Protein AF-0000000067179606 (afdb_homodimer)

Solvent-accessible surface area (backbone atoms only — not comparable to full-atom values): 32755 Å² total; per-residue (Å²): 139,86,84,80,77,81,77,80,79,78,77,76,75,74,77,73,72,79,64,72,60,66,64,56,66,78,42,46,73,32,57,71,61,41,49,46,28,40,50,52,77,86,42,89,60,68,36,50,51,92,77,55,73,82,54,88,84,60,62,78,84,37,42,36,37,36,40,30,47,33,68,66,36,36,70,74,30,78,64,49,39,23,38,52,50,39,46,47,52,67,60,70,55,42,39,33,36,30,27,50,32,65,40,22,62,43,59,63,73,57,31,60,68,38,32,50,60,50,8,44,52,53,23,53,54,49,50,52,47,25,63,75,69,70,49,57,48,72,41,28,35,30,32,10,29,25,52,12,10,22,20,31,20,31,24,20,42,62,58,70,17,46,24,35,29,32,38,27,26,15,34,44,18,78,98,56,56,96,80,41,83,63,48,42,35,51,70,17,14,71,29,18,36,29,34,24,18,12,23,80,55,66,5,32,77,68,90,37,34,42,24,28,33,24,48,67,63,9,28,61,62,30,65,68,22,65,92,44,57,72,69,55,15,50,53,44,9,42,37,43,27,36,40,53,35,18,49,10,57,87,33,43,61,29,35,46,22,14,51,33,52,72,67,45,44,74,73,46,47,74,79,26,45,62,48,77,81,52,80,60,90,54,60,65,46,32,49,48,66,57,40,61,81,80,56,69,46,39,25,24,32,57,61,42,51,49,62,64,33,51,25,26,71,60,52,65,57,60,92,74,100,136,84,78,78,78,78,78,78,77,77,76,76,75,73,76,72,72,79,64,71,60,68,64,55,66,76,43,44,71,31,57,71,60,41,48,47,28,39,50,53,80,87,44,89,60,70,34,49,51,93,76,54,73,80,54,88,83,59,63,77,86,36,43,38,38,36,39,29,46,32,67,68,36,36,71,74,28,78,64,50,39,24,39,54,49,40,46,48,54,65,60,71,54,40,38,36,38,30,29,51,30,64,40,21,63,43,59,64,72,58,31,60,70,37,32,51,61,50,8,44,51,52,23,51,54,50,49,52,48,26,64,75,69,70,50,56,48,71,40,28,35,33,33,9,29,25,52,10,9,22,21,32,19,32,24,20,42,62,59,69,17,47,23,37,30,32,39,25,25,14,33,42,19,78,96,58,55,95,81,41,83,62,49,42,36,51,69,16,12,71,30,18,37,30,33,24,18,12,24,80,55,65,6,33,76,68,89,40,36,42,24,28,35,24,48,66,64,9,29,62,65,30,65,70,23,66,92,44,58,72,69,55,15,50,54,45,10,43,37,41,27,35,40,51,35,18,50,10,57,86,33,44,61,29,34,46,24,14,51,34,52,70,68,45,43,74,74,46,48,77,78,26,45,61,50,74,85,53,79,62,90,55,60,65,46,31,48,48,66,57,40,61,83,79,56,71,48,38,25,23,31,56,60,43,53,51,62,64,33,51,25,25,69,60,52,63,59,62,92,75,101

Sequence (642 aa):
MASLRIVGCVVVLLFALAIDTSAVSSFTKELNEVKLYFFSPTLKQEMDVESFVPPPQLDLRRQLKVLIHGWNADRHHVSILPIRTAYLVQDAHNLLVADWSPAAVLHYPTARDLVLPVGNHLGSILARFMKRLGIEPSQVHVIGHSLGAHIAGNVGRYLGGKVRRVTALDPAGPLFALDSKDAVGPDTAQFVDVIHTDGMTLGENIVRGHADFFPNGGTPPQPGCETLDVFTLHSCSHARSTGFFAESIPLPNSFVACACSRDEISRQADICLPDVRDTSSRECVAMGEALELSARGTFFTRTSRVPPFGLGNHTMSASSIMASLRIVGCVVVLLFALAIDTSAVSSFTKELNEVKLYFFSPTLKQEMDVESFVPPPQLDLRRQLKVLIHGWNADRHHVSILPIRTAYLVQDAHNLLVADWSPAAVLHYPTARDLVLPVGNHLGSILARFMKRLGIEPSQVHVIGHSLGAHIAGNVGRYLGGKVRRVTALDPAGPLFALDSKDAVGPDTAQFVDVIHTDGMTLGENIVRGHADFFPNGGTPPQPGCETLDVFTLHSCSHARSTGFFAESIPLPNSFVACACSRDEISRQADICLPDVRDTSSRECVAMGEALELSARGTFFTRTSRVPPFGLGNHTMSASSI

Radius of gyration: 28.29 Å; Cα contacts (8 Å, |Δi|>4): 1470; chains: 2; bounding box: 54×133×85 Å

Structure (mmCIF, N/CA/C/O backbone):
data_AF-0000000067179606-model_v1
#
loop_
_entity.id
_entity.type
_entity.pdbx_description
1 polymer 'Lipase domain-containing protein'
#
loop_
_atom_site.group_PDB
_atom_site.id
_atom_site.type_symbol
_atom_site.label_atom_id
_atom_site.label_alt_id
_atom_site.label_comp_id
_atom_site.label_asym_id
_atom_site.label_entity_id
_atom_site.label_seq_id
_atom_site.pdbx_PDB_ins_code
_atom_site.Cartn_x
_atom_site.Cartn_y
_atom_site.Cartn_z
_atom_site.occupancy
_atom_site.B_iso_or_equiv
_atom_site.auth_seq_id
_atom_site.auth_comp_id
_atom_site.auth_asym_id
_atom_site.auth_atom_id
_atom_site.pdbx_PDB_model_num
ATOM 1 N N . MET A 1 1 ? 13.906 55.656 54.625 1 29.16 1 MET A N 1
ATOM 2 C CA . MET A 1 1 ? 13.547 56.031 53.25 1 29.16 1 MET A CA 1
ATOM 3 C C . MET A 1 1 ? 13.492 54.781 52.344 1 29.16 1 MET A C 1
ATOM 5 O O . MET A 1 1 ? 14.414 53.969 52.375 1 29.16 1 MET A O 1
ATOM 9 N N . ALA A 1 2 ? 12.211 54.406 51.906 1 33.69 2 ALA A N 1
ATOM 10 C CA . ALA A 1 2 ? 11.5 53.375 51.156 1 33.69 2 ALA A CA 1
ATOM 11 C C . ALA A 1 2 ? 12.102 53.188 49.75 1 33.69 2 ALA A C 1
ATOM 13 O O . ALA A 1 2 ? 12.445 54.188 49.094 1 33.69 2 ALA A O 1
ATOM 14 N N . SER A 1 3 ? 12.539 51.969 49.375 1 30.14 3 SER A N 1
ATOM 15 C CA . SER A 1 3 ? 13.195 51.25 48.281 1 30.14 3 SER A CA 1
ATOM 16 C C . SER A 1 3 ? 12.305 51.188 47.031 1 30.14 3 SER A C 1
ATOM 18 O O . SER A 1 3 ? 11.344 50.438 47 1 30.14 3 SER A O 1
ATOM 20 N N . LEU A 1 4 ? 11.93 52.312 46.375 1 30.36 4 LEU A N 1
ATOM 21 C CA . LEU A 1 4 ? 11.008 52.375 45.25 1 30.36 4 LEU A CA 1
ATOM 22 C C . LEU A 1 4 ? 11.547 51.531 44.094 1 30.36 4 LEU A C 1
ATOM 24 O O . LEU A 1 4 ? 12.578 51.875 43.5 1 30.36 4 LEU A O 1
ATOM 28 N N . ARG A 1 5 ? 11.469 50.188 44.156 1 29.98 5 ARG A N 1
ATOM 29 C CA . ARG A 1 5 ? 11.812 49.281 43.062 1 29.98 5 ARG A CA 1
ATOM 30 C C . ARG A 1 5 ? 10.984 49.594 41.812 1 29.98 5 ARG A C 1
ATOM 32 O O . ARG A 1 5 ? 9.758 49.562 41.875 1 29.98 5 ARG A O 1
ATOM 39 N N . ILE A 1 6 ? 11.445 50.375 40.812 1 28.69 6 ILE A N 1
ATOM 40 C CA . ILE A 1 6 ? 10.906 50.688 39.5 1 28.69 6 ILE A CA 1
ATOM 41 C C . ILE A 1 6 ? 10.719 49.406 38.688 1 28.69 6 ILE A C 1
ATOM 43 O O . ILE A 1 6 ? 11.68 48.719 38.406 1 28.69 6 ILE A O 1
ATOM 47 N N . VAL A 1 7 ? 9.633 48.688 38.812 1 29.59 7 VAL A N 1
ATOM 48 C CA . VAL A 1 7 ? 9.188 47.562 38 1 29.59 7 VAL A CA 1
ATOM 49 C C . VAL A 1 7 ? 9.055 48 36.531 1 29.59 7 VAL A C 1
ATOM 51 O O . VAL A 1 7 ? 8.289 48.906 36.25 1 29.59 7 VAL A O 1
ATOM 54 N N . GLY A 1 8 ? 10.117 47.969 35.719 1 25.7 8 GLY A N 1
ATOM 55 C CA . GLY A 1 8 ? 10.086 48.25 34.281 1 25.7 8 GLY A CA 1
ATOM 56 C C . GLY A 1 8 ? 9.031 47.438 33.562 1 25.7 8 GLY A C 1
ATOM 57 O O . GLY A 1 8 ? 9.023 46.188 33.625 1 25.7 8 GLY A O 1
ATOM 58 N N . CYS A 1 9 ? 7.766 47.906 33.312 1 24.8 9 CYS A N 1
ATOM 59 C CA . CYS A 1 9 ? 6.672 47.375 32.5 1 24.8 9 CYS A CA 1
ATOM 60 C C . CYS A 1 9 ? 7.125 47.188 31.047 1 24.8 9 CYS A C 1
ATOM 62 O O . CYS A 1 9 ? 7.449 48.125 30.344 1 24.8 9 CYS A O 1
ATOM 64 N N . VAL A 1 10 ? 7.867 46.125 30.703 1 26.44 10 VAL A N 1
ATOM 65 C CA . VAL A 1 10 ? 8.133 45.781 29.297 1 26.44 10 VAL A CA 1
ATOM 66 C C . VAL A 1 10 ? 6.812 45.688 28.531 1 26.44 10 VAL A C 1
ATOM 68 O O . VAL A 1 10 ? 5.965 44.844 28.844 1 26.44 10 VAL A O 1
ATOM 71 N N . VAL A 1 11 ? 6.27 46.75 27.938 1 26.88 11 VAL A N 1
ATOM 72 C CA . VAL A 1 11 ? 5.184 46.812 26.953 1 26.88 11 VAL A CA 1
ATOM 73 C C . VAL A 1 11 ? 5.465 45.812 25.812 1 26.88 11 VAL A C 1
ATOM 75 O O . VAL A 1 11 ? 6.453 45.969 25.094 1 26.88 11 VAL A O 1
ATOM 78 N N . VAL A 1 12 ? 5.172 44.594 25.984 1 26.34 12 VAL A N 1
ATOM 79 C CA . VAL A 1 12 ? 5.094 43.656 24.844 1 26.34 12 VAL A CA 1
ATOM 80 C C . VAL A 1 12 ? 4.207 44.25 23.766 1 26.34 12 VAL A C 1
ATOM 82 O O . VAL A 1 12 ? 3.006 44.469 23.969 1 26.34 12 VAL A O 1
ATOM 85 N N . LEU A 1 13 ? 4.715 45.094 22.938 1 25.12 13 LEU A N 1
ATOM 86 C CA . LEU A 1 13 ? 4.055 45.5 21.703 1 25.12 13 LEU A CA 1
ATOM 87 C C . LEU A 1 13 ? 3.566 44.281 20.922 1 25.12 13 LEU A C 1
ATOM 89 O O . LEU A 1 13 ? 4.375 43.469 20.453 1 25.12 13 LEU A O 1
ATOM 93 N N . LEU A 1 14 ? 2.461 43.781 21.234 1 26.5 14 LEU A N 1
ATOM 94 C CA . LEU A 1 14 ? 1.712 42.875 20.391 1 26.5 14 LEU A CA 1
ATOM 95 C C . LEU A 1 14 ? 1.657 43.375 18.953 1 26.5 14 LEU A C 1
ATOM 97 O O . LEU A 1 14 ? 1.08 44.438 18.688 1 26.5 14 LEU A O 1
ATOM 101 N N . PHE A 1 15 ? 2.668 43.219 18.234 1 27.39 15 PHE A N 1
ATOM 102 C CA . PHE A 1 15 ? 2.543 43.438 16.797 1 27.39 15 PHE A CA 1
ATOM 103 C C . PHE A 1 15 ? 1.321 42.719 16.234 1 27.39 15 PHE A C 1
ATOM 105 O O . PHE A 1 15 ? 1.316 41.469 16.125 1 27.39 15 PHE A O 1
ATOM 112 N N . ALA A 1 16 ? 0.117 43.219 16.422 1 29.73 16 ALA A N 1
ATOM 113 C CA . ALA A 1 16 ? -1.023 42.844 15.586 1 29.73 16 ALA A CA 1
ATOM 114 C C . ALA A 1 16 ? -0.652 42.906 14.109 1 29.73 16 ALA A C 1
ATOM 116 O O . ALA A 1 16 ? -0.493 43.969 13.531 1 29.73 16 ALA A O 1
ATOM 117 N N . LEU A 1 17 ? 0.128 42 13.594 1 33.25 17 LEU A N 1
ATOM 118 C CA . LEU A 1 17 ? 0.203 41.906 12.141 1 33.25 17 LEU A CA 1
ATOM 119 C C . LEU A 1 17 ? -1.167 42.125 11.508 1 33.25 17 LEU A C 1
ATOM 121 O O . LEU A 1 17 ? -2.156 41.531 11.945 1 33.25 17 LEU A O 1
ATOM 125 N N . ALA A 1 18 ? -1.38 43.188 10.836 1 33.31 18 ALA A N 1
ATOM 126 C CA . ALA A 1 18 ? -2.463 43.562 9.93 1 33.31 18 ALA A CA 1
ATOM 127 C C . ALA A 1 18 ? -2.867 42.406 9.047 1 33.31 18 ALA A C 1
ATOM 129 O O . ALA A 1 18 ? -2.186 42.094 8.062 1 33.31 18 ALA A O 1
ATOM 130 N N . ILE A 1 19 ? -3.365 41.312 9.609 1 38.31 19 ILE A N 1
ATOM 131 C CA . ILE A 1 19 ? -4.098 40.375 8.773 1 38.31 19 ILE A CA 1
ATOM 132 C C . ILE A 1 19 ? -5.004 41.125 7.809 1 38.31 19 ILE A C 1
ATOM 134 O O . ILE A 1 19 ? -5.762 42 8.219 1 38.31 19 ILE A O 1
ATOM 138 N N . ASP A 1 20 ? -4.625 41.375 6.656 1 36.31 20 ASP A N 1
ATOM 139 C CA . ASP A 1 20 ? -5.527 41.969 5.676 1 36.31 20 ASP A CA 1
ATOM 140 C C . ASP A 1 20 ? -6.969 41.531 5.914 1 36.31 20 ASP A C 1
ATOM 142 O O . ASP A 1 20 ? -7.324 40.375 5.602 1 36.31 20 ASP A O 1
ATOM 146 N N . THR A 1 21 ? -7.68 41.938 6.879 1 44.41 21 THR A N 1
ATOM 147 C CA . THR A 1 21 ? -9.07 41.812 7.297 1 44.41 21 THR A CA 1
ATOM 148 C C . THR A 1 21 ? -10.008 41.875 6.09 1 44.41 21 THR A C 1
ATOM 150 O O . THR A 1 21 ? -11.195 41.594 6.203 1 44.41 21 THR A O 1
ATOM 153 N N . SER A 1 22 ? -9.531 42.562 5.137 1 45.5 22 SER A N 1
ATOM 154 C CA . SER A 1 22 ? -10.453 42.719 4.016 1 45.5 22 SER A CA 1
ATOM 155 C C . SER A 1 22 ? -10.797 41.406 3.377 1 45.5 22 SER A C 1
ATOM 157 O O . SER A 1 22 ? -11.875 41.219 2.807 1 45.5 22 SER A O 1
ATOM 159 N N . ALA A 1 23 ? -9.859 40.5 3.178 1 50.78 23 ALA A N 1
ATOM 160 C CA . ALA A 1 23 ? -10.141 39.219 2.564 1 50.78 23 ALA A CA 1
ATOM 161 C C . ALA A 1 23 ? -11.117 38.406 3.414 1 50.78 23 ALA A C 1
ATOM 163 O O . ALA A 1 23 ? -11.961 37.656 2.881 1 50.78 23 ALA A O 1
ATOM 164 N N . VAL A 1 24 ? -11.047 38.5 4.797 1 55.75 24 VAL A N 1
ATOM 165 C CA . VAL A 1 24 ? -11.93 37.75 5.684 1 55.75 24 VAL A CA 1
ATOM 166 C C . VAL A 1 24 ? -13.383 38.125 5.402 1 55.75 24 VAL A C 1
ATOM 168 O O . VAL A 1 24 ? -14.266 37.25 5.387 1 55.75 24 VAL A O 1
ATOM 171 N N . SER A 1 25 ? -13.586 39.344 5.086 1 62.91 25 SER A N 1
ATOM 172 C CA . SER A 1 25 ? -14.977 39.781 4.965 1 62.91 25 SER A CA 1
ATOM 173 C C . SER A 1 25 ? -15.633 39.156 3.725 1 62.91 25 SER A C 1
ATOM 175 O O . SER A 1 25 ? -16.781 38.719 3.779 1 62.91 25 SER A O 1
ATOM 177 N N . SER A 1 26 ? -14.836 38.844 2.697 1 79.62 26 SER A N 1
ATOM 178 C CA . SER A 1 26 ? -15.43 38.469 1.418 1 79.62 26 SER A CA 1
ATOM 179 C C . SER A 1 26 ? -15.688 36.969 1.348 1 79.62 26 SER A C 1
ATOM 181 O O . SER A 1 26 ? -16.531 36.531 0.574 1 79.62 26 SER A O 1
ATOM 183 N N . PHE A 1 27 ? -15.117 36.188 2.357 1 91.19 27 PHE A N 1
ATOM 184 C CA . PHE A 1 27 ? -15.297 34.75 2.211 1 91.19 27 PHE A CA 1
ATOM 185 C C . PHE A 1 27 ? -15.867 34.125 3.486 1 91.19 27 PHE A C 1
ATOM 187 O O . PHE A 1 27 ? -15.539 33 3.848 1 91.19 27 PHE A O 1
ATOM 194 N N . THR A 1 28 ? -16.672 34.906 4.125 1 91.38 28 THR A N 1
ATOM 195 C CA . THR A 1 28 ? -17.281 34.5 5.387 1 91.38 28 THR A CA 1
ATOM 196 C C . THR A 1 28 ? -18.203 33.312 5.18 1 91.38 28 THR A C 1
ATOM 198 O O . THR A 1 28 ? -18.25 32.406 6.027 1 91.38 28 THR A O 1
ATOM 201 N N . LYS A 1 29 ? -18.906 33.344 4.086 1 93.25 29 LYS A N 1
ATOM 202 C CA . LYS A 1 29 ? -19.797 32.219 3.795 1 93.25 29 LYS A CA 1
ATOM 203 C C . LYS A 1 29 ? -19.031 30.922 3.66 1 93.25 29 LYS A C 1
ATOM 205 O O . LYS A 1 29 ? -19.422 29.906 4.238 1 93.25 29 LYS A O 1
ATOM 210 N N . GLU A 1 30 ? -17.953 30.953 2.867 1 95.19 30 GLU A N 1
ATOM 211 C CA . GLU A 1 30 ? -17.125 29.766 2.678 1 95.19 30 GLU A CA 1
ATOM 212 C C . GLU A 1 30 ? -16.516 29.297 4 1 95.19 30 GLU A C 1
ATOM 214 O O . GLU A 1 30 ? -16.516 28.094 4.293 1 95.19 30 GLU A O 1
ATOM 219 N N . LEU A 1 31 ? -16.062 30.188 4.828 1 96.25 31 LEU A N 1
ATOM 220 C CA . LEU A 1 31 ? -15.406 29.859 6.09 1 96.25 31 LEU A CA 1
ATOM 221 C C . LEU A 1 31 ? -16.406 29.25 7.074 1 96.25 31 LEU A C 1
ATOM 223 O O . LEU A 1 31 ? -16.062 28.312 7.812 1 96.25 31 LEU A O 1
ATOM 227 N N . ASN A 1 32 ? -17.609 29.734 7.082 1 94.94 32 ASN A N 1
ATOM 228 C CA . ASN A 1 32 ? -18.641 29.234 7.996 1 94.94 32 ASN A CA 1
ATOM 229 C C . ASN A 1 32 ? -19.031 27.797 7.668 1 94.94 32 ASN A C 1
ATOM 231 O O . ASN A 1 32 ? -19.578 27.094 8.516 1 94.94 32 ASN A O 1
ATOM 235 N N . GLU A 1 33 ? -18.719 27.359 6.457 1 97.25 33 GLU A N 1
ATOM 236 C CA . GLU A 1 33 ? -19.109 26.016 6.023 1 97.25 33 GLU A CA 1
ATOM 237 C C . GLU A 1 33 ? -17.984 25.016 6.207 1 97.25 33 GLU A C 1
ATOM 239 O O . GLU A 1 33 ? -18.141 23.828 5.934 1 97.25 33 GLU A O 1
ATOM 244 N N . VAL A 1 34 ? -16.859 25.531 6.66 1 98.19 34 VAL A N 1
ATOM 245 C CA . VAL A 1 34 ? -15.742 24.641 7.016 1 98.19 34 VAL A CA 1
ATOM 246 C C . VAL A 1 34 ? -16.062 23.891 8.305 1 98.19 34 VAL A C 1
ATOM 248 O O . VAL A 1 34 ? -16.484 24.5 9.297 1 98.19 34 VAL A O 1
ATOM 251 N N . LYS A 1 35 ? -15.859 22.531 8.305 1 98.31 35 LYS A N 1
ATOM 252 C CA . LYS A 1 35 ? -16.281 21.719 9.438 1 98.31 35 LYS A CA 1
ATOM 253 C C . LYS A 1 35 ? -15.227 20.656 9.758 1 98.31 35 LYS A C 1
ATOM 255 O O . LYS A 1 35 ? -14.312 20.422 8.961 1 98.31 35 LYS A O 1
ATOM 260 N N . LEU A 1 36 ? -15.328 20.141 10.945 1 98.25 36 LEU A N 1
ATOM 261 C CA . LEU A 1 36 ? -14.586 18.969 11.406 1 98.25 36 LEU A CA 1
ATOM 262 C C . LEU A 1 36 ? -15.523 17.797 11.664 1 98.25 36 LEU A C 1
ATOM 264 O O . LEU A 1 36 ? -16.562 17.953 12.297 1 98.25 36 LEU A O 1
ATOM 268 N N . TYR A 1 37 ? -15.109 16.594 11.102 1 97.56 37 TYR A N 1
ATOM 269 C CA . TYR A 1 37 ? -15.953 15.414 11.219 1 97.56 37 TYR A CA 1
ATOM 270 C C . TYR A 1 37 ? -15.258 14.32 12.016 1 97.56 37 TYR A C 1
ATOM 272 O O . TYR A 1 37 ? -14.07 14.062 11.828 1 97.56 37 TYR A O 1
ATOM 280 N N . PHE A 1 38 ? -16.031 13.68 12.922 1 96.06 38 PHE A N 1
ATOM 281 C CA . PHE A 1 38 ? -15.562 12.523 13.68 1 96.06 38 PHE A CA 1
ATOM 282 C C . PHE A 1 38 ? -15.812 11.234 12.898 1 96.06 38 PHE A C 1
ATOM 284 O O . PHE A 1 38 ? -16.938 10.961 12.492 1 96.06 38 PHE A O 1
ATOM 291 N N . PHE A 1 39 ? -14.742 10.516 12.633 1 93.12 39 PHE A N 1
ATOM 292 C CA . PHE A 1 39 ? -14.805 9.227 11.961 1 93.12 39 PHE A CA 1
ATOM 293 C C . PHE A 1 39 ? -14.539 8.086 12.938 1 93.12 39 PHE A C 1
ATOM 295 O O . PHE A 1 39 ? -13.672 8.203 13.805 1 93.12 39 PHE A O 1
ATOM 302 N N . SER A 1 40 ? -15.266 7.043 12.828 1 89.5 40 SER A N 1
ATOM 303 C CA . SER A 1 40 ? -15.086 5.836 13.633 1 89.5 40 SER A CA 1
ATOM 304 C C . SER A 1 40 ? -15.617 4.605 12.906 1 89.5 40 SER A C 1
ATOM 306 O O . SER A 1 40 ? -16.609 4.688 12.18 1 89.5 40 SER A O 1
ATOM 308 N N . PRO A 1 41 ? -14.898 3.482 13.195 1 83 41 PRO A N 1
ATOM 309 C CA . PRO A 1 41 ? -15.422 2.254 12.586 1 83 41 PRO A CA 1
ATOM 310 C C . PRO A 1 41 ? -16.781 1.858 13.141 1 83 41 PRO A C 1
ATOM 312 O O . PRO A 1 41 ? -17.516 1.089 12.5 1 83 41 PRO A O 1
ATOM 315 N N . THR A 1 42 ? -17.172 2.377 14.227 1 80.5 42 THR A N 1
ATOM 316 C CA . THR A 1 42 ? -18.422 1.966 14.875 1 80.5 42 THR A CA 1
ATOM 317 C C . THR A 1 42 ? -19.562 2.887 14.484 1 80.5 42 THR A C 1
ATOM 319 O O . THR A 1 42 ? -20.719 2.613 14.805 1 80.5 42 THR A O 1
ATOM 322 N N . LEU A 1 43 ? -19.234 3.939 13.805 1 81.94 43 LEU A N 1
ATOM 323 C CA . LEU A 1 43 ? -20.266 4.871 13.359 1 81.94 43 LEU A CA 1
ATOM 324 C C . LEU A 1 43 ? -20.688 4.57 11.922 1 81.94 43 LEU A C 1
ATOM 326 O O . LEU A 1 43 ? -19.844 4.277 11.07 1 81.94 43 LEU A O 1
ATOM 330 N N . LYS A 1 44 ? -21.891 4.555 11.664 1 76.06 44 LYS A N 1
ATOM 331 C CA . LYS A 1 44 ? -22.391 4.348 10.312 1 76.06 44 LYS A CA 1
ATOM 332 C C . LYS A 1 44 ? -21.938 5.461 9.375 1 76.06 44 LYS A C 1
ATOM 334 O O . LYS A 1 44 ? -21.641 5.215 8.203 1 76.06 44 LYS A O 1
ATOM 339 N N . GLN A 1 45 ? -21.938 6.66 9.969 1 85.69 45 GLN A N 1
ATOM 340 C CA . GLN A 1 45 ? -21.5 7.832 9.211 1 85.69 45 GLN A CA 1
ATOM 341 C C . GLN A 1 45 ? -20.688 8.773 10.086 1 85.69 45 GLN A C 1
ATOM 343 O O . GLN A 1 45 ? -20.859 8.812 11.305 1 85.69 45 GLN A O 1
ATOM 348 N N . GLU A 1 46 ? -19.891 9.516 9.398 1 90.75 46 GLU A N 1
ATOM 349 C CA . GLU A 1 46 ? -19.141 10.523 10.141 1 90.75 46 GLU A CA 1
ATOM 350 C C . GLU A 1 46 ? -20.062 11.586 10.719 1 90.75 46 GLU A C 1
ATOM 352 O O . GLU A 1 46 ? -21.156 11.812 10.203 1 90.75 46 GLU A O 1
ATOM 357 N N . MET A 1 47 ? -19.609 12.18 11.781 1 93.38 47 MET A N 1
ATOM 358 C CA . MET A 1 47 ? -20.438 13.141 12.484 1 93.38 47 MET A CA 1
ATOM 359 C C . MET A 1 47 ? -19.719 14.477 12.648 1 93.38 47 MET A C 1
ATOM 361 O O . MET A 1 47 ? -18.531 14.508 12.969 1 93.38 47 MET A O 1
ATOM 365 N N . ASP A 1 48 ? -20.453 15.539 12.422 1 96.31 48 ASP A N 1
ATOM 366 C CA . ASP A 1 48 ? -19.953 16.875 12.711 1 96.31 48 ASP A CA 1
ATOM 367 C C . ASP A 1 48 ? -19.625 17.031 14.195 1 96.31 48 ASP A C 1
ATOM 369 O O . ASP A 1 48 ? -20.469 16.781 15.055 1 96.31 48 ASP A O 1
ATOM 373 N N . VAL A 1 49 ? -18.391 17.531 14.477 1 95.69 49 VAL A N 1
ATOM 374 C CA . VAL A 1 49 ? -17.953 17.547 15.867 1 95.69 49 VAL A CA 1
ATOM 375 C C . VAL A 1 49 ? -18.734 18.578 16.656 1 95.69 49 VAL A C 1
ATOM 377 O O . VAL A 1 49 ? -18.844 18.484 17.891 1 95.69 49 VAL A O 1
ATOM 380 N N . GLU A 1 50 ? -19.266 19.594 16 1 94.25 50 GLU A N 1
ATOM 381 C CA . GLU A 1 50 ? -20.016 20.625 16.703 1 94.25 50 GLU A CA 1
ATOM 382 C C . GLU A 1 50 ? -21.375 20.109 17.188 1 94.25 50 GLU A C 1
ATOM 384 O O . GLU A 1 50 ? -21.953 20.672 18.109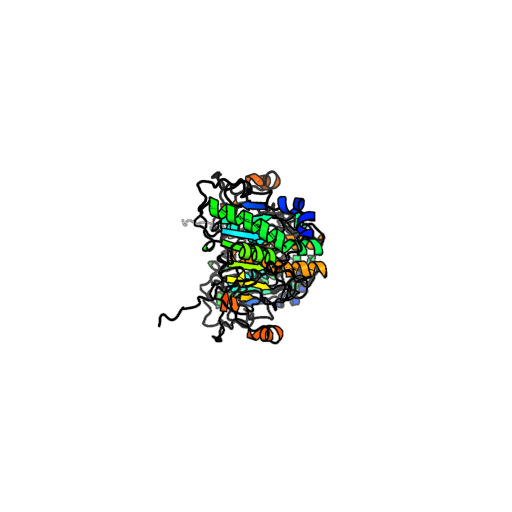 1 94.25 50 GLU A O 1
ATOM 389 N N . SER A 1 51 ? -21.812 19.031 16.609 1 90.25 51 SER A N 1
ATOM 390 C CA . SER A 1 51 ? -23.062 18.406 17.047 1 90.25 51 SER A CA 1
ATOM 391 C C . SER A 1 51 ? -22.812 16.984 17.547 1 90.25 51 SER A C 1
ATOM 393 O O . SER A 1 51 ? -23.75 16.203 17.719 1 90.25 51 SER A O 1
ATOM 395 N N . PHE A 1 52 ? -21.641 16.703 17.781 1 87.81 52 PHE A N 1
ATOM 396 C CA . PHE A 1 52 ? -21.203 15.344 18.078 1 87.81 52 PHE A CA 1
ATOM 397 C C . PHE A 1 52 ? -21.484 15.008 19.547 1 87.81 52 PHE A C 1
ATOM 399 O O . PHE A 1 52 ? -21.094 15.758 20.438 1 87.81 52 PHE A O 1
ATOM 406 N N . VAL A 1 53 ? -22.172 13.961 19.797 1 85.38 53 VAL A N 1
ATOM 407 C CA . VAL A 1 53 ? -22.312 13.352 21.109 1 85.38 53 VAL A CA 1
ATOM 408 C C . VAL A 1 53 ? -21.547 12.031 21.141 1 85.38 53 VAL A C 1
ATOM 410 O O . VAL A 1 53 ? -21.891 11.086 20.438 1 85.38 53 VAL A O 1
ATOM 413 N N . PRO A 1 54 ? -20.531 11.992 21.953 1 85.81 54 PRO A N 1
ATOM 414 C CA . PRO A 1 54 ? -19.703 10.781 21.969 1 85.81 54 PRO A CA 1
ATOM 415 C C . PRO A 1 54 ? -20.484 9.547 22.422 1 85.81 54 PRO A C 1
ATOM 417 O O . PRO A 1 54 ? -21.172 9.586 23.453 1 85.81 54 PRO A O 1
ATOM 420 N N . PRO A 1 55 ? -20.297 8.633 21.609 1 83.31 55 PRO A N 1
ATOM 421 C CA . PRO A 1 55 ? -20.891 7.387 22.109 1 83.31 55 PRO A CA 1
ATOM 422 C C . PRO A 1 55 ? -20.141 6.828 23.312 1 83.31 55 PRO A C 1
ATOM 424 O O . PRO A 1 55 ? -18.953 7.113 23.5 1 83.31 55 PRO A O 1
ATOM 427 N N . PRO A 1 56 ? -20.859 6.059 24.047 1 80.62 56 PRO A N 1
ATOM 428 C CA . PRO A 1 56 ? -20.25 5.543 25.281 1 80.62 56 PRO A CA 1
ATOM 429 C C . PRO A 1 56 ? -19.016 4.703 25.016 1 80.62 56 PRO A C 1
ATOM 431 O O . PRO A 1 56 ? -18.125 4.633 25.875 1 80.62 56 PRO A O 1
ATOM 434 N N . GLN A 1 57 ? -18.922 4.121 23.891 1 82.75 57 GLN A N 1
ATOM 435 C CA . GLN A 1 57 ? -17.812 3.211 23.609 1 82.75 57 GLN A CA 1
ATOM 436 C C . GLN A 1 57 ? -16.578 3.977 23.172 1 82.75 57 GLN A C 1
ATOM 438 O O . GLN A 1 57 ? -15.492 3.395 23.031 1 82.75 57 GLN A O 1
ATOM 443 N N . LEU A 1 58 ? -16.75 5.211 23.031 1 85.06 58 LEU A N 1
ATOM 444 C CA . LEU A 1 58 ? -15.625 6.02 22.578 1 85.06 58 LEU A CA 1
ATOM 445 C C . LEU A 1 58 ? -14.617 6.23 23.703 1 85.06 58 LEU A C 1
ATOM 447 O O . LEU A 1 58 ? -14.992 6.656 24.797 1 85.06 58 LEU A O 1
ATOM 451 N N . ASP A 1 59 ? -13.391 5.879 23.469 1 91.5 59 ASP A N 1
ATOM 452 C CA . ASP A 1 59 ? -12.312 6.07 24.438 1 91.5 59 ASP A CA 1
ATOM 453 C C . ASP A 1 59 ? -11.57 7.383 24.172 1 91.5 59 ASP A C 1
ATOM 455 O O . ASP A 1 59 ? -10.68 7.441 23.328 1 91.5 59 ASP A O 1
ATOM 459 N N . LEU A 1 60 ? -11.836 8.344 24.969 1 89.88 60 LEU A N 1
ATOM 460 C CA . LEU A 1 60 ? -11.305 9.688 24.781 1 89.88 60 LEU A CA 1
ATOM 461 C C . LEU A 1 60 ? -9.852 9.766 25.25 1 89.88 60 LEU A C 1
ATOM 463 O O . LEU A 1 60 ? -9.188 10.781 25.016 1 89.88 60 LEU A O 1
ATOM 467 N N . ARG A 1 61 ? -9.383 8.727 25.844 1 92.81 61 ARG A N 1
ATOM 468 C CA . ARG A 1 61 ? -7.988 8.695 26.266 1 92.81 61 ARG A CA 1
ATOM 469 C C . ARG A 1 61 ? -7.066 8.398 25.094 1 92.81 61 ARG A C 1
ATOM 471 O O . ARG A 1 61 ? -5.859 8.641 25.156 1 92.81 61 ARG A O 1
ATOM 478 N N . ARG A 1 62 ? -7.621 7.887 23.953 1 95.75 62 ARG A N 1
ATOM 479 C CA . ARG A 1 62 ? -6.844 7.625 22.75 1 95.75 62 ARG A CA 1
ATOM 480 C C . ARG A 1 62 ? -6.348 8.922 22.125 1 95.75 62 ARG A C 1
ATOM 482 O O . ARG A 1 62 ? -6.984 9.969 22.266 1 95.75 62 ARG A O 1
ATOM 489 N N . GLN A 1 63 ? -5.191 8.789 21.516 1 97.62 63 GLN A N 1
ATOM 490 C CA . GLN A 1 63 ? -4.703 9.961 20.797 1 97.62 63 GLN A CA 1
ATOM 491 C C . GLN A 1 63 ? -5.734 10.461 19.797 1 97.62 63 GLN A C 1
ATOM 493 O O . GLN A 1 63 ? -6.457 9.656 19.188 1 97.62 63 GLN A O 1
ATOM 498 N N . LEU A 1 64 ? -5.801 11.742 19.656 1 98.31 64 LEU A N 1
ATOM 499 C CA . LEU A 1 64 ? -6.695 12.383 18.703 1 98.31 64 LEU A CA 1
ATOM 500 C C . LEU A 1 64 ? -5.93 12.805 17.453 1 98.31 64 LEU A C 1
ATOM 502 O O . LEU A 1 64 ? -5.043 13.656 17.516 1 98.31 64 LEU A O 1
ATOM 506 N N . LYS A 1 65 ? -6.262 12.141 16.344 1 98.81 65 LYS A N 1
ATOM 507 C CA . LYS A 1 65 ? -5.699 12.492 15.047 1 98.81 65 LYS A CA 1
ATOM 508 C C . LYS A 1 65 ? -6.613 13.445 14.297 1 98.81 65 LYS A C 1
ATOM 510 O O . LYS A 1 65 ? -7.828 13.234 14.234 1 98.81 65 LYS A O 1
ATOM 515 N N . VAL A 1 66 ? -6.066 14.531 13.781 1 98.94 66 VAL A N 1
ATOM 516 C CA . VAL A 1 66 ? -6.809 15.492 12.977 1 98.94 66 VAL A CA 1
ATOM 517 C C . VAL A 1 66 ? -6.211 15.562 11.57 1 98.94 66 VAL A C 1
ATOM 519 O O . VAL A 1 66 ? -5.062 15.984 11.398 1 98.94 66 VAL A O 1
ATOM 522 N N . LEU A 1 67 ? -6.984 15.18 10.609 1 98.94 67 LEU A N 1
ATOM 523 C CA . LEU A 1 67 ? -6.52 15.078 9.227 1 98.94 67 LEU A CA 1
ATOM 524 C C . LEU A 1 67 ? -7.094 16.203 8.375 1 98.94 67 LEU A C 1
ATOM 526 O O . LEU A 1 67 ? -8.297 16.453 8.398 1 98.94 67 LEU A O 1
ATOM 530 N N . ILE A 1 68 ? -6.223 16.891 7.645 1 98.94 68 ILE A N 1
ATOM 531 C CA . ILE A 1 68 ? -6.629 18.062 6.875 1 98.94 68 ILE A CA 1
ATOM 532 C C . ILE A 1 68 ? -6.176 17.906 5.426 1 98.94 68 ILE A C 1
ATOM 534 O O . ILE A 1 68 ? -4.977 17.812 5.152 1 98.94 68 ILE A O 1
ATOM 538 N N . HIS A 1 69 ? -7.141 17.984 4.477 1 98.75 69 HIS A N 1
ATOM 539 C CA . HIS A 1 69 ? -6.859 17.797 3.059 1 98.75 69 HIS A CA 1
ATOM 540 C C . HIS A 1 69 ? -6.305 19.078 2.438 1 98.75 69 HIS A C 1
ATOM 542 O O . HIS A 1 69 ? -6.289 20.125 3.08 1 98.75 69 HIS A O 1
ATOM 548 N N . GLY A 1 70 ? -5.836 19 1.151 1 98.69 70 GLY A N 1
ATOM 549 C CA . GLY A 1 70 ? -5.246 20.125 0.438 1 98.69 70 GLY A CA 1
ATOM 550 C C . GLY A 1 70 ? -6.227 20.844 -0.474 1 98.69 70 GLY A C 1
ATOM 551 O O . GLY A 1 70 ? -7.438 20.812 -0.236 1 98.69 70 GLY A O 1
ATOM 552 N N . TRP A 1 71 ? -5.719 21.469 -1.455 1 98.25 71 TRP A N 1
ATOM 553 C CA . TRP A 1 71 ? -6.477 22.281 -2.406 1 98.25 71 TRP A CA 1
ATOM 554 C C . TRP A 1 71 ? -7.359 21.391 -3.283 1 98.25 71 TRP A C 1
ATOM 556 O O . TRP A 1 71 ? -6.934 20.328 -3.721 1 98.25 71 TRP A O 1
ATOM 566 N N . ASN A 1 72 ? -8.539 21.953 -3.604 1 97.56 72 ASN A N 1
ATOM 567 C CA . ASN A 1 72 ? -9.469 21.312 -4.516 1 97.56 72 ASN A CA 1
ATOM 568 C C . ASN A 1 72 ? -9.742 19.859 -4.105 1 97.56 72 ASN A C 1
ATOM 570 O O . ASN A 1 72 ? -9.625 18.953 -4.922 1 97.56 72 ASN A O 1
ATOM 574 N N . ALA A 1 73 ? -9.984 19.672 -2.826 1 97.5 73 ALA A N 1
ATOM 575 C CA . ALA A 1 73 ? -10.258 18.375 -2.217 1 97.5 73 ALA A CA 1
ATOM 576 C C . ALA A 1 73 ? -11.352 18.484 -1.158 1 97.5 73 ALA A C 1
ATOM 578 O O . ALA A 1 73 ? -12.047 19.5 -1.076 1 97.5 73 ALA A O 1
ATOM 579 N N . ASP A 1 74 ? -11.641 17.406 -0.516 1 97.56 74 ASP A N 1
ATOM 580 C CA . ASP A 1 74 ? -12.602 17.328 0.577 1 97.56 74 ASP A CA 1
ATOM 581 C C . ASP A 1 74 ? -12.266 16.188 1.527 1 97.56 74 ASP A C 1
ATOM 583 O O . ASP A 1 74 ? -11.164 15.633 1.469 1 97.56 74 ASP A O 1
ATOM 587 N N . ARG A 1 75 ? -13.125 15.938 2.453 1 96.5 75 ARG A N 1
ATOM 588 C CA . ARG A 1 75 ? -12.836 14.969 3.502 1 96.5 75 ARG A CA 1
ATOM 589 C C . ARG A 1 75 ? -12.805 13.547 2.941 1 96.5 75 ARG A C 1
ATOM 591 O O . ARG A 1 75 ? -12.359 12.617 3.615 1 96.5 75 ARG A O 1
ATOM 598 N N . HIS A 1 76 ? -13.195 13.391 1.669 1 93.69 76 HIS A N 1
ATOM 599 C CA . HIS A 1 76 ? -13.219 12.07 1.049 1 93.69 76 HIS A CA 1
ATOM 600 C C . HIS A 1 76 ? -12.242 11.984 -0.116 1 93.69 76 HIS A C 1
ATOM 602 O O . HIS A 1 76 ? -12.25 11.008 -0.872 1 93.69 76 HIS A O 1
ATOM 608 N N . HIS A 1 77 ? -11.477 12.953 -0.284 1 94.38 77 HIS A N 1
ATOM 609 C CA . HIS A 1 77 ? -10.594 13.023 -1.439 1 94.38 77 HIS A CA 1
ATOM 610 C C . HIS A 1 77 ? -9.547 11.906 -1.4 1 94.38 77 HIS A C 1
ATOM 612 O O . HIS A 1 77 ? -9.055 11.555 -0.327 1 94.38 77 HIS A O 1
ATOM 618 N N . VAL A 1 78 ? -9.086 11.469 -2.555 1 92.31 78 VAL A N 1
ATOM 619 C CA . VAL A 1 78 ? -8.195 10.328 -2.73 1 92.31 78 VAL A CA 1
ATOM 620 C C . VAL A 1 78 ? -6.828 10.641 -2.123 1 92.31 78 VAL A C 1
ATOM 622 O O . VAL A 1 78 ? -6.098 9.727 -1.727 1 92.31 78 VAL A O 1
ATOM 625 N N . SER A 1 79 ? -6.477 11.875 -1.969 1 94.12 79 SER A N 1
ATOM 626 C CA . SER A 1 79 ? -5.164 12.242 -1.444 1 94.12 79 SER A CA 1
ATOM 627 C C . SER A 1 79 ? -5.07 11.953 0.052 1 94.12 79 SER A C 1
ATOM 629 O O . SER A 1 79 ? -3.979 11.719 0.576 1 94.12 79 SER A O 1
ATOM 631 N N . ILE A 1 80 ? -6.152 11.922 0.789 1 96.88 80 ILE A N 1
ATOM 632 C CA . ILE A 1 80 ? -6.07 11.703 2.229 1 96.88 80 ILE A CA 1
ATOM 633 C C . ILE A 1 80 ? -6.758 10.391 2.594 1 96.88 80 ILE A C 1
ATOM 635 O O . ILE A 1 80 ? -6.637 9.906 3.723 1 96.88 80 ILE A O 1
ATOM 639 N N . LEU A 1 81 ? -7.383 9.789 1.641 1 95.19 81 LEU A N 1
ATOM 640 C CA . LEU A 1 81 ? -8.109 8.539 1.847 1 95.19 81 LEU A CA 1
ATOM 641 C C . LEU A 1 81 ? -7.195 7.465 2.416 1 95.19 81 LEU A C 1
ATOM 643 O O . LEU A 1 81 ? -7.594 6.711 3.307 1 95.19 81 LEU A O 1
ATOM 647 N N . PRO A 1 82 ? -5.945 7.324 1.92 1 96.19 82 PRO A N 1
ATOM 648 C CA . PRO A 1 82 ? -5.062 6.297 2.479 1 96.19 82 PRO A CA 1
ATOM 649 C C . PRO A 1 82 ? -4.883 6.43 3.988 1 96.19 82 PRO A C 1
ATOM 651 O O . PRO A 1 82 ? -4.914 5.43 4.707 1 96.19 82 PRO A O 1
ATOM 654 N N . ILE A 1 83 ? -4.738 7.613 4.457 1 98.12 83 ILE A N 1
ATOM 655 C CA . ILE A 1 83 ? -4.492 7.859 5.875 1 98.12 83 ILE A CA 1
ATOM 656 C C . ILE A 1 83 ? -5.762 7.574 6.676 1 98.12 83 ILE A C 1
ATOM 658 O O . ILE A 1 83 ? -5.711 6.906 7.711 1 98.12 83 ILE A O 1
ATOM 662 N N . ARG A 1 84 ? -6.875 8.062 6.172 1 96.12 84 ARG A N 1
ATOM 663 C CA . ARG A 1 84 ? -8.148 7.809 6.844 1 96.12 84 ARG A CA 1
ATOM 664 C C . ARG A 1 84 ? -8.406 6.309 6.965 1 96.12 84 ARG A C 1
ATOM 666 O O . ARG A 1 84 ? -8.734 5.82 8.047 1 96.12 84 ARG A O 1
ATOM 673 N N . THR A 1 85 ? -8.188 5.621 5.871 1 92.75 85 THR A N 1
ATOM 674 C CA . THR A 1 85 ? -8.422 4.18 5.844 1 92.75 85 THR A CA 1
ATOM 675 C C . THR A 1 85 ? -7.504 3.465 6.828 1 92.75 85 THR A C 1
ATOM 677 O O . THR A 1 85 ? -7.953 2.615 7.602 1 92.75 85 THR A O 1
ATOM 680 N N . ALA A 1 86 ? -6.293 3.83 6.781 1 95.81 86 ALA A N 1
ATOM 681 C CA . ALA A 1 86 ? -5.316 3.18 7.648 1 95.81 86 ALA A CA 1
ATOM 682 C C . ALA A 1 86 ? -5.691 3.35 9.117 1 95.81 86 ALA A C 1
ATOM 684 O O . ALA A 1 86 ? -5.648 2.389 9.891 1 95.81 86 ALA A O 1
ATOM 685 N N . TYR A 1 87 ? -6.078 4.527 9.547 1 96.19 87 TYR A N 1
ATOM 686 C CA . TYR A 1 87 ? -6.445 4.773 10.938 1 96.19 87 TYR A CA 1
ATOM 687 C C . TYR A 1 87 ? -7.715 4.016 11.305 1 96.19 87 TYR A C 1
ATOM 689 O O . TYR A 1 87 ? -7.824 3.469 12.406 1 96.19 87 TYR A O 1
ATOM 697 N N . LEU A 1 88 ? -8.688 4.035 10.414 1 92.38 88 LEU A N 1
ATOM 698 C CA . LEU A 1 88 ? -9.953 3.373 10.719 1 92.38 88 LEU A CA 1
ATOM 699 C C . LEU A 1 88 ? -9.758 1.866 10.844 1 92.38 88 LEU A C 1
ATOM 701 O O . LEU A 1 88 ? -10.352 1.235 11.727 1 92.38 88 LEU A O 1
ATOM 705 N N . VAL A 1 89 ? -8.93 1.34 9.984 1 90.69 89 VAL A N 1
ATOM 706 C CA . VAL A 1 89 ? -8.68 -0.097 10.016 1 90.69 89 VAL A CA 1
ATOM 707 C C . VAL A 1 89 ? -7.898 -0.456 11.281 1 90.69 89 VAL A C 1
ATOM 709 O O . VAL A 1 89 ? -8.195 -1.455 11.938 1 90.69 89 VAL A O 1
ATOM 712 N N . GLN A 1 90 ? -6.895 0.327 11.562 1 92.12 90 GLN A N 1
ATOM 713 C CA . GLN A 1 90 ? -6.109 0.084 12.766 1 92.12 90 GLN A CA 1
ATOM 714 C C . GLN A 1 90 ? -6.965 0.233 14.023 1 92.12 90 GLN A C 1
ATOM 716 O O . GLN A 1 90 ? -6.77 -0.488 15 1 92.12 90 GLN A O 1
ATOM 721 N N . ASP A 1 91 ? -7.836 1.223 14.047 1 90.88 91 ASP A N 1
ATOM 722 C CA . ASP A 1 91 ? -8.805 1.487 15.102 1 90.88 91 ASP A CA 1
ATOM 723 C C . ASP A 1 91 ? -8.125 1.641 16.453 1 90.88 91 ASP A C 1
ATOM 725 O O . ASP A 1 91 ? -8.531 1.023 17.438 1 90.88 91 ASP A O 1
ATOM 729 N N . ALA A 1 92 ? -7.059 2.432 16.484 1 94.38 92 ALA A N 1
ATOM 730 C CA . ALA A 1 92 ? -6.305 2.613 17.719 1 94.38 92 ALA A CA 1
ATOM 731 C C . ALA A 1 92 ? -6.363 4.062 18.188 1 94.38 92 ALA A C 1
ATOM 733 O O . ALA A 1 92 ? -5.93 4.383 19.297 1 94.38 92 ALA A O 1
ATOM 734 N N . HIS A 1 93 ? -6.957 4.949 17.375 1 96.5 93 HIS A N 1
ATOM 735 C CA . HIS A 1 93 ? -6.992 6.383 17.656 1 96.5 93 HIS A CA 1
ATOM 736 C C . HIS A 1 93 ? -8.383 6.957 17.375 1 96.5 93 HIS A C 1
ATOM 738 O O . HIS A 1 93 ? -9.211 6.312 16.734 1 96.5 93 HIS A O 1
ATOM 744 N N . ASN A 1 94 ? -8.641 8.078 18.016 1 96.44 94 ASN A N 1
ATOM 745 C CA . ASN A 1 94 ? -9.766 8.898 17.578 1 96.44 94 ASN A CA 1
ATOM 746 C C . ASN A 1 94 ? -9.398 9.742 16.344 1 96.44 94 ASN A C 1
ATOM 748 O O . ASN A 1 94 ? -8.281 10.258 16.266 1 96.44 94 ASN A O 1
ATOM 752 N N . LEU A 1 95 ? -10.344 9.844 15.422 1 96.94 95 LEU A N 1
ATOM 753 C CA . LEU A 1 95 ? -9.984 10.461 14.148 1 96.94 95 LEU A CA 1
ATOM 754 C C . LEU A 1 95 ? -10.984 11.555 13.773 1 96.94 95 LEU A C 1
ATOM 756 O O . LEU A 1 95 ? -12.188 11.297 13.703 1 96.94 95 LEU A O 1
ATOM 760 N N . LEU A 1 96 ? -10.438 12.734 13.594 1 98.19 96 LEU A N 1
ATOM 761 C CA . LEU A 1 96 ? -11.172 13.836 12.992 1 98.19 96 LEU A CA 1
ATOM 762 C C . LEU A 1 96 ? -10.648 14.148 11.594 1 98.19 96 LEU A C 1
ATOM 764 O O . LEU A 1 96 ? -9.438 14.109 11.359 1 98.19 96 LEU A O 1
ATOM 768 N N . VAL A 1 97 ? -11.578 14.414 10.703 1 98.56 97 VAL A N 1
ATOM 769 C CA . VAL A 1 97 ? -11.203 14.828 9.352 1 98.56 97 VAL A CA 1
ATOM 770 C C . VAL A 1 97 ? -11.852 16.172 9.023 1 98.56 97 VAL A C 1
ATOM 772 O O . VAL A 1 97 ? -13.07 16.312 9.141 1 98.56 97 VAL A O 1
ATOM 775 N N . ALA A 1 98 ? -11.016 17.125 8.656 1 98.88 98 ALA A N 1
ATOM 776 C CA . ALA A 1 98 ? -11.516 18.453 8.289 1 98.88 98 ALA A CA 1
ATOM 777 C C . ALA A 1 98 ? -12.094 18.438 6.875 1 98.88 98 ALA A C 1
ATOM 779 O O . ALA A 1 98 ? -11.617 17.719 6.004 1 98.88 98 ALA A O 1
ATOM 780 N N . ASP A 1 99 ? -13.141 19.188 6.711 1 98.75 99 ASP A N 1
ATOM 781 C CA . ASP A 1 99 ? -13.641 19.516 5.379 1 98.75 99 ASP A CA 1
ATOM 782 C C . ASP A 1 99 ? -13.664 21.016 5.152 1 98.75 99 ASP A C 1
ATOM 784 O O . ASP A 1 99 ? -14.609 21.703 5.559 1 98.75 99 ASP A O 1
ATOM 788 N N . TRP A 1 100 ? -12.656 21.484 4.469 1 98.81 100 TRP A N 1
ATOM 789 C CA . TRP A 1 100 ? -12.641 22.906 4.148 1 98.81 100 TRP A CA 1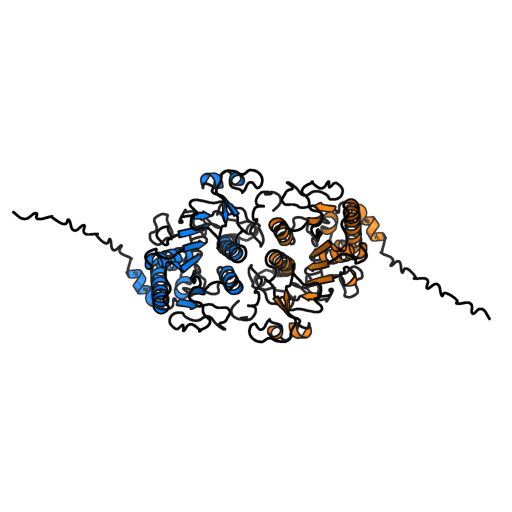
ATOM 790 C C . TRP A 1 100 ? -12.867 23.141 2.656 1 98.81 100 TRP A C 1
ATOM 792 O O . TRP A 1 100 ? -12.461 24.172 2.111 1 98.81 100 TRP A O 1
ATOM 802 N N . SER A 1 101 ? -13.555 22.234 1.986 1 98.56 101 SER A N 1
ATOM 803 C CA . SER A 1 101 ? -13.82 22.234 0.551 1 98.56 101 SER A CA 1
ATOM 804 C C . SER A 1 101 ? -14.562 23.5 0.125 1 98.56 101 SER A C 1
ATOM 806 O O . SER A 1 101 ? -14.383 23.984 -0.996 1 98.56 101 SER A O 1
ATOM 808 N N . PRO A 1 102 ? -15.445 24.109 0.984 1 98 102 PRO A N 1
ATOM 809 C CA . PRO A 1 102 ? -16.094 25.344 0.549 1 98 102 PRO A CA 1
ATOM 810 C C . PRO A 1 102 ? -15.094 26.438 0.201 1 98 102 PRO A C 1
ATOM 812 O O . PRO A 1 102 ? -15.375 27.297 -0.647 1 98 102 PRO A O 1
ATOM 815 N N . ALA A 1 103 ? -13.953 26.438 0.808 1 98.12 103 ALA A N 1
ATOM 816 C CA . ALA A 1 103 ? -12.898 27.391 0.498 1 98.12 103 ALA A CA 1
ATOM 817 C C . ALA A 1 103 ? -11.867 26.781 -0.448 1 98.12 103 ALA A C 1
ATOM 819 O O . ALA A 1 103 ? -11.32 27.469 -1.311 1 98.12 103 ALA A O 1
ATOM 820 N N . ALA A 1 104 ? -11.656 25.469 -0.345 1 98.44 104 ALA A N 1
ATOM 821 C CA . ALA A 1 104 ? -10.609 24.781 -1.089 1 98.44 104 ALA A CA 1
ATOM 822 C C . ALA A 1 104 ? -10.93 24.734 -2.58 1 98.44 104 ALA A C 1
ATOM 824 O O . ALA A 1 104 ? -10.031 24.562 -3.41 1 98.44 104 ALA A O 1
ATOM 825 N N . VAL A 1 105 ? -12.172 24.891 -2.932 1 97.06 105 VAL A N 1
ATOM 826 C CA . VAL A 1 105 ? -12.609 24.781 -4.32 1 97.06 105 VAL A CA 1
ATOM 827 C C . VAL A 1 105 ? -12.289 26.062 -5.074 1 97.06 105 VAL A C 1
ATOM 829 O O . VAL A 1 105 ? -12.258 26.078 -6.309 1 97.06 105 VAL A O 1
ATOM 832 N N . LEU A 1 106 ? -12.016 27.141 -4.363 1 95.75 106 LEU A N 1
ATOM 833 C CA . LEU A 1 106 ? -11.703 28.422 -4.988 1 95.75 106 LEU A CA 1
ATOM 834 C C . LEU A 1 106 ? -10.383 28.359 -5.746 1 95.75 106 LEU A C 1
ATOM 836 O O . LEU A 1 106 ? -9.625 27.406 -5.59 1 95.75 106 LEU A O 1
ATOM 840 N N . HIS A 1 107 ? -10.164 29.375 -6.59 1 95.06 107 HIS A N 1
ATOM 841 C CA . HIS A 1 107 ? -8.898 29.453 -7.305 1 95.06 107 HIS A CA 1
ATOM 842 C C . HIS A 1 107 ? -7.719 29.406 -6.336 1 95.06 107 HIS A C 1
ATOM 844 O O . HIS A 1 107 ? -7.77 30.016 -5.266 1 95.06 107 HIS A O 1
ATOM 850 N N . TYR A 1 108 ? -6.699 28.812 -6.77 1 96.25 108 TYR A N 1
ATOM 851 C CA . TYR A 1 108 ? -5.578 28.484 -5.895 1 96.25 108 TYR A CA 1
ATOM 852 C C . TYR A 1 108 ? -5.09 29.719 -5.145 1 96.25 108 TYR A C 1
ATOM 854 O O . TYR A 1 108 ? -4.922 29.688 -3.922 1 96.25 108 TYR A O 1
ATOM 862 N N . PRO A 1 109 ? -4.863 30.891 -5.789 1 96.81 109 PRO A N 1
ATOM 863 C CA . PRO A 1 109 ? -4.367 32.031 -5.016 1 96.81 109 PRO A CA 1
ATOM 864 C C . PRO A 1 109 ? -5.32 32.438 -3.9 1 96.81 109 PRO A C 1
ATOM 866 O O . PRO A 1 109 ? -4.879 32.844 -2.824 1 96.81 109 PRO A O 1
ATOM 869 N N . THR A 1 110 ? -6.566 32.312 -4.191 1 96.75 110 THR A N 1
ATOM 870 C CA . THR A 1 110 ? -7.551 32.656 -3.174 1 96.75 110 THR A CA 1
ATOM 871 C C . THR A 1 110 ? -7.535 31.656 -2.035 1 96.75 110 THR A C 1
ATOM 873 O O . THR A 1 110 ? -7.516 32.031 -0.861 1 96.75 110 THR A O 1
ATOM 876 N N . ALA A 1 111 ? -7.578 30.375 -2.41 1 98 111 ALA A N 1
ATOM 877 C CA . ALA A 1 111 ? -7.492 29.328 -1.399 1 98 111 ALA A CA 1
ATOM 878 C C . ALA A 1 111 ? -6.23 29.469 -0.554 1 98 111 ALA A C 1
ATOM 880 O O . ALA A 1 111 ? -6.273 29.312 0.668 1 98 111 ALA A O 1
ATOM 881 N N . ARG A 1 112 ? -5.156 29.766 -1.174 1 98.25 112 ARG A N 1
ATOM 882 C CA . ARG A 1 112 ? -3.887 30 -0.496 1 98.25 112 ARG A CA 1
ATOM 883 C C . ARG A 1 112 ? -4.004 31.141 0.502 1 98.25 112 ARG A C 1
ATOM 885 O O . ARG A 1 112 ? -3.523 31.047 1.633 1 98.25 112 ARG A O 1
ATOM 892 N N . ASP A 1 113 ? -4.66 32.188 0.129 1 97.38 113 ASP A N 1
ATOM 893 C CA . ASP A 1 113 ? -4.812 33.344 0.996 1 97.38 113 ASP A CA 1
ATOM 894 C C . ASP A 1 113 ? -5.691 33.031 2.203 1 97.38 113 ASP A C 1
ATOM 896 O O . ASP A 1 113 ? -5.617 33.719 3.23 1 97.38 113 ASP A O 1
ATOM 900 N N . LEU A 1 114 ? -6.449 32 2.061 1 98.12 114 LEU A N 1
ATOM 901 C CA . LEU A 1 114 ? -7.398 31.672 3.115 1 98.12 114 LEU A CA 1
ATOM 902 C C . LEU A 1 114 ? -6.805 30.641 4.066 1 98.12 114 LEU A C 1
ATOM 904 O O . LEU A 1 114 ? -7.48 30.172 4.988 1 98.12 114 LEU A O 1
ATOM 908 N N . VAL A 1 115 ? -5.566 30.281 3.928 1 98.62 115 VAL A N 1
ATOM 909 C CA . VAL A 1 115 ? -4.906 29.266 4.754 1 98.62 115 VAL A CA 1
ATOM 910 C C . VAL A 1 115 ? -4.973 29.688 6.223 1 98.62 115 VAL A C 1
ATOM 912 O O . VAL A 1 115 ? -5.375 28.891 7.078 1 98.62 115 VAL A O 1
ATOM 915 N N . LEU A 1 116 ? -4.625 30.938 6.547 1 98.44 116 LEU A N 1
ATOM 916 C CA . LEU A 1 116 ? -4.633 31.391 7.934 1 98.44 116 LEU A CA 1
ATOM 917 C C . LEU A 1 116 ? -6.055 31.469 8.469 1 98.44 116 LEU A C 1
ATOM 919 O O . LEU A 1 116 ? -6.352 30.922 9.539 1 98.44 116 LEU A O 1
ATOM 923 N N . PRO A 1 117 ? -7.043 32.094 7.711 1 98.44 117 PRO A N 1
ATOM 924 C CA . PRO A 1 117 ? -8.422 32.125 8.195 1 98.44 117 PRO A CA 1
ATOM 925 C C . PRO A 1 117 ? -9 30.719 8.422 1 98.44 117 PRO A C 1
ATOM 927 O O . PRO A 1 117 ? -9.68 30.469 9.422 1 98.44 117 PRO A O 1
ATOM 930 N N . VAL A 1 118 ? -8.742 29.797 7.523 1 98.81 118 VAL A N 1
ATOM 931 C CA . VAL A 1 118 ? -9.242 28.438 7.652 1 98.81 118 VAL A CA 1
ATOM 932 C C . VAL A 1 118 ? -8.594 27.766 8.859 1 98.81 118 VAL A C 1
ATOM 934 O O . VAL A 1 118 ? -9.273 27.094 9.641 1 98.81 118 VAL A O 1
ATOM 937 N N . GLY A 1 119 ? -7.262 27.938 9.008 1 98.81 119 GLY A N 1
ATOM 938 C CA . GLY A 1 119 ? -6.562 27.406 10.164 1 98.81 119 GLY A CA 1
ATOM 939 C C . GLY A 1 119 ? -7.129 27.891 11.484 1 98.81 119 GLY A C 1
ATOM 940 O O . GLY A 1 119 ? -7.336 27.094 12.406 1 98.81 119 GLY A O 1
ATOM 941 N N . ASN A 1 120 ? -7.395 29.156 11.555 1 98.44 120 ASN A N 1
ATOM 942 C CA . ASN A 1 120 ? -7.977 29.734 12.766 1 98.44 120 ASN A CA 1
ATOM 943 C C . ASN A 1 120 ? -9.375 29.188 13.031 1 98.44 120 ASN A C 1
ATOM 945 O O . ASN A 1 120 ? -9.727 28.891 14.172 1 98.44 120 ASN A O 1
ATOM 949 N N . HIS A 1 121 ? -10.141 29.078 11.969 1 98.44 121 HIS A N 1
ATOM 950 C CA . HIS A 1 121 ? -11.5 28.562 12.109 1 98.44 121 HIS A CA 1
ATOM 951 C C . HIS A 1 121 ? -11.492 27.125 12.586 1 98.44 121 HIS A C 1
ATOM 953 O O . HIS A 1 121 ? -12.195 26.781 13.539 1 98.44 121 HIS A O 1
ATOM 959 N N . LEU A 1 122 ? -10.711 26.297 11.977 1 98.81 122 LEU A N 1
ATOM 960 C CA . LEU A 1 122 ? -10.586 24.906 12.391 1 98.81 122 LEU A CA 1
ATOM 961 C C . LEU A 1 122 ? -10.023 24.797 13.805 1 98.81 122 LEU A C 1
ATOM 963 O O . LEU A 1 122 ? -10.461 23.953 14.594 1 98.81 122 LEU A O 1
ATOM 967 N N . GLY A 1 123 ? -8.992 25.641 14.102 1 98.81 123 GLY A N 1
ATOM 968 C CA . GLY A 1 123 ? -8.453 25.688 15.453 1 98.81 123 GLY A CA 1
ATOM 969 C C . GLY A 1 123 ? -9.508 25.984 16.5 1 98.81 123 GLY A C 1
ATOM 970 O O . GLY A 1 123 ? -9.531 25.359 17.562 1 98.81 123 GLY A O 1
ATOM 971 N N . SER A 1 124 ? -10.383 26.891 16.172 1 98.56 124 SER A N 1
ATOM 972 C CA . SER A 1 124 ? -11.445 27.266 17.109 1 98.56 124 SER A CA 1
ATOM 973 C C . SER A 1 124 ? -12.422 26.125 17.312 1 98.56 124 SER A C 1
ATOM 975 O O . SER A 1 124 ? -12.852 25.875 18.453 1 98.56 124 SER A O 1
ATOM 977 N N . ILE A 1 125 ? -12.812 25.438 16.25 1 98.5 125 ILE A N 1
ATOM 978 C CA . ILE A 1 125 ? -13.695 24.281 16.359 1 98.5 125 ILE A CA 1
ATOM 979 C C . ILE A 1 125 ? -13.039 23.188 17.203 1 98.5 125 ILE A C 1
ATOM 981 O O . ILE A 1 125 ? -13.664 22.641 18.109 1 98.5 125 ILE A O 1
ATOM 985 N N . LEU A 1 126 ? -11.781 22.938 16.922 1 98.62 126 LEU A N 1
ATOM 986 C CA . LEU A 1 126 ? -11.055 21.891 17.641 1 98.62 126 LEU A CA 1
ATOM 987 C C . LEU A 1 126 ? -10.914 22.234 19.125 1 98.62 126 LEU A C 1
ATOM 989 O O . LEU A 1 126 ? -11.094 21.375 19.984 1 98.62 126 LEU A O 1
ATOM 993 N N . ALA A 1 127 ? -10.648 23.516 19.391 1 98.5 127 ALA A N 1
ATOM 994 C CA . ALA A 1 127 ? -10.508 23.984 20.766 1 98.5 127 ALA A CA 1
ATOM 995 C C . ALA A 1 127 ? -11.797 23.766 21.547 1 98.5 127 ALA A C 1
ATOM 997 O O . ALA A 1 127 ? -11.766 23.281 22.688 1 98.5 127 ALA A O 1
ATOM 998 N N . ARG A 1 128 ? -12.906 24.109 20.969 1 97.69 128 ARG A N 1
ATOM 999 C CA . ARG A 1 128 ? -14.195 23.906 21.625 1 97.69 128 ARG A CA 1
ATOM 1000 C C . ARG A 1 128 ? -14.477 22.438 21.844 1 97.69 128 ARG A C 1
ATOM 1002 O O . ARG A 1 128 ? -14.977 22.031 22.906 1 97.69 128 ARG A O 1
ATOM 1009 N N . PHE A 1 129 ? -14.188 21.641 20.922 1 97.25 129 PHE A N 1
ATOM 1010 C CA . PHE A 1 129 ? -14.375 20.188 21 1 97.25 129 PHE A CA 1
ATOM 1011 C C . PHE A 1 129 ? -13.547 19.609 22.141 1 97.25 129 PHE A C 1
ATOM 1013 O O . PHE A 1 129 ? -14.062 18.844 22.969 1 97.25 129 PHE A O 1
ATOM 1020 N N . MET A 1 130 ? -12.266 19.969 22.141 1 97.12 130 MET A N 1
ATOM 1021 C CA . MET A 1 130 ? -11.344 19.5 23.172 1 97.12 130 MET A CA 1
ATOM 1022 C C . MET A 1 130 ? -11.812 19.922 24.562 1 97.12 130 MET A C 1
ATOM 1024 O O . MET A 1 130 ? -11.805 19.109 25.5 1 97.12 130 MET A O 1
ATOM 1028 N N . LYS A 1 131 ? -12.227 21.156 24.672 1 96.69 131 LYS A N 1
ATOM 1029 C CA . LYS A 1 131 ? -12.719 21.656 25.953 1 96.69 131 LYS A CA 1
ATOM 1030 C C . LYS A 1 131 ? -13.953 20.891 26.406 1 96.69 131 LYS A C 1
ATOM 1032 O O . LYS A 1 131 ? -14.047 20.5 27.562 1 96.69 131 LYS A O 1
ATOM 1037 N N . ARG A 1 132 ? -14.828 20.656 25.516 1 95.31 132 ARG A N 1
ATOM 1038 C CA . ARG A 1 132 ? -16.078 19.953 25.828 1 95.31 132 ARG A CA 1
ATOM 1039 C C . ARG A 1 132 ? -15.805 18.531 26.297 1 95.31 132 ARG A C 1
ATOM 1041 O O . ARG A 1 132 ? -16.516 18.016 27.172 1 95.31 132 ARG A O 1
ATOM 1048 N N . LEU A 1 133 ? -14.805 17.906 25.781 1 94.25 133 LEU A N 1
ATOM 1049 C CA . LEU A 1 133 ? -14.617 16.484 26.031 1 94.25 133 LEU A CA 1
ATOM 1050 C C . LEU A 1 133 ? -13.438 16.25 26.969 1 94.25 133 LEU A C 1
ATOM 1052 O O . LEU A 1 133 ? -13.117 15.109 27.297 1 94.25 133 LEU A O 1
ATOM 1056 N N . GLY A 1 134 ? -12.766 17.297 27.344 1 94.81 134 GLY A N 1
ATOM 1057 C CA . GLY A 1 134 ? -11.641 17.188 28.266 1 94.81 134 GLY A CA 1
ATOM 1058 C C . GLY A 1 134 ? -10.398 16.609 27.625 1 94.81 134 GLY A C 1
ATOM 1059 O O . GLY A 1 134 ? -9.68 15.828 28.266 1 94.81 134 GLY A O 1
ATOM 1060 N N . ILE A 1 135 ? -10.219 16.859 26.375 1 96.5 135 ILE A N 1
ATOM 1061 C CA . ILE A 1 135 ? -9.039 16.375 25.656 1 96.5 135 ILE A CA 1
ATOM 1062 C C . ILE A 1 135 ? -7.906 17.391 25.797 1 96.5 135 ILE A C 1
ATOM 1064 O O . ILE A 1 135 ? -8.109 18.594 25.562 1 96.5 135 ILE A O 1
ATOM 1068 N N . GLU A 1 136 ? -6.699 16.953 26.141 1 97.56 136 GLU A N 1
ATOM 1069 C CA . GLU A 1 136 ? -5.543 17.828 26.297 1 97.56 136 GLU A CA 1
ATOM 1070 C C . GLU A 1 136 ? -4.777 17.984 24.984 1 97.56 136 GLU A C 1
ATOM 1072 O O . GLU A 1 136 ? -4.719 17.047 24.188 1 97.56 136 GLU A O 1
ATOM 1077 N N . PRO A 1 137 ? -4.184 19.141 24.781 1 97.88 137 PRO A N 1
ATOM 1078 C CA . PRO A 1 137 ? -3.402 19.359 23.562 1 97.88 137 PRO A CA 1
ATOM 1079 C C . PRO A 1 137 ? -2.311 18.312 23.359 1 97.88 137 PRO A C 1
ATOM 1081 O O . PRO A 1 137 ? -1.993 17.953 22.234 1 97.88 137 PRO A O 1
ATOM 1084 N N . SER A 1 138 ? -1.756 17.781 24.469 1 97.44 138 SER A N 1
ATOM 1085 C CA . SER A 1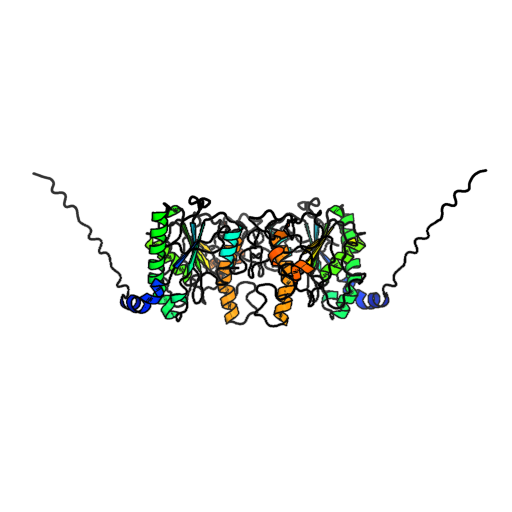 138 ? -0.679 16.797 24.391 1 97.44 138 SER A CA 1
ATOM 1086 C C . SER A 1 138 ? -1.174 15.477 23.812 1 97.44 138 SER A C 1
ATOM 1088 O O . SER A 1 138 ? -0.373 14.609 23.453 1 97.44 138 SER A O 1
ATOM 1090 N N . GLN A 1 139 ? -2.463 15.344 23.547 1 97.94 139 GLN A N 1
ATOM 1091 C CA . GLN A 1 139 ? -3.066 14.148 22.969 1 97.94 139 GLN A CA 1
ATOM 1092 C C . GLN A 1 139 ? -3.318 14.328 21.484 1 97.94 139 GLN A C 1
ATOM 1094 O O . GLN A 1 139 ? -3.742 13.391 20.797 1 97.94 139 GLN A O 1
ATOM 1099 N N . VAL A 1 140 ? -3 15.461 20.984 1 98.81 140 VAL A N 1
ATOM 1100 C CA . VAL A 1 140 ? -3.506 15.82 19.656 1 98.81 140 VAL A CA 1
ATOM 1101 C C . VAL A 1 140 ? -2.369 15.773 18.641 1 98.81 140 VAL A C 1
ATOM 1103 O O . VAL A 1 140 ? -1.285 16.312 18.891 1 98.81 140 VAL A O 1
ATOM 1106 N N . HIS A 1 141 ? -2.543 15.102 17.562 1 98.94 141 HIS A N 1
ATOM 1107 C CA . HIS A 1 141 ? -1.683 15.031 16.391 1 98.94 141 HIS A CA 1
ATOM 1108 C C . HIS A 1 141 ? -2.408 15.539 15.141 1 98.94 141 HIS A C 1
ATOM 1110 O O . HIS A 1 141 ? -3.381 14.93 14.695 1 98.94 141 HIS A O 1
ATOM 1116 N N . VAL A 1 142 ? -1.975 16.672 14.625 1 98.94 142 VAL A N 1
ATOM 1117 C CA . VAL A 1 142 ? -2.586 17.281 13.438 1 98.94 142 VAL A CA 1
ATOM 1118 C C . VAL A 1 142 ? -1.764 16.938 12.203 1 98.94 142 VAL A C 1
ATOM 1120 O O . VAL A 1 142 ? -0.543 17.109 12.188 1 98.94 142 VAL A O 1
ATOM 1123 N N . ILE A 1 143 ? -2.41 16.406 11.203 1 98.94 143 ILE A N 1
ATOM 1124 C CA . ILE A 1 143 ? -1.773 15.945 9.977 1 98.94 143 ILE A CA 1
ATOM 1125 C C . ILE A 1 143 ? -2.377 16.672 8.781 1 98.94 143 ILE A C 1
ATOM 1127 O O . ILE A 1 143 ? -3.598 16.688 8.609 1 98.94 143 ILE A O 1
ATOM 1131 N N . GLY A 1 144 ? -1.548 17.281 7.965 1 98.94 144 GLY A N 1
ATOM 1132 C CA . GLY A 1 144 ? -2.055 18.016 6.816 1 98.94 144 GLY A CA 1
ATOM 1133 C C . GLY A 1 144 ? -1.271 17.75 5.547 1 98.94 144 GLY A C 1
ATOM 1134 O O . GLY A 1 144 ? -0.056 17.547 5.59 1 98.94 144 GLY A O 1
ATOM 1135 N N . HIS A 1 145 ? -1.961 17.828 4.391 1 98.88 145 HIS A N 1
ATOM 1136 C CA . HIS A 1 145 ? -1.355 17.641 3.08 1 98.88 145 HIS A CA 1
ATOM 1137 C C . HIS A 1 145 ? -1.448 18.906 2.238 1 98.88 145 HIS A C 1
ATOM 1139 O O . HIS A 1 145 ? -2.51 19.531 2.16 1 98.88 145 HIS A O 1
ATOM 1145 N N . SER A 1 146 ? -0.398 19.234 1.504 1 98.62 146 SER A N 1
ATOM 1146 C CA . SER A 1 146 ? -0.417 20.344 0.562 1 98.62 146 SER A CA 1
ATOM 1147 C C . SER A 1 146 ? -0.792 21.656 1.259 1 98.62 146 SER A C 1
ATOM 1149 O O . SER A 1 146 ? -0.179 22.031 2.262 1 98.62 146 SER A O 1
ATOM 1151 N N . LEU A 1 147 ? -1.815 22.359 0.86 1 98.94 147 LEU A N 1
ATOM 1152 C CA . LEU A 1 147 ? -2.275 23.531 1.607 1 98.94 147 LEU A CA 1
ATOM 1153 C C . LEU A 1 147 ? -2.727 23.125 3.01 1 98.94 147 LEU A C 1
ATOM 1155 O O . LEU A 1 147 ? -2.572 23.906 3.957 1 98.94 147 LEU A O 1
ATOM 1159 N N . GLY A 1 148 ? -3.197 21.906 3.127 1 98.94 148 GLY A N 1
ATOM 1160 C CA . GLY A 1 148 ? -3.615 21.406 4.422 1 98.94 148 GLY A CA 1
ATOM 1161 C C . GLY A 1 148 ? -2.475 21.297 5.418 1 98.94 148 GLY A C 1
ATOM 1162 O O . GLY A 1 148 ? -2.689 21.391 6.629 1 98.94 148 GLY A O 1
ATOM 1163 N N . ALA A 1 149 ? -1.303 21.109 4.918 1 98.94 149 ALA A N 1
ATOM 1164 C CA . ALA A 1 149 ? -0.134 21.062 5.793 1 98.94 149 ALA A CA 1
ATOM 1165 C C . ALA A 1 149 ? 0.079 22.406 6.492 1 98.94 149 ALA A C 1
ATOM 1167 O O . ALA A 1 149 ? 0.362 22.453 7.691 1 98.94 149 ALA A O 1
ATOM 1168 N N . HIS A 1 150 ? -0.05 23.453 5.715 1 98.94 150 HIS A N 1
ATOM 1169 C CA . HIS A 1 150 ? 0.07 24.781 6.301 1 98.94 150 HIS A CA 1
ATOM 1170 C C . HIS A 1 150 ? -1.118 25.094 7.203 1 98.94 150 HIS A C 1
ATOM 1172 O O . HIS A 1 150 ? -0.959 25.734 8.242 1 98.94 150 HIS A O 1
ATOM 1178 N N . ILE A 1 151 ? -2.275 24.641 6.828 1 98.94 151 ILE A N 1
ATOM 1179 C CA . ILE A 1 151 ? -3.447 24.812 7.68 1 98.94 151 ILE A CA 1
ATOM 1180 C C . ILE A 1 151 ? -3.24 24.078 9 1 98.94 151 ILE A C 1
ATOM 1182 O O . ILE A 1 151 ? -3.561 24.594 10.07 1 98.94 151 ILE A O 1
ATOM 1186 N N . ALA A 1 152 ? -2.688 22.875 8.922 1 98.94 152 ALA A N 1
ATOM 1187 C CA . ALA A 1 152 ? -2.371 22.125 10.133 1 98.94 152 ALA A CA 1
ATOM 1188 C C . ALA A 1 152 ? -1.461 22.938 11.055 1 98.94 152 ALA A C 1
ATOM 1190 O O . ALA A 1 152 ? -1.662 22.953 12.273 1 98.94 152 ALA A O 1
ATOM 1191 N N . GLY A 1 153 ? -0.48 23.562 10.477 1 98.94 153 GLY A N 1
ATOM 1192 C CA . GLY A 1 153 ? 0.376 24.438 11.258 1 98.94 153 GLY A CA 1
ATOM 1193 C C . GLY A 1 153 ? -0.383 25.562 11.953 1 98.94 153 GLY A C 1
ATOM 1194 O O . GLY A 1 153 ? -0.156 25.828 13.133 1 98.94 153 GLY A O 1
ATOM 1195 N N . ASN A 1 154 ? -1.269 26.156 11.25 1 98.94 154 ASN A N 1
ATOM 1196 C CA . ASN A 1 154 ? -2.012 27.281 11.812 1 98.94 154 ASN A CA 1
ATOM 1197 C C . ASN A 1 154 ? -3.021 26.828 12.859 1 98.94 154 ASN A C 1
ATOM 1199 O O . ASN A 1 154 ? -3.291 27.547 13.82 1 98.94 154 ASN A O 1
ATOM 1203 N N . VAL A 1 155 ? -3.566 25.609 12.664 1 98.94 155 VAL A N 1
ATOM 1204 C CA . VAL A 1 155 ? -4.359 25.016 13.727 1 98.94 155 VAL A CA 1
ATOM 1205 C C . VAL A 1 155 ? -3.51 24.859 14.984 1 98.94 155 VAL A C 1
ATOM 1207 O O . VAL A 1 155 ? -3.947 25.219 16.078 1 98.94 155 VAL A O 1
ATOM 1210 N N . GLY A 1 156 ? -2.324 24.344 14.852 1 98.88 156 GLY A N 1
ATOM 1211 C CA . GLY A 1 156 ? -1.401 24.219 15.969 1 98.88 156 GLY A CA 1
ATOM 1212 C C . GLY A 1 156 ? -1.094 25.547 16.641 1 98.88 156 GLY A C 1
ATOM 1213 O O . GLY A 1 156 ? -1.097 25.656 17.859 1 98.88 156 GLY A O 1
ATOM 1214 N N . ARG A 1 157 ? -0.856 26.609 15.836 1 98.69 157 ARG A N 1
ATOM 1215 C CA . ARG A 1 157 ? -0.572 27.938 16.359 1 98.69 157 ARG A CA 1
ATOM 1216 C C . ARG A 1 157 ? -1.767 28.484 17.141 1 98.69 157 ARG A C 1
ATOM 1218 O O . ARG A 1 157 ? -1.599 29.125 18.172 1 98.69 157 ARG A O 1
ATOM 1225 N N . TYR A 1 158 ? -2.924 28.266 16.578 1 98.69 158 TYR A N 1
ATOM 1226 C CA . TYR A 1 158 ? -4.137 28.703 17.25 1 98.69 158 TYR A CA 1
ATOM 1227 C C . TYR A 1 158 ? -4.223 28.109 18.656 1 98.69 158 TYR A C 1
ATOM 1229 O O . TYR A 1 158 ? -4.703 28.75 19.594 1 98.69 158 TYR A O 1
ATOM 1237 N N . LEU A 1 159 ? -3.756 26.891 18.797 1 98.69 159 LEU A N 1
ATOM 1238 C CA . LEU A 1 159 ? -3.795 26.203 20.078 1 98.69 159 LEU A CA 1
ATOM 1239 C C . LEU A 1 159 ? -2.521 26.453 20.875 1 98.69 159 LEU A C 1
ATOM 1241 O O . LEU A 1 159 ? -2.162 25.656 21.75 1 98.69 159 LEU A O 1
ATOM 1245 N N . GLY A 1 160 ? -1.755 27.5 20.469 1 98.31 160 GLY A N 1
ATOM 1246 C CA . GLY A 1 160 ? -0.614 27.984 21.219 1 98.31 160 GLY A CA 1
ATOM 1247 C C . GLY A 1 160 ? 0.652 27.188 20.969 1 98.31 160 GLY A C 1
ATOM 1248 O O . GLY A 1 160 ? 1.605 27.266 21.75 1 98.31 160 GLY A O 1
ATOM 1249 N N . GLY A 1 161 ? 0.645 26.359 19.969 1 98.56 161 GLY A N 1
ATOM 1250 C CA . GLY A 1 161 ? 1.796 25.5 19.703 1 98.56 161 GLY A CA 1
ATOM 1251 C C . GLY A 1 161 ? 1.941 24.375 20.719 1 98.56 161 GLY A C 1
ATOM 1252 O O . GLY A 1 161 ? 3.035 23.844 20.906 1 98.56 161 GLY A O 1
ATOM 1253 N N . LYS A 1 162 ? 0.86 24.031 21.297 1 98.5 162 LYS A N 1
ATOM 1254 C CA . LYS A 1 162 ? 0.934 23.109 22.422 1 98.5 162 LYS A CA 1
ATOM 1255 C C . LYS A 1 162 ? 0.482 21.703 22.016 1 98.5 162 LYS A C 1
ATOM 1257 O O . LYS A 1 162 ? 0.596 20.766 22.812 1 98.5 162 LYS A O 1
ATOM 1262 N N . VAL A 1 163 ? -0.066 21.516 20.812 1 98.81 163 VAL A N 1
ATOM 1263 C CA . VAL A 1 163 ? -0.435 20.172 20.406 1 98.81 163 VAL A CA 1
ATOM 1264 C C . VAL A 1 163 ? 0.808 19.281 20.359 1 98.81 163 VAL A C 1
ATOM 1266 O O . VAL A 1 163 ? 1.927 19.781 20.203 1 98.81 163 VAL A O 1
ATOM 1269 N N . ARG A 1 164 ? 0.597 18.047 20.516 1 98.75 164 ARG A N 1
ATOM 1270 C CA . ARG A 1 164 ? 1.689 17.078 20.625 1 98.75 164 ARG A CA 1
ATOM 1271 C C . ARG A 1 164 ? 2.537 17.078 19.359 1 98.75 164 ARG A C 1
ATOM 1273 O O . ARG A 1 164 ? 3.768 17.047 19.422 1 98.75 164 ARG A O 1
ATOM 1280 N N . ARG A 1 165 ? 1.887 17.062 18.203 1 98.94 165 ARG A N 1
ATOM 1281 C CA . ARG A 1 165 ? 2.594 16.828 16.938 1 98.94 165 ARG A CA 1
ATOM 1282 C C . ARG A 1 165 ? 1.831 17.422 15.766 1 98.94 165 ARG A C 1
ATOM 1284 O O . ARG A 1 165 ? 0.6 17.375 15.727 1 98.94 165 ARG A O 1
ATOM 1291 N N . VAL A 1 166 ? 2.52 18.078 14.898 1 98.94 166 VAL A N 1
ATOM 1292 C CA . VAL A 1 166 ? 2.025 18.422 13.57 1 98.94 166 VAL A CA 1
ATOM 1293 C C . VAL A 1 166 ? 2.854 17.719 12.5 1 98.94 166 VAL A C 1
ATOM 1295 O O . VAL A 1 166 ? 4.086 17.75 12.539 1 98.94 166 VAL A O 1
ATOM 1298 N N . THR A 1 167 ? 2.229 16.984 11.633 1 98.94 167 THR A N 1
ATOM 1299 C CA . THR A 1 167 ? 2.869 16.359 10.477 1 98.94 167 THR A CA 1
ATOM 1300 C C . THR A 1 167 ? 2.436 17.047 9.188 1 98.94 167 THR A C 1
ATOM 1302 O O . THR A 1 167 ? 1.247 17.078 8.859 1 98.94 167 THR A O 1
ATOM 1305 N N . ALA A 1 168 ? 3.373 17.609 8.539 1 98.94 168 ALA A N 1
ATOM 1306 C CA . ALA A 1 168 ? 3.139 18.266 7.258 1 98.94 168 ALA A CA 1
ATOM 1307 C C . ALA A 1 168 ? 3.541 17.359 6.098 1 98.94 168 ALA A C 1
ATOM 1309 O O . ALA A 1 168 ? 4.719 17.031 5.938 1 98.94 168 ALA A O 1
ATOM 1310 N N . LEU A 1 169 ? 2.578 17.016 5.293 1 98.94 169 LEU A N 1
ATOM 1311 C CA . LEU A 1 169 ? 2.818 16.125 4.164 1 98.94 169 LEU A CA 1
ATOM 1312 C C . LEU A 1 169 ? 2.908 16.906 2.859 1 98.94 169 LEU A C 1
ATOM 1314 O O . LEU A 1 169 ? 1.896 17.391 2.35 1 98.94 169 LEU A O 1
ATOM 1318 N N . ASP A 1 170 ? 4.055 17.031 2.379 1 98.81 170 ASP A N 1
ATOM 1319 C CA . ASP A 1 170 ? 4.422 17.766 1.176 1 98.81 170 ASP A CA 1
ATOM 1320 C C . ASP A 1 170 ? 3.748 19.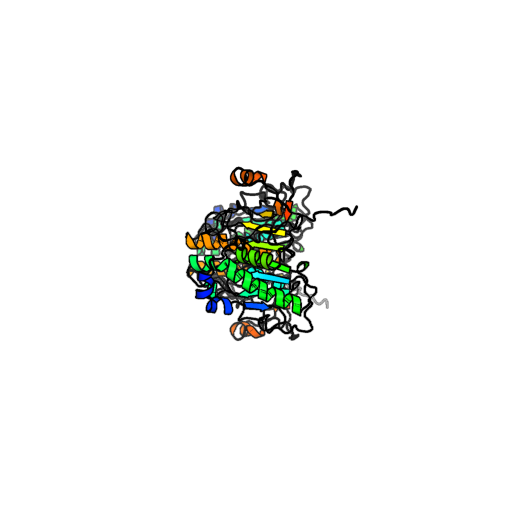141 1.152 1 98.81 170 ASP A C 1
ATOM 1322 O O . ASP A 1 170 ? 2.988 19.453 0.232 1 98.81 170 ASP A O 1
ATOM 1326 N N . PRO A 1 171 ? 4.109 19.953 2.127 1 98.94 171 PRO A N 1
ATOM 1327 C CA . PRO A 1 171 ? 3.486 21.281 2.189 1 98.94 171 PRO A CA 1
ATOM 1328 C C . PRO A 1 171 ? 3.545 22.016 0.856 1 98.94 171 PRO A C 1
ATOM 1330 O O . PRO A 1 171 ? 4.562 21.969 0.163 1 98.94 171 PRO A O 1
ATOM 1333 N N . ALA A 1 172 ? 2.441 22.719 0.548 1 98.81 172 ALA A N 1
ATOM 1334 C CA . ALA A 1 172 ? 2.334 23.406 -0.737 1 98.81 172 ALA A CA 1
ATOM 1335 C C . ALA A 1 172 ? 3.471 24.406 -0.921 1 98.81 172 ALA A C 1
ATOM 1337 O O . ALA A 1 172 ? 3.824 25.141 0.01 1 98.81 172 ALA A O 1
ATOM 1338 N N . GLY A 1 173 ? 4.031 24.469 -2.154 1 98.5 173 GLY A N 1
ATOM 1339 C CA . GLY A 1 173 ? 5.129 25.375 -2.461 1 98.5 173 GLY A CA 1
ATOM 1340 C C . GLY A 1 173 ? 4.668 26.672 -3.102 1 98.5 173 GLY A C 1
ATOM 1341 O O . GLY A 1 173 ? 5.113 27.75 -2.709 1 98.5 173 GLY A O 1
ATOM 1342 N N . PRO A 1 174 ? 3.811 26.609 -4.078 1 97.31 174 PRO A N 1
ATOM 1343 C CA . PRO A 1 174 ? 3.396 27.812 -4.812 1 97.31 174 PRO A CA 1
ATOM 1344 C C . PRO A 1 174 ? 2.838 28.891 -3.898 1 97.31 174 PRO A C 1
ATOM 1346 O O . PRO A 1 174 ? 1.896 28.656 -3.143 1 97.31 174 PRO A O 1
ATOM 1349 N N . LEU A 1 175 ? 3.436 30.031 -3.98 1 97.38 175 LEU A N 1
ATOM 1350 C CA . LEU A 1 175 ? 3.025 31.25 -3.307 1 97.38 175 LEU A CA 1
ATOM 1351 C C . LEU A 1 175 ? 3.387 31.203 -1.826 1 97.38 175 LEU A C 1
ATOM 1353 O O . LEU A 1 175 ? 2.836 31.969 -1.024 1 97.38 175 LEU A O 1
ATOM 1357 N N . PHE A 1 176 ? 4.23 30.25 -1.438 1 98 176 PHE A N 1
ATOM 1358 C CA . PHE A 1 176 ? 4.82 30.25 -0.105 1 98 176 PHE A CA 1
ATOM 1359 C C . PHE A 1 176 ? 6.309 30.562 -0.174 1 98 176 PHE A C 1
ATOM 1361 O O . PHE A 1 176 ? 6.988 30.188 -1.132 1 98 176 PHE A O 1
ATOM 1368 N N . ALA A 1 177 ? 6.738 31.25 0.812 1 96.69 177 ALA A N 1
ATOM 1369 C CA . ALA A 1 177 ? 8.148 31.609 0.965 1 96.69 177 ALA A CA 1
ATOM 1370 C C . ALA A 1 177 ? 8.68 31.156 2.324 1 96.69 177 ALA A C 1
ATOM 1372 O O . ALA A 1 177 ? 7.91 30.734 3.191 1 96.69 177 ALA A O 1
ATOM 1373 N N . LEU A 1 178 ? 9.945 31.156 2.455 1 95.69 178 LEU A N 1
ATOM 1374 C CA . LEU A 1 178 ? 10.594 30.734 3.691 1 95.69 178 LEU A CA 1
ATOM 1375 C C . LEU A 1 178 ? 10.031 31.484 4.887 1 95.69 178 LEU A C 1
ATOM 1377 O O . LEU A 1 178 ? 9.805 30.906 5.949 1 95.69 178 LEU A O 1
ATOM 1381 N N . ASP A 1 179 ? 9.68 32.75 4.707 1 96.44 179 ASP A N 1
ATOM 1382 C CA . ASP A 1 179 ? 9.281 33.594 5.836 1 96.44 179 ASP A CA 1
ATOM 1383 C C . ASP A 1 179 ? 7.77 33.812 5.859 1 96.44 179 ASP A C 1
ATOM 1385 O O . ASP A 1 179 ? 7.273 34.719 6.535 1 96.44 179 ASP A O 1
ATOM 1389 N N . SER A 1 180 ? 7.094 33 5.016 1 97.81 180 SER A N 1
ATOM 1390 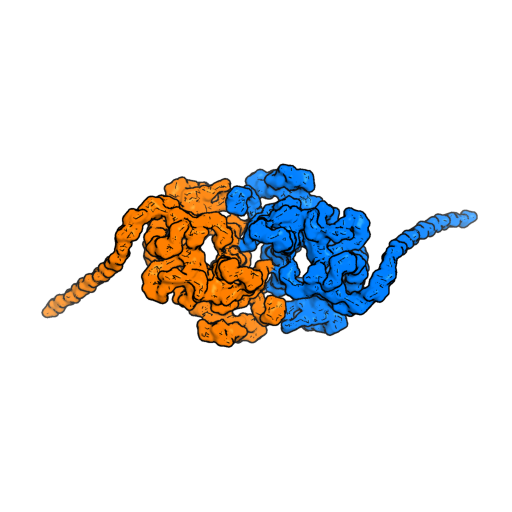C CA . SER A 1 180 ? 5.641 33.094 5.094 1 97.81 180 SER A CA 1
ATOM 1391 C C . SER A 1 180 ? 5.145 32.812 6.504 1 97.81 180 SER A C 1
ATOM 1393 O O . SER A 1 180 ? 5.363 31.703 7.031 1 97.81 180 SER A O 1
ATOM 1395 N N . LYS A 1 181 ? 4.441 33.75 7.113 1 97 181 LYS A N 1
ATOM 1396 C CA . LYS A 1 181 ? 4.031 33.656 8.516 1 97 181 LYS A CA 1
ATOM 1397 C C . LYS A 1 181 ? 2.971 32.562 8.695 1 97 181 LYS A C 1
ATOM 1399 O O . LYS A 1 181 ? 2.844 31.984 9.773 1 97 181 LYS A O 1
ATOM 1404 N N . ASP A 1 182 ? 2.238 32.312 7.621 1 98.5 182 ASP A N 1
ATOM 1405 C CA . ASP A 1 182 ? 1.158 31.344 7.711 1 98.5 182 ASP A CA 1
ATOM 1406 C C . ASP A 1 182 ? 1.628 29.969 7.254 1 98.5 182 ASP A C 1
ATOM 1408 O O . ASP A 1 182 ? 0.818 29.047 7.086 1 98.5 182 ASP A O 1
ATOM 1412 N N . ALA A 1 183 ? 2.92 29.812 7.031 1 98.88 183 ALA A N 1
ATOM 1413 C CA . ALA A 1 183 ? 3.475 28.5 6.715 1 98.88 183 ALA A CA 1
ATOM 1414 C C . ALA A 1 183 ? 3.697 27.688 7.98 1 98.88 183 ALA A C 1
ATOM 1416 O O . ALA A 1 183 ? 3.926 28.234 9.055 1 98.88 183 ALA A O 1
ATOM 1417 N N . VAL A 1 184 ? 3.607 26.375 7.844 1 98.88 184 VAL A N 1
ATOM 1418 C CA . VAL A 1 184 ? 3.91 25.484 8.961 1 98.88 184 VAL A CA 1
ATOM 1419 C C . VAL A 1 184 ? 5.367 25.656 9.383 1 98.88 184 VAL A C 1
ATOM 1421 O O . VAL A 1 184 ? 6.219 26.016 8.562 1 98.88 184 VAL A O 1
ATOM 1424 N N . GLY A 1 185 ? 5.57 25.516 10.664 1 98.62 185 GLY A N 1
ATOM 1425 C CA . GLY A 1 185 ? 6.898 25.656 11.242 1 98.62 185 GLY A CA 1
ATOM 1426 C C . GLY A 1 185 ? 7.035 25.016 12.602 1 98.62 185 GLY A C 1
ATOM 1427 O O . GLY A 1 185 ? 6.059 24.484 13.148 1 98.62 185 GLY A O 1
ATOM 1428 N N . PRO A 1 186 ? 8.25 25.062 13.133 1 98.44 186 PRO A N 1
ATOM 1429 C CA . PRO A 1 186 ? 8.508 24.375 14.391 1 98.44 186 PRO A CA 1
ATOM 1430 C C . PRO A 1 186 ? 7.723 24.953 15.562 1 98.44 186 PRO A C 1
ATOM 1432 O O . PRO A 1 186 ? 7.594 24.312 16.609 1 98.44 186 PRO A O 1
ATOM 1435 N N . ASP A 1 187 ? 7.188 26.125 15.422 1 98.38 187 ASP A N 1
ATOM 1436 C CA . ASP A 1 187 ? 6.469 26.797 16.5 1 98.38 187 ASP A CA 1
ATOM 1437 C C . ASP A 1 187 ? 5.02 26.312 16.578 1 98.38 187 ASP A C 1
ATOM 1439 O O . ASP A 1 187 ? 4.277 26.703 17.484 1 98.38 187 ASP A O 1
ATOM 1443 N N . THR A 1 188 ? 4.633 25.438 15.688 1 98.75 188 THR A N 1
ATOM 1444 C CA . THR A 1 188 ? 3.217 25.125 15.531 1 98.75 188 THR A CA 1
ATOM 1445 C C . THR A 1 188 ? 2.814 23.969 16.438 1 98.75 188 THR A C 1
ATOM 1447 O O . THR A 1 188 ? 1.625 23.719 16.641 1 98.75 188 THR A O 1
ATOM 1450 N N . ALA A 1 189 ? 3.779 23.188 17.016 1 98.88 189 ALA A N 1
ATOM 1451 C CA . ALA A 1 189 ? 3.529 22.062 17.906 1 98.88 189 ALA A CA 1
ATOM 1452 C C . ALA A 1 189 ? 4.754 21.75 18.766 1 98.88 189 ALA A C 1
ATOM 1454 O O . ALA A 1 189 ? 5.812 22.359 18.578 1 98.88 189 ALA A O 1
ATOM 1455 N N . GLN A 1 190 ? 4.562 20.828 19.703 1 98.81 190 GLN A N 1
ATOM 1456 C CA . GLN A 1 190 ? 5.711 20.344 20.469 1 98.81 190 GLN A CA 1
ATOM 1457 C C . GLN A 1 190 ? 6.723 19.656 19.562 1 98.81 190 GLN A C 1
ATOM 1459 O O . GLN A 1 190 ? 7.93 19.703 19.812 1 98.81 190 GLN A O 1
ATOM 1464 N N . PHE A 1 191 ? 6.234 19.062 18.578 1 98.88 191 PHE A N 1
ATOM 1465 C CA . PHE A 1 191 ? 7.062 18.391 17.562 1 98.88 191 PHE A CA 1
ATOM 1466 C C . PHE A 1 191 ? 6.434 18.516 16.188 1 98.88 191 PHE A C 1
ATOM 1468 O O . PHE A 1 191 ? 5.246 18.234 16.016 1 98.88 191 PHE A O 1
ATOM 1475 N N . VAL A 1 192 ? 7.219 18.938 15.18 1 98.94 192 VAL A N 1
ATOM 1476 C CA . VAL A 1 192 ? 6.758 19.078 13.805 1 98.94 192 VAL A CA 1
ATOM 1477 C C . VAL A 1 192 ? 7.645 18.25 12.875 1 98.94 192 VAL A C 1
ATOM 1479 O O . VAL A 1 192 ? 8.867 18.391 12.891 1 98.94 192 VAL A O 1
ATOM 1482 N N . ASP A 1 193 ? 7.062 17.344 12.148 1 98.94 193 ASP A N 1
ATOM 1483 C CA . ASP A 1 193 ? 7.785 16.625 11.102 1 98.94 193 ASP A CA 1
ATOM 1484 C C . ASP A 1 193 ? 7.172 16.875 9.727 1 98.94 193 ASP A C 1
ATOM 1486 O O . ASP A 1 193 ? 5.98 17.172 9.625 1 98.94 193 ASP A O 1
ATOM 1490 N N . VAL A 1 194 ? 8 16.797 8.727 1 98.94 194 VAL A N 1
ATOM 1491 C CA . VAL A 1 194 ? 7.602 17.094 7.352 1 98.94 194 VAL A CA 1
ATOM 1492 C C . VAL A 1 194 ? 8.117 16 6.414 1 98.94 194 VAL A C 1
ATOM 1494 O O . VAL A 1 194 ? 9.25 15.539 6.551 1 98.94 194 VAL A O 1
ATOM 1497 N N . ILE A 1 195 ? 7.312 15.57 5.5 1 98.94 195 ILE A N 1
ATOM 1498 C CA . ILE A 1 195 ? 7.715 14.672 4.422 1 98.94 195 ILE A CA 1
ATOM 1499 C C . ILE A 1 195 ? 7.605 15.391 3.08 1 98.94 195 ILE A C 1
ATOM 1501 O O . ILE A 1 195 ? 6.516 15.805 2.678 1 98.94 195 ILE A O 1
ATOM 1505 N N . HIS A 1 196 ? 8.695 15.508 2.387 1 98.75 196 HIS A N 1
ATOM 1506 C CA . HIS A 1 196 ? 8.766 16.172 1.091 1 98.75 196 HIS A CA 1
ATOM 1507 C C . HIS A 1 196 ? 8.828 15.164 -0.047 1 98.75 196 HIS A C 1
ATOM 1509 O O . HIS A 1 196 ? 9.742 14.336 -0.1 1 98.75 196 HIS A O 1
ATOM 1515 N N . THR A 1 197 ? 7.855 15.297 -1.019 1 98.44 197 THR A N 1
ATOM 1516 C CA . THR A 1 197 ? 7.859 14.305 -2.09 1 98.44 197 THR A CA 1
ATOM 1517 C C . THR A 1 197 ? 7.777 14.984 -3.455 1 98.44 197 THR A C 1
ATOM 1519 O O . THR A 1 197 ? 8.055 14.359 -4.48 1 98.44 197 THR A O 1
ATOM 1522 N N . ASP A 1 198 ? 7.355 16.188 -3.512 1 98 198 ASP A N 1
ATOM 1523 C CA . ASP A 1 198 ? 7.262 16.922 -4.766 1 98 198 ASP A CA 1
ATOM 1524 C C . ASP A 1 198 ? 7.852 18.328 -4.621 1 98 198 ASP A C 1
ATOM 1526 O O . ASP A 1 198 ? 7.266 19.312 -5.094 1 98 198 ASP A O 1
ATOM 1530 N N . GLY A 1 199 ? 8.953 18.406 -4.031 1 97.06 199 GLY A N 1
ATOM 1531 C CA . GLY A 1 199 ? 9.617 19.688 -3.801 1 97.06 199 GLY A CA 1
ATOM 1532 C C . GLY A 1 199 ? 9.867 20.469 -5.074 1 97.06 199 GLY A C 1
ATOM 1533 O O . GLY A 1 199 ? 10.18 19.875 -6.117 1 97.06 199 GLY A O 1
ATOM 1534 N N . MET A 1 200 ? 9.727 21.797 -5 1 94.06 200 MET A N 1
ATOM 1535 C CA . MET A 1 200 ? 10.031 22.766 -6.055 1 94.06 200 MET A CA 1
ATOM 1536 C C . MET A 1 200 ? 8.953 22.75 -7.129 1 94.06 200 MET A C 1
ATOM 1538 O O . MET A 1 200 ? 9.109 23.375 -8.18 1 94.06 200 MET A O 1
ATOM 1542 N N . THR A 1 201 ? 7.906 22.016 -6.934 1 95.38 201 THR A N 1
ATOM 1543 C CA . THR A 1 201 ? 6.781 21.969 -7.859 1 95.38 201 THR A CA 1
ATOM 1544 C C . THR A 1 201 ? 5.469 22.234 -7.129 1 95.38 201 THR A C 1
ATOM 1546 O O . THR A 1 201 ? 5.133 23.391 -6.828 1 95.38 201 THR A O 1
ATOM 1549 N N . LEU A 1 202 ? 4.742 21.141 -6.77 1 96.75 202 LEU A N 1
ATOM 1550 C CA . LEU A 1 202 ? 3.527 21.375 -6 1 96.75 202 LEU A CA 1
ATOM 1551 C C . LEU A 1 202 ? 3.844 21.516 -4.516 1 96.75 202 LEU A C 1
ATOM 1553 O O . LEU A 1 202 ? 3.121 22.203 -3.783 1 96.75 202 LEU A O 1
ATOM 1557 N N . GLY A 1 203 ? 4.824 20.812 -4.043 1 98.25 203 GLY A N 1
ATOM 1558 C CA . GLY A 1 203 ? 5.336 20.969 -2.689 1 98.25 203 GLY A CA 1
ATOM 1559 C C . GLY A 1 203 ? 6.531 21.891 -2.605 1 98.25 203 GLY A C 1
ATOM 1560 O O . GLY A 1 203 ? 7.141 22.219 -3.625 1 98.25 203 GLY A O 1
ATOM 1561 N N . GLU A 1 204 ? 6.836 22.328 -1.432 1 97.88 204 GLU A N 1
ATOM 1562 C CA . GLU A 1 204 ? 8 23.188 -1.246 1 97.88 204 GLU A CA 1
ATOM 1563 C C . GLU A 1 204 ? 9.234 22.359 -0.862 1 97.88 204 GLU A C 1
ATOM 1565 O O . GLU A 1 204 ? 9.109 21.219 -0.446 1 97.88 204 GLU A O 1
ATOM 1570 N N . ASN A 1 205 ? 10.32 22.938 -1.142 1 95.69 205 ASN A N 1
ATOM 1571 C CA . ASN A 1 205 ? 11.602 22.344 -0.776 1 95.69 205 ASN A CA 1
ATOM 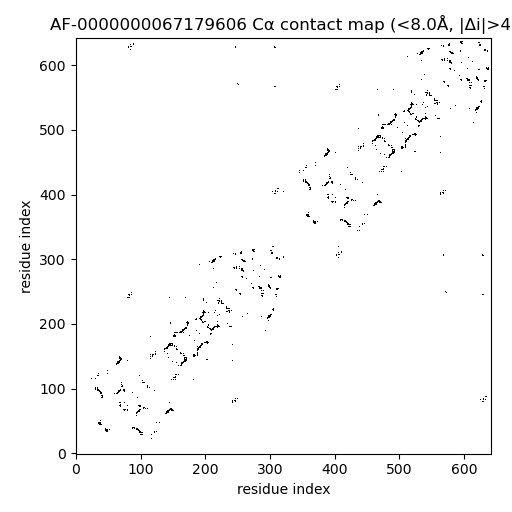1572 C C . ASN A 1 205 ? 12.258 23.094 0.38 1 95.69 205 ASN A C 1
ATOM 1574 O O . ASN A 1 205 ? 13.469 23.281 0.389 1 95.69 205 ASN A O 1
ATOM 1578 N N . ILE A 1 206 ? 11.484 23.578 1.355 1 97.38 206 ILE A N 1
ATOM 1579 C CA . ILE A 1 206 ? 11.922 24.344 2.521 1 97.38 206 ILE A CA 1
ATOM 1580 C C . ILE A 1 206 ? 11.82 23.469 3.771 1 97.38 206 ILE A C 1
ATOM 1582 O O . ILE A 1 206 ? 10.805 22.812 3.998 1 97.38 206 ILE A O 1
ATOM 1586 N N . VAL A 1 207 ? 12.914 23.391 4.551 1 97.94 207 VAL A N 1
ATOM 1587 C CA . VAL A 1 207 ? 12.867 22.719 5.84 1 97.94 207 VAL A CA 1
ATOM 1588 C C . VAL A 1 207 ? 11.93 23.469 6.785 1 97.94 207 VAL A C 1
ATOM 1590 O O . VAL A 1 207 ? 12.141 24.656 7.059 1 97.94 207 VAL A O 1
ATOM 1593 N N . ARG A 1 208 ? 10.898 22.781 7.23 1 98.38 208 ARG A N 1
ATOM 1594 C CA . ARG A 1 208 ? 9.852 23.453 7.992 1 98.38 208 ARG A CA 1
ATOM 1595 C C . ARG A 1 208 ? 9.727 22.859 9.391 1 98.38 208 ARG A C 1
ATOM 1597 O O . ARG A 1 208 ? 9.117 23.469 10.281 1 98.38 208 ARG A O 1
ATOM 1604 N N . GLY A 1 209 ? 10.211 21.656 9.617 1 98.69 209 GLY A N 1
ATOM 1605 C CA . GLY A 1 209 ? 9.93 20.969 10.867 1 98.69 209 GLY A CA 1
ATOM 1606 C C . GLY A 1 209 ? 11.156 20.812 11.75 1 98.69 209 GLY A C 1
ATOM 1607 O O . GLY A 1 209 ? 12.219 21.359 11.453 1 98.69 209 GLY A O 1
ATOM 1608 N N . HIS A 1 210 ? 10.914 20.172 12.961 1 98.81 210 HIS A N 1
ATOM 1609 C CA . HIS A 1 210 ? 12.008 19.656 13.773 1 98.81 210 HIS A CA 1
ATOM 1610 C C . HIS A 1 210 ? 12.75 18.516 13.062 1 98.81 210 HIS A C 1
ATOM 1612 O O . HIS A 1 210 ? 13.961 18.359 13.227 1 98.81 210 HIS A O 1
ATOM 1618 N N . ALA A 1 211 ? 12.008 17.766 12.312 1 98.81 211 ALA A N 1
ATOM 1619 C CA . ALA A 1 211 ? 12.523 16.688 11.469 1 98.81 211 ALA A CA 1
ATOM 1620 C C . ALA A 1 211 ? 11.906 16.734 10.078 1 98.81 211 ALA A C 1
ATOM 1622 O O . ALA A 1 211 ? 10.68 16.688 9.938 1 98.81 211 ALA A O 1
ATOM 1623 N N . ASP A 1 212 ? 12.734 16.828 9.07 1 98.88 212 ASP A N 1
ATOM 1624 C CA . ASP A 1 212 ? 12.281 16.812 7.684 1 98.88 212 ASP A CA 1
ATOM 1625 C C . ASP A 1 212 ? 12.805 15.594 6.938 1 98.88 212 ASP A C 1
ATOM 1627 O O . ASP A 1 212 ? 13.992 15.281 7.004 1 98.88 212 ASP A O 1
ATOM 1631 N N . PHE A 1 213 ? 11.906 14.984 6.262 1 98.5 213 PHE A N 1
ATOM 1632 C CA . PHE A 1 213 ? 12.234 13.781 5.512 1 98.5 213 PHE A CA 1
ATOM 1633 C C . PHE A 1 213 ? 12.164 14.039 4.012 1 98.5 213 PHE A C 1
ATOM 1635 O O . PHE A 1 213 ? 11.219 14.664 3.527 1 98.5 213 PHE A O 1
ATOM 1642 N N . PHE A 1 214 ? 13.148 13.547 3.299 1 97.81 214 PHE A N 1
ATOM 1643 C CA . PHE A 1 214 ? 13.258 13.719 1.855 1 97.81 214 PHE A CA 1
ATOM 1644 C C . PHE A 1 214 ? 13.414 12.367 1.16 1 97.81 214 PHE A C 1
ATOM 1646 O O . PHE A 1 214 ? 14.453 12.094 0.556 1 97.81 214 PHE A O 1
ATOM 1653 N N . PRO A 1 215 ? 12.32 11.594 1.158 1 96.56 215 PRO A N 1
ATOM 1654 C CA . PRO A 1 215 ? 12.406 10.336 0.413 1 96.56 215 PRO A CA 1
ATOM 1655 C C . PRO A 1 215 ? 12.742 10.547 -1.061 1 96.56 215 PRO A C 1
ATOM 1657 O O . PRO A 1 215 ? 12.133 11.375 -1.73 1 96.56 215 PRO A O 1
ATOM 1660 N N . ASN A 1 216 ? 13.766 9.75 -1.521 1 94.75 216 ASN A N 1
ATOM 1661 C CA . ASN A 1 216 ? 14.219 9.805 -2.908 1 94.75 216 ASN A CA 1
ATOM 1662 C C . ASN A 1 216 ? 14.641 11.211 -3.309 1 94.75 216 ASN A C 1
ATOM 1664 O O . ASN A 1 216 ? 14.43 11.625 -4.449 1 94.75 216 ASN A O 1
ATOM 1668 N N . GLY A 1 217 ? 15.023 12.023 -2.361 1 95.06 217 GLY A N 1
ATOM 1669 C CA . GLY A 1 217 ? 15.508 13.367 -2.605 1 95.06 217 GLY A CA 1
ATOM 1670 C C . GLY A 1 217 ? 14.445 14.43 -2.381 1 95.06 217 GLY A C 1
ATOM 1671 O O . GLY A 1 217 ? 14.75 15.625 -2.344 1 95.06 217 GLY A O 1
ATOM 1672 N N . GLY A 1 218 ? 13.172 14.031 -2.242 1 96.56 218 GLY A N 1
ATOM 1673 C CA . GLY A 1 218 ? 12.086 14.953 -1.914 1 96.56 218 GLY A CA 1
ATOM 1674 C C . GLY A 1 218 ? 11.57 15.719 -3.115 1 96.56 218 GLY A C 1
ATOM 1675 O O . GLY A 1 218 ? 10.734 16.609 -2.973 1 96.56 218 GLY A O 1
ATOM 1676 N N . THR A 1 219 ? 12.062 15.375 -4.289 1 95.25 219 THR A N 1
ATOM 1677 C CA . THR A 1 219 ? 11.672 16.031 -5.527 1 95.25 219 THR A CA 1
ATOM 1678 C C . THR A 1 219 ? 11.023 15.047 -6.492 1 95.25 219 THR A C 1
ATOM 1680 O O . THR A 1 219 ? 11.203 13.836 -6.352 1 95.25 219 THR A O 1
ATOM 1683 N N . PRO A 1 220 ? 10.242 15.57 -7.391 1 93.5 220 PRO A N 1
ATOM 1684 C CA . PRO A 1 220 ? 9.672 14.68 -8.406 1 93.5 220 PRO A CA 1
ATOM 1685 C C . PRO A 1 220 ? 10.68 14.312 -9.5 1 93.5 220 PRO A C 1
ATOM 1687 O O . PRO A 1 220 ? 11.648 15.039 -9.719 1 93.5 220 PRO A O 1
ATOM 1690 N N . PRO A 1 221 ? 10.352 13.242 -10.289 1 94.69 221 PRO A N 1
ATOM 1691 C CA . PRO A 1 221 ? 9.289 12.281 -9.977 1 94.69 221 PRO A CA 1
ATOM 1692 C C . PRO A 1 221 ? 9.68 11.305 -8.867 1 94.69 221 PRO A C 1
ATOM 1694 O O . PRO A 1 221 ? 10.828 10.867 -8.805 1 94.69 221 PRO A O 1
ATOM 1697 N N . GLN A 1 222 ? 8.758 11.047 -7.957 1 95.62 222 GLN A N 1
ATOM 1698 C CA . GLN A 1 222 ? 8.93 9.906 -7.066 1 95.62 222 GLN A CA 1
ATOM 1699 C C . GLN A 1 222 ? 8.922 8.594 -7.844 1 95.62 222 GLN A C 1
ATOM 1701 O O . GLN A 1 222 ? 8.273 8.484 -8.883 1 95.62 222 GLN A O 1
ATOM 1706 N N . PRO A 1 223 ? 9.68 7.605 -7.328 1 93 223 PRO A N 1
ATOM 1707 C CA . PRO A 1 223 ? 9.648 6.32 -8.031 1 93 223 PRO A CA 1
ATOM 1708 C C . PRO A 1 223 ? 8.227 5.836 -8.312 1 93 223 PRO A C 1
ATOM 1710 O O . PRO A 1 223 ? 7.383 5.828 -7.418 1 93 223 PRO A O 1
ATOM 1713 N N . GLY A 1 224 ? 7.965 5.449 -9.641 1 90.56 224 GLY A N 1
ATOM 1714 C CA . GLY A 1 224 ? 6.652 4.973 -10.055 1 90.56 224 GLY A CA 1
ATOM 1715 C C . GLY A 1 224 ? 5.797 6.055 -10.688 1 90.56 224 GLY A C 1
ATOM 1716 O O . GLY A 1 224 ? 4.754 5.762 -11.273 1 90.56 224 GLY A O 1
ATOM 1717 N N . CYS A 1 225 ? 6.176 7.262 -10.555 1 91 225 CYS A N 1
ATOM 1718 C CA . CYS A 1 225 ? 5.375 8.367 -11.07 1 91 225 CYS A CA 1
ATOM 1719 C C . CYS A 1 225 ? 5.926 8.867 -12.398 1 91 225 CYS A C 1
ATOM 1721 O O . CYS A 1 225 ? 5.379 9.797 -12.992 1 91 225 CYS A O 1
ATOM 1723 N N . GLU A 1 226 ? 6.965 8.227 -12.93 1 83.19 226 GLU A N 1
ATOM 1724 C CA . GLU A 1 226 ? 7.738 8.727 -14.07 1 83.19 226 GLU A CA 1
ATOM 1725 C C . GLU A 1 226 ? 6.922 8.672 -15.359 1 83.19 226 GLU A C 1
ATOM 1727 O O . GLU A 1 226 ? 7.074 9.523 -16.234 1 83.19 226 GLU A O 1
ATOM 1732 N N . THR A 1 227 ? 6.227 7.605 -15.578 1 69.88 227 THR A N 1
ATOM 1733 C CA . THR A 1 227 ? 5.672 7.336 -16.891 1 69.88 227 THR A CA 1
ATOM 1734 C C . THR A 1 227 ? 4.309 8.008 -17.062 1 69.88 227 THR A C 1
ATOM 1736 O O . THR A 1 227 ? 3.6 7.758 -18.031 1 69.88 227 THR A O 1
ATOM 1739 N N . LEU A 1 228 ? 4.062 9 -16.312 1 67.25 228 LEU A N 1
ATOM 1740 C CA . LEU A 1 228 ? 2.783 9.703 -16.391 1 67.25 228 LEU A CA 1
ATOM 1741 C C . LEU A 1 228 ? 2.943 11.039 -17.094 1 67.25 228 LEU A C 1
ATOM 1743 O O . LEU A 1 228 ? 4.062 11.516 -17.281 1 67.25 228 LEU A O 1
ATOM 1747 N N . ASP A 1 229 ? 1.882 11.555 -17.625 1 58.25 229 ASP A N 1
ATOM 1748 C CA . ASP A 1 229 ? 1.962 12.922 -18.125 1 58.25 229 ASP A CA 1
ATOM 1749 C C . ASP A 1 229 ? 2.355 13.891 -17 1 58.25 229 ASP A C 1
ATOM 1751 O O . ASP A 1 229 ? 2.281 13.539 -15.82 1 58.25 229 ASP A O 1
ATOM 1755 N N . VAL A 1 230 ? 2.818 15.039 -17.359 1 49 230 VAL A N 1
ATOM 1756 C CA . VAL A 1 230 ? 3.457 15.969 -16.438 1 49 230 VAL A CA 1
ATOM 1757 C C . VAL A 1 230 ? 2.514 16.266 -15.273 1 49 230 VAL A C 1
ATOM 1759 O O . VAL A 1 230 ? 2.928 16.266 -14.117 1 49 230 VAL A O 1
ATOM 1762 N N . PHE A 1 231 ? 1.254 16.578 -15.547 1 58.69 231 PHE A N 1
ATOM 1763 C CA . PHE A 1 231 ? 0.301 16.891 -14.492 1 58.69 231 PHE A CA 1
ATOM 1764 C C . PHE A 1 231 ? 0.072 15.695 -13.586 1 58.69 231 PHE A C 1
ATOM 1766 O O . PHE A 1 231 ? 0.068 15.82 -12.359 1 58.69 231 PHE A O 1
ATOM 1773 N N . THR A 1 232 ? -0.032 14.602 -14.188 1 74.81 232 THR A N 1
ATOM 1774 C CA . THR A 1 232 ? -0.297 13.383 -13.438 1 74.81 232 THR A CA 1
ATOM 1775 C C . THR A 1 232 ? 0.94 12.953 -12.656 1 74.81 232 THR A C 1
ATOM 1777 O O . THR A 1 232 ? 0.829 12.453 -11.531 1 74.81 232 THR A O 1
ATOM 1780 N N . LEU A 1 233 ? 2.072 13.359 -13.18 1 78.38 233 LEU A N 1
ATOM 1781 C CA . LEU A 1 233 ? 3.346 13.07 -12.523 1 78.38 233 LEU A CA 1
ATOM 1782 C C . LEU A 1 233 ? 3.459 13.82 -11.195 1 78.38 233 LEU A C 1
ATOM 1784 O O . LEU A 1 233 ? 3.85 13.234 -10.188 1 78.38 233 LEU A O 1
ATOM 1788 N N . HIS A 1 234 ? 3.125 15.07 -11.258 1 82.69 234 HIS A N 1
ATOM 1789 C CA . HIS A 1 234 ? 3.268 15.883 -10.055 1 82.69 234 HIS A CA 1
ATOM 1790 C C . HIS A 1 234 ? 2.195 15.539 -9.023 1 82.69 234 HIS A C 1
ATOM 1792 O O . HIS A 1 234 ? 2.463 15.523 -7.82 1 82.69 234 HIS A O 1
ATOM 1798 N N . SER A 1 235 ? 1.021 15.289 -9.516 1 90.62 235 SER A N 1
ATOM 1799 C CA . SER A 1 235 ? -0.028 14.852 -8.602 1 90.62 235 SER A CA 1
ATOM 1800 C C . SER A 1 235 ? 0.342 13.531 -7.93 1 90.62 235 SER A C 1
ATOM 1802 O O . SER A 1 235 ? 0.1 13.352 -6.734 1 90.62 235 SER A O 1
ATOM 1804 N N . CYS A 1 236 ? 0.927 12.656 -8.711 1 92.25 236 CYS A N 1
ATOM 1805 C CA . CYS A 1 236 ? 1.392 11.375 -8.195 1 92.25 236 CYS A CA 1
ATOM 1806 C C . CYS A 1 236 ? 2.486 11.57 -7.156 1 92.25 236 CYS A C 1
ATOM 1808 O O . CYS A 1 236 ? 2.398 11.031 -6.051 1 92.25 236 CYS A O 1
ATOM 1810 N N . SER A 1 237 ? 3.498 12.359 -7.465 1 95.94 237 SER A N 1
ATOM 1811 C CA . SER A 1 237 ? 4.598 12.617 -6.543 1 95.94 237 SER A CA 1
ATOM 1812 C C . SER A 1 237 ? 4.109 13.344 -5.293 1 95.94 237 SER A C 1
ATOM 1814 O O . SER A 1 237 ? 4.535 13.023 -4.18 1 95.94 237 SER A O 1
ATOM 1816 N N . HIS A 1 238 ? 3.189 14.258 -5.492 1 97.06 238 HIS A N 1
ATOM 1817 C CA . HIS A 1 238 ? 2.604 15.062 -4.426 1 97.06 238 HIS A CA 1
ATOM 1818 C C . HIS A 1 238 ? 1.827 14.188 -3.443 1 97.06 238 HIS A C 1
ATOM 1820 O O . HIS A 1 238 ? 1.881 14.414 -2.232 1 97.06 238 HIS A O 1
ATOM 1826 N N . ALA A 1 239 ? 1.244 13.148 -3.932 1 96.31 239 ALA A N 1
ATOM 1827 C CA . ALA A 1 239 ? 0.395 12.273 -3.127 1 96.31 239 ALA A CA 1
ATOM 1828 C C . ALA A 1 239 ? 1.216 11.172 -2.463 1 96.31 239 ALA A C 1
ATOM 1830 O O . ALA A 1 239 ? 0.73 10.484 -1.559 1 96.31 239 ALA A O 1
ATOM 1831 N N . ARG A 1 240 ? 2.477 11 -2.846 1 97.69 240 ARG A N 1
ATOM 1832 C CA . ARG A 1 240 ? 3.307 9.961 -2.252 1 97.69 240 ARG A CA 1
ATOM 1833 C C . ARG A 1 240 ? 3.527 10.219 -0.766 1 97.69 240 ARG A C 1
ATOM 1835 O O . ARG A 1 240 ? 3.629 9.273 0.023 1 97.69 240 ARG A O 1
ATOM 1842 N N . SER A 1 241 ? 3.594 11.477 -0.36 1 98.69 241 SER A N 1
ATOM 1843 C CA . SER A 1 241 ? 3.756 11.789 1.056 1 98.69 241 SER A CA 1
ATOM 1844 C C . SER A 1 241 ? 2.627 11.188 1.887 1 98.69 241 SER A C 1
ATOM 1846 O O . SER A 1 241 ? 2.871 10.594 2.939 1 98.69 241 SER A O 1
ATOM 1848 N N . THR A 1 242 ? 1.386 11.305 1.419 1 98.56 242 THR A N 1
ATOM 1849 C CA . THR A 1 242 ? 0.239 10.742 2.121 1 98.56 242 THR A CA 1
ATOM 1850 C C . THR A 1 242 ? 0.272 9.219 2.074 1 98.56 242 THR A C 1
ATOM 1852 O O . THR A 1 242 ? -0.081 8.555 3.051 1 98.56 242 THR A O 1
ATOM 1855 N N . GLY A 1 243 ? 0.694 8.727 0.922 1 97.81 243 GLY A N 1
ATOM 1856 C CA . GLY A 1 243 ? 0.842 7.285 0.809 1 97.81 243 GLY A CA 1
ATOM 1857 C C . GLY A 1 243 ? 1.872 6.715 1.764 1 97.81 243 GLY A C 1
ATOM 1858 O O . GLY A 1 243 ? 1.635 5.684 2.396 1 97.81 243 GLY A O 1
ATOM 1859 N N . PHE A 1 244 ? 3.002 7.379 1.854 1 98.44 244 PHE A N 1
ATOM 1860 C CA . PHE A 1 244 ? 4.051 6.93 2.76 1 98.44 244 PHE A CA 1
ATOM 1861 C C . PHE A 1 244 ? 3.572 6.965 4.207 1 98.44 244 PHE A C 1
ATOM 1863 O O . PHE A 1 244 ? 3.744 5.996 4.945 1 98.44 244 PHE A O 1
ATOM 1870 N N . PHE A 1 245 ? 2.965 8.062 4.574 1 98.88 245 PHE A N 1
ATOM 1871 C CA . PHE A 1 245 ? 2.479 8.18 5.945 1 98.88 245 PHE A CA 1
ATOM 1872 C C . PHE A 1 245 ? 1.434 7.113 6.246 1 98.88 245 PHE A C 1
ATOM 1874 O O . PHE A 1 245 ? 1.478 6.477 7.297 1 98.88 245 PHE A O 1
ATOM 1881 N N . ALA A 1 246 ? 0.527 6.914 5.352 1 98.5 246 ALA A N 1
ATOM 1882 C CA . ALA A 1 246 ? -0.532 5.926 5.539 1 98.5 246 ALA A CA 1
ATOM 1883 C C . ALA A 1 246 ? 0.051 4.531 5.762 1 98.5 246 ALA A C 1
ATOM 1885 O O . ALA A 1 246 ? -0.385 3.807 6.66 1 98.5 246 ALA A O 1
ATOM 1886 N N . GLU A 1 247 ? 0.992 4.16 4.914 1 97.56 247 GLU A N 1
ATOM 1887 C CA . GLU A 1 247 ? 1.62 2.846 5.02 1 97.56 247 GLU A CA 1
ATOM 1888 C C . GLU A 1 247 ? 2.326 2.676 6.359 1 97.56 247 GLU A C 1
ATOM 1890 O O . GLU A 1 247 ? 2.361 1.574 6.914 1 97.56 247 GLU A O 1
ATOM 1895 N N . SER A 1 248 ? 2.84 3.738 6.961 1 97.94 248 SER A N 1
ATOM 1896 C CA . SER A 1 248 ? 3.59 3.68 8.211 1 97.94 248 SER A CA 1
ATOM 1897 C C . SER A 1 248 ? 2.662 3.438 9.398 1 97.94 248 SER A C 1
ATOM 1899 O O . SER A 1 248 ? 3.119 3.076 10.484 1 97.94 248 SER A O 1
ATOM 1901 N N . ILE A 1 249 ? 1.406 3.637 9.242 1 98 249 ILE A N 1
ATOM 1902 C CA . ILE A 1 249 ? 0.461 3.518 10.352 1 98 249 ILE A CA 1
ATOM 1903 C C . ILE A 1 249 ? 0.37 2.059 10.797 1 98 249 ILE A C 1
ATOM 1905 O O . ILE A 1 249 ? 0.619 1.742 11.961 1 98 249 ILE A O 1
ATOM 1909 N N . PRO A 1 250 ? 0.085 1.164 9.891 1 95.25 250 PRO A N 1
ATOM 1910 C CA . PRO A 1 250 ? 0.068 -0.234 10.328 1 95.25 250 PRO A CA 1
ATOM 1911 C C . PRO A 1 250 ? 1.459 -0.865 10.344 1 95.25 250 PRO A C 1
ATOM 1913 O O . PRO A 1 250 ? 1.647 -1.941 10.914 1 95.25 250 PRO A O 1
ATOM 1916 N N . LEU A 1 251 ? 2.453 -0.215 9.68 1 94.44 251 LEU A N 1
ATOM 1917 C CA . LEU A 1 251 ? 3.807 -0.744 9.57 1 94.44 251 LEU A CA 1
ATOM 1918 C C . LEU A 1 251 ? 4.828 0.26 10.086 1 94.44 251 LEU A C 1
ATOM 1920 O O . LEU A 1 251 ? 5.52 0.916 9.305 1 94.44 251 LEU A O 1
ATOM 1924 N N . PRO A 1 252 ? 5.078 0.313 11.336 1 92.44 252 PRO A N 1
ATOM 1925 C CA . PRO A 1 252 ? 5.879 1.363 11.969 1 92.44 252 PRO A CA 1
ATOM 1926 C C . PRO A 1 252 ? 7.328 1.375 11.484 1 92.44 252 PRO A C 1
ATOM 1928 O O . PRO A 1 252 ? 7.988 2.416 11.531 1 92.44 252 PRO A O 1
ATOM 1931 N N . ASN A 1 253 ? 7.871 0.319 10.969 1 88.75 253 ASN A N 1
ATOM 1932 C CA . ASN A 1 253 ? 9.281 0.268 10.602 1 88.75 253 ASN A CA 1
ATOM 1933 C C . ASN A 1 253 ? 9.461 0.085 9.094 1 88.75 253 ASN A C 1
ATOM 1935 O O . ASN A 1 253 ? 10.508 -0.381 8.648 1 88.75 253 ASN A O 1
ATOM 1939 N N . SER A 1 254 ? 8.438 0.485 8.406 1 91.31 254 SER A N 1
ATOM 1940 C CA . SER A 1 254 ? 8.484 0.303 6.961 1 91.31 254 SER A CA 1
ATOM 1941 C C . SER A 1 254 ? 9.469 1.274 6.312 1 91.31 254 SER A C 1
ATOM 1943 O O . SER A 1 254 ? 10.109 0.944 5.312 1 91.31 254 SER A O 1
ATOM 1945 N N . PHE A 1 255 ? 9.586 2.494 6.84 1 94.88 255 PHE A N 1
ATOM 1946 C CA . PHE A 1 255 ? 10.43 3.533 6.262 1 94.88 255 PHE A CA 1
ATOM 1947 C C . PHE A 1 255 ? 11.547 3.922 7.227 1 94.88 255 PHE A C 1
ATOM 1949 O O . PHE A 1 255 ? 11.359 4.781 8.094 1 94.88 255 PHE A O 1
ATOM 1956 N N . VAL A 1 256 ? 12.664 3.305 7.051 1 93.12 256 VAL A N 1
ATOM 1957 C CA . VAL A 1 256 ? 13.828 3.672 7.852 1 93.12 256 VAL A CA 1
ATOM 1958 C C . VAL A 1 256 ? 14.609 4.781 7.152 1 93.12 256 VAL A C 1
ATOM 1960 O O . VAL A 1 256 ? 15.086 4.602 6.031 1 93.12 256 VAL A O 1
ATOM 1963 N N . ALA A 1 257 ? 14.648 5.934 7.781 1 94.56 257 ALA A N 1
ATOM 1964 C CA . ALA A 1 257 ? 15.312 7.102 7.215 1 94.56 257 ALA A CA 1
ATOM 1965 C C . ALA A 1 257 ? 16.516 7.516 8.062 1 94.56 257 ALA A C 1
ATOM 1967 O O . ALA A 1 257 ? 16.422 7.547 9.297 1 94.56 257 ALA A O 1
ATOM 1968 N N . CYS A 1 258 ? 17.562 7.867 7.43 1 93.12 258 CYS A N 1
ATOM 1969 C CA . CYS A 1 258 ? 18.781 8.203 8.156 1 93.12 258 CYS A CA 1
ATOM 1970 C C . CYS A 1 258 ? 19.125 9.68 8.008 1 93.12 258 CYS A C 1
ATOM 1972 O O . CYS A 1 258 ? 18.859 10.273 6.961 1 93.12 258 CYS A O 1
ATOM 1974 N N . ALA A 1 259 ? 19.703 10.195 9.117 1 95.12 259 ALA A N 1
ATOM 1975 C CA . ALA A 1 259 ? 20.109 11.602 9.133 1 95.12 259 ALA A CA 1
ATOM 1976 C C . ALA A 1 259 ? 21.094 11.898 8 1 95.12 259 ALA A C 1
ATOM 1978 O O . ALA A 1 259 ? 22.078 11.172 7.816 1 95.12 259 ALA A O 1
ATOM 1979 N N . CYS A 1 260 ? 20.766 12.891 7.27 1 94.38 260 CYS A N 1
ATOM 1980 C CA . CYS A 1 260 ? 21.547 13.305 6.117 1 94.38 260 CYS A CA 1
ATOM 1981 C C . CYS A 1 260 ? 21.281 14.758 5.762 1 94.38 260 CYS A C 1
ATOM 1983 O O . CYS A 1 260 ? 20.125 15.172 5.66 1 94.38 260 CYS A O 1
ATOM 1985 N N . SER A 1 261 ? 22.359 15.508 5.555 1 93.75 261 SER A N 1
ATOM 1986 C CA . SER A 1 261 ? 22.156 16.906 5.215 1 93.75 261 SER A CA 1
ATOM 1987 C C . SER A 1 261 ? 21.547 17.062 3.83 1 93.75 261 SER A C 1
ATOM 1989 O O . SER A 1 261 ? 21.625 16.156 3.006 1 93.75 261 SER A O 1
ATOM 1991 N N . ARG A 1 262 ? 21 18.219 3.629 1 93.5 262 ARG A N 1
ATOM 1992 C CA . ARG A 1 262 ? 20.422 18.5 2.322 1 93.5 262 ARG A CA 1
ATOM 1993 C C . ARG A 1 262 ? 21.469 18.438 1.225 1 93.5 262 ARG A C 1
ATOM 1995 O O . ARG A 1 262 ? 21.188 17.969 0.115 1 93.5 262 ARG A O 1
ATOM 2002 N N . ASP A 1 263 ? 22.578 18.875 1.532 1 92.75 263 ASP A N 1
ATOM 2003 C CA . ASP A 1 263 ? 23.688 18.844 0.583 1 92.75 263 ASP A CA 1
ATOM 2004 C C . ASP A 1 263 ? 24.078 17.391 0.241 1 92.75 263 ASP A C 1
ATOM 2006 O O . ASP A 1 263 ? 24.281 17.062 -0.927 1 92.75 263 ASP A O 1
ATOM 2010 N N . GLU A 1 264 ? 24.156 16.625 1.273 1 90.56 264 GLU A N 1
ATOM 2011 C CA . GLU A 1 264 ? 24.484 15.227 1.062 1 90.56 264 GLU A CA 1
ATOM 2012 C C . GLU A 1 264 ? 23.422 14.531 0.218 1 90.56 264 GLU A C 1
ATOM 2014 O O . GLU A 1 264 ? 23.734 13.766 -0.692 1 90.56 264 GLU A O 1
ATOM 2019 N N . ILE A 1 265 ? 22.188 14.789 0.435 1 89.69 265 ILE A N 1
ATOM 2020 C CA . ILE A 1 265 ? 21.078 14.18 -0.27 1 89.69 265 ILE A CA 1
ATOM 2021 C C . ILE A 1 265 ? 21.125 14.562 -1.747 1 89.69 265 ILE A C 1
ATOM 2023 O O . ILE A 1 265 ? 20.891 13.719 -2.621 1 89.69 265 ILE A O 1
ATOM 2027 N N . SER A 1 266 ? 21.438 15.758 -2.014 1 88.06 266 SER A N 1
ATOM 2028 C CA . SER A 1 266 ? 21.438 16.266 -3.385 1 88.06 266 SER A CA 1
ATOM 2029 C C . SER A 1 266 ? 22.641 15.727 -4.16 1 88.06 266 SER A C 1
ATOM 2031 O O . SER A 1 266 ? 22.531 15.414 -5.348 1 88.06 266 SER A O 1
ATOM 2033 N N . ARG A 1 267 ? 23.719 15.516 -3.512 1 85.75 267 ARG A N 1
ATOM 2034 C CA . ARG A 1 267 ? 24.953 15.188 -4.219 1 85.75 267 ARG A CA 1
ATOM 2035 C C . ARG A 1 267 ? 25.188 13.688 -4.246 1 85.75 267 ARG A C 1
ATOM 2037 O O . ARG A 1 267 ? 25.594 13.133 -5.27 1 85.75 267 ARG A O 1
ATOM 2044 N N . GLN A 1 268 ? 25.062 13.078 -3.086 1 83.5 268 GLN A N 1
ATOM 2045 C CA . GLN A 1 268 ? 25.375 11.656 -2.957 1 83.5 268 GLN A CA 1
ATOM 2046 C C . GLN A 1 268 ? 24.359 10.953 -2.049 1 83.5 268 GLN A C 1
ATOM 2048 O O . GLN A 1 268 ? 24.703 10.539 -0.939 1 83.5 268 GLN A O 1
ATOM 2053 N N . ALA A 1 269 ? 23.25 10.672 -2.594 1 82.19 269 ALA A N 1
ATOM 2054 C CA . ALA A 1 269 ? 22.156 10.141 -1.787 1 82.19 269 ALA A CA 1
ATOM 2055 C C . ALA A 1 269 ? 22.5 8.758 -1.244 1 82.19 269 ALA A C 1
ATOM 2057 O O . ALA A 1 269 ? 22.016 8.367 -0.177 1 82.19 269 ALA A O 1
ATOM 2058 N N . ASP A 1 270 ? 23.391 8.039 -1.832 1 80.69 270 ASP A N 1
ATOM 2059 C CA . ASP A 1 270 ? 23.719 6.664 -1.46 1 80.69 270 ASP A CA 1
ATOM 2060 C C . ASP A 1 270 ? 24.391 6.609 -0.089 1 80.69 270 ASP A C 1
ATOM 2062 O O . ASP A 1 270 ? 24.281 5.605 0.621 1 80.69 270 ASP A O 1
ATOM 2066 N N . ILE A 1 271 ? 25.031 7.699 0.278 1 80.69 271 ILE A N 1
ATOM 2067 C CA . ILE A 1 271 ? 25.734 7.715 1.56 1 80.69 271 ILE A CA 1
ATOM 2068 C C . ILE A 1 271 ? 24.719 7.863 2.695 1 80.69 271 ILE A C 1
ATOM 2070 O O . ILE A 1 271 ? 25.062 7.68 3.865 1 80.69 271 ILE A O 1
ATOM 2074 N N . CYS A 1 272 ? 23.453 8.273 2.299 1 85.69 272 CYS A N 1
ATOM 2075 C CA . CYS A 1 272 ? 22.406 8.539 3.287 1 85.69 272 CYS A CA 1
ATOM 2076 C C . CYS A 1 272 ? 21.625 7.273 3.623 1 85.69 272 CYS A C 1
ATOM 2078 O O . CYS A 1 272 ? 20.734 7.297 4.469 1 85.69 272 CYS A O 1
ATOM 2080 N N . LEU A 1 273 ? 21.922 6.172 2.973 1 80.94 273 LEU A N 1
ATOM 2081 C CA . LEU A 1 273 ? 21.141 4.949 3.154 1 80.94 273 LEU A CA 1
ATOM 2082 C C . LEU A 1 273 ? 21.672 4.141 4.336 1 80.94 273 LEU A C 1
ATOM 2084 O O . LEU A 1 273 ? 22.844 4.258 4.699 1 80.94 273 LEU A O 1
ATOM 2088 N N . PRO A 1 274 ? 20.578 3.422 4.992 1 69.06 274 PRO A N 1
ATOM 2089 C CA . PRO A 1 274 ? 21.031 2.604 6.125 1 69.06 274 PRO A CA 1
ATOM 2090 C C . PRO A 1 274 ? 22.031 1.535 5.715 1 69.06 274 PRO A C 1
ATOM 2092 O O . PRO A 1 274 ? 21.953 0.992 4.609 1 69.06 274 PRO A O 1
ATOM 2095 N N . ASP A 1 275 ? 23.25 1.701 5.93 1 57.5 275 ASP A N 1
ATOM 2096 C CA . ASP A 1 275 ? 24.188 0.62 5.66 1 57.5 275 ASP A CA 1
ATOM 2097 C C . ASP A 1 275 ? 23.875 -0.611 6.504 1 57.5 275 ASP A C 1
ATOM 2099 O O . ASP A 1 275 ? 23.719 -0.508 7.723 1 57.5 275 ASP A O 1
ATOM 2103 N N . VAL A 1 276 ? 23.031 -1.635 6.043 1 51.44 276 VAL A N 1
ATOM 2104 C CA . VAL A 1 276 ? 22.875 -2.82 6.883 1 51.44 276 VAL A CA 1
ATOM 2105 C C . VAL A 1 276 ? 24.188 -3.127 7.59 1 51.44 276 VAL A C 1
ATOM 2107 O O . VAL A 1 276 ? 24.188 -3.711 8.68 1 51.44 276 VAL A O 1
ATOM 2110 N N . ARG A 1 277 ? 25.188 -3.398 6.719 1 42.84 277 ARG A N 1
ATOM 2111 C CA . ARG A 1 277 ? 26.391 -3.959 7.328 1 42.84 277 ARG A CA 1
ATOM 2112 C C . ARG A 1 277 ? 27.109 -2.91 8.164 1 42.84 277 ARG A C 1
ATOM 2114 O O . ARG A 1 277 ? 27.891 -3.252 9.062 1 42.84 277 ARG A O 1
ATOM 2121 N N . ASP A 1 278 ? 27.406 -1.718 7.539 1 42.75 278 ASP A N 1
ATOM 2122 C CA . ASP A 1 278 ? 28.297 -0.808 8.258 1 42.75 278 ASP A CA 1
ATOM 2123 C C . ASP A 1 278 ? 27.5 0.137 9.156 1 42.75 278 ASP A C 1
ATOM 2125 O O . ASP A 1 278 ? 26.5 0.719 8.719 1 42.75 278 ASP A O 1
ATOM 2129 N N . THR A 1 279 ? 27.359 -0.148 10.477 1 44.12 279 THR A N 1
ATOM 2130 C CA . THR A 1 279 ? 27.062 0.736 11.594 1 44.12 279 THR A CA 1
ATOM 2131 C C . THR A 1 279 ? 27.312 2.191 11.219 1 44.12 279 THR A C 1
ATOM 2133 O O . THR A 1 279 ? 28.406 2.719 11.484 1 44.12 279 THR A O 1
ATOM 2136 N N . SER A 1 280 ? 27.281 2.52 10.078 1 51.12 280 SER A N 1
ATOM 2137 C CA . SER A 1 280 ? 27.562 3.949 10.031 1 51.12 280 SER A CA 1
ATOM 2138 C C . SER A 1 280 ? 26.719 4.719 11.039 1 51.12 280 SER A C 1
ATOM 2140 O O . SER A 1 280 ? 25.625 4.273 11.414 1 51.12 280 SER A O 1
ATOM 2142 N N . SER A 1 281 ? 27.328 5.551 11.844 1 66.94 281 SER A N 1
ATOM 2143 C CA . SER A 1 281 ? 27.172 6.461 12.969 1 66.94 281 SER A CA 1
ATOM 2144 C C . SER A 1 281 ? 25.969 7.379 12.773 1 66.94 281 SER A C 1
ATOM 2146 O O . SER A 1 281 ? 25.672 8.219 13.625 1 66.94 281 SER A O 1
ATOM 2148 N N . ARG A 1 282 ? 25.188 7.035 11.633 1 84.06 282 ARG A N 1
ATOM 2149 C CA . ARG A 1 282 ? 24.125 8.023 11.5 1 84.06 282 ARG A CA 1
ATOM 2150 C C . ARG A 1 282 ? 22.875 7.594 12.25 1 84.06 282 ARG A C 1
ATOM 2152 O O . ARG A 1 282 ? 22.547 6.402 12.305 1 84.06 282 ARG A O 1
ATOM 2159 N N . GLU A 1 283 ? 22.25 8.57 12.789 1 90 283 GLU A N 1
ATOM 2160 C CA . GLU A 1 283 ? 20.969 8.312 13.438 1 90 283 GLU A CA 1
ATOM 2161 C C . GLU A 1 283 ? 19.891 7.949 12.406 1 90 283 GLU A C 1
ATOM 2163 O O . GLU A 1 283 ? 19.703 8.664 11.422 1 90 283 GLU A O 1
ATOM 2168 N N . CYS A 1 284 ? 19.328 6.789 12.547 1 92.38 284 CYS A N 1
ATOM 2169 C CA . CYS A 1 284 ? 18.203 6.391 11.711 1 92.38 284 CYS A CA 1
ATOM 2170 C C . CYS A 1 284 ? 16.922 6.289 12.523 1 92.38 284 CYS A C 1
ATOM 2172 O O . CYS A 1 284 ? 16.953 5.824 13.664 1 92.38 284 CYS A O 1
ATOM 2174 N N . VAL A 1 285 ? 15.883 6.801 11.906 1 95.44 285 VAL A N 1
ATOM 2175 C CA . VAL A 1 285 ? 14.594 6.836 12.594 1 95.44 285 VAL A CA 1
ATOM 2176 C C . VAL A 1 285 ? 13.5 6.305 11.672 1 95.44 285 VAL A C 1
ATOM 2178 O O . VAL A 1 285 ? 13.703 6.172 10.461 1 95.44 285 VAL A O 1
ATOM 2181 N N . ALA A 1 286 ? 12.375 5.934 12.227 1 96.38 286 ALA A N 1
ATOM 2182 C CA . ALA A 1 286 ? 11.203 5.523 11.453 1 96.38 286 ALA A CA 1
ATOM 2183 C C . ALA A 1 286 ? 10.414 6.738 10.969 1 96.38 286 ALA A C 1
ATOM 2185 O O . ALA A 1 286 ? 9.883 7.5 11.773 1 96.38 286 ALA A O 1
ATOM 2186 N N . MET A 1 287 ? 10.352 6.922 9.672 1 97.62 287 MET A N 1
ATOM 2187 C CA . MET A 1 287 ? 9.523 7.984 9.117 1 97.62 287 MET A CA 1
ATOM 2188 C C . MET A 1 287 ? 8.047 7.629 9.211 1 97.62 287 MET A C 1
ATOM 2190 O O . MET A 1 287 ? 7.66 6.48 8.969 1 97.62 287 MET A O 1
ATOM 2194 N N . GLY A 1 288 ? 7.18 8.57 9.555 1 98.44 288 GLY A N 1
ATOM 2195 C CA . GLY A 1 288 ? 5.742 8.344 9.57 1 98.44 288 GLY A CA 1
ATOM 2196 C C . GLY A 1 288 ? 5.16 8.297 10.969 1 98.44 288 GLY A C 1
ATOM 2197 O O . GLY A 1 288 ? 5.578 9.055 11.844 1 98.44 288 GLY A O 1
ATOM 2198 N N . GLU A 1 289 ? 4.191 7.457 11.188 1 98.38 289 GLU A N 1
ATOM 2199 C CA . GLU A 1 289 ? 3.359 7.43 12.383 1 98.38 289 GLU A CA 1
ATOM 2200 C C . GLU A 1 289 ? 4.191 7.133 13.633 1 98.38 289 GLU A C 1
ATOM 2202 O O . GLU A 1 289 ? 3.965 7.723 14.688 1 98.38 289 GLU A O 1
ATOM 2207 N N . ALA A 1 290 ? 5.219 6.312 13.531 1 97.44 290 ALA A N 1
ATOM 2208 C CA . ALA A 1 290 ? 5.93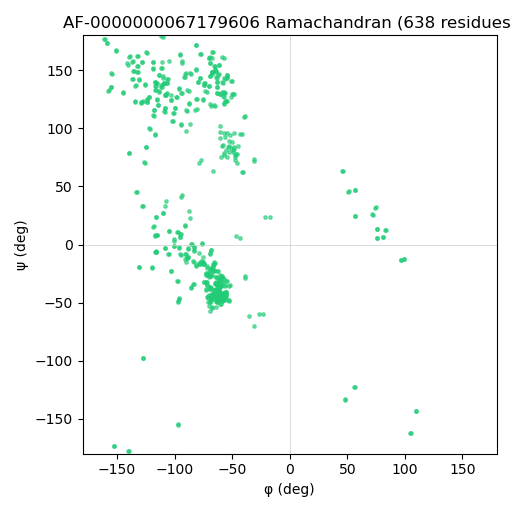4 5.82 14.711 1 97.44 290 ALA A CA 1
ATOM 2209 C C . ALA A 1 290 ? 7.199 6.641 14.961 1 97.44 290 ALA A C 1
ATOM 2211 O O . ALA A 1 290 ? 8.062 6.23 15.742 1 97.44 290 ALA A O 1
ATOM 2212 N N . LEU A 1 291 ? 7.324 7.703 14.289 1 98.25 291 LEU A N 1
ATOM 2213 C CA . LEU A 1 291 ? 8.5 8.547 14.445 1 98.25 291 LEU A CA 1
ATOM 2214 C C . LEU A 1 291 ? 8.672 8.977 15.898 1 98.25 291 LEU A C 1
ATOM 2216 O O . LEU A 1 291 ? 7.715 9.43 16.531 1 98.25 291 LEU A O 1
ATOM 2220 N N . GLU A 1 292 ? 9.852 8.797 16.406 1 97.25 292 GLU A N 1
ATOM 2221 C CA . GLU A 1 292 ? 10.164 9.289 17.75 1 97.25 292 GLU A CA 1
ATOM 2222 C C . GLU A 1 292 ? 10.242 10.812 17.766 1 97.25 292 GLU A C 1
ATOM 2224 O O . GLU A 1 292 ? 10.875 11.422 16.906 1 97.25 292 GLU A O 1
ATOM 2229 N N . LEU A 1 293 ? 9.672 11.406 18.766 1 97.56 293 LEU A N 1
ATOM 2230 C CA . LEU A 1 293 ? 9.531 12.859 18.828 1 97.56 293 LEU A CA 1
ATOM 2231 C C . LEU A 1 293 ? 10.852 13.516 19.203 1 97.56 293 LEU A C 1
ATOM 2233 O O . LEU A 1 293 ? 10.953 14.75 19.219 1 97.56 293 LEU A O 1
ATOM 2237 N N . SER A 1 294 ? 11.898 12.773 19.391 1 97.56 294 SER A N 1
ATOM 2238 C CA . SER A 1 294 ? 13.219 13.312 19.672 1 97.56 294 SER A CA 1
ATOM 2239 C C . SER A 1 294 ? 14.016 13.547 18.391 1 97.56 294 SER A C 1
ATOM 2241 O O . SER A 1 294 ? 15.07 14.18 18.422 1 97.56 294 SER A O 1
ATOM 2243 N N . ALA A 1 295 ? 13.453 13.086 17.312 1 97.94 295 ALA A N 1
ATOM 2244 C CA . ALA A 1 295 ? 14.156 13.219 16.047 1 97.94 295 ALA A CA 1
ATOM 2245 C C . ALA A 1 295 ? 14.359 14.68 15.672 1 97.94 295 ALA A C 1
ATOM 2247 O O . ALA A 1 295 ? 13.461 15.508 15.867 1 97.94 295 ALA A O 1
ATOM 2248 N N . ARG A 1 296 ? 15.594 15.047 15.211 1 98.31 296 ARG A N 1
ATOM 2249 C CA . ARG A 1 296 ? 15.914 16.391 14.742 1 98.31 296 ARG A CA 1
ATOM 2250 C C . ARG A 1 296 ? 16.734 16.344 13.461 1 98.31 296 ARG A C 1
ATOM 2252 O O . ARG A 1 296 ? 17.609 15.484 13.305 1 98.31 296 ARG A O 1
ATOM 2259 N N . GLY A 1 297 ? 16.438 17.297 12.57 1 97.88 297 GLY A N 1
ATOM 2260 C CA . GLY A 1 297 ? 17.266 17.438 11.391 1 97.88 297 GLY A CA 1
ATOM 2261 C C . GLY A 1 297 ? 16.609 16.922 10.125 1 97.88 297 GLY A C 1
ATOM 2262 O O . GLY A 1 297 ? 15.383 16.906 10.016 1 97.88 297 GLY A O 1
ATOM 2263 N N . THR A 1 298 ? 17.453 16.688 9.125 1 97.81 298 THR A N 1
ATOM 2264 C CA . THR A 1 298 ? 16.984 16.203 7.832 1 97.81 298 THR A CA 1
ATOM 2265 C C . THR A 1 298 ? 17.328 14.727 7.641 1 97.81 298 THR A C 1
ATOM 2267 O O . THR A 1 298 ? 18.391 14.273 8.086 1 97.81 298 THR A O 1
ATOM 2270 N N . PHE A 1 299 ? 16.438 14.023 7.027 1 96.81 299 PHE A N 1
ATOM 2271 C CA . PHE A 1 299 ? 16.562 12.578 6.883 1 96.81 299 PHE A CA 1
ATOM 2272 C C . PHE A 1 299 ? 16.297 12.156 5.445 1 96.81 299 PHE A C 1
ATOM 2274 O O . PHE A 1 299 ? 15.578 12.836 4.711 1 96.81 299 PHE A O 1
ATOM 2281 N N . PHE A 1 300 ? 16.906 11.016 5.098 1 95.5 300 PHE A N 1
ATOM 2282 C CA . PHE A 1 300 ? 16.781 10.469 3.752 1 95.5 300 PHE A CA 1
ATOM 2283 C C . PHE A 1 300 ? 16.422 8.984 3.799 1 95.5 300 PHE A C 1
ATOM 2285 O O . PHE A 1 300 ? 16.875 8.258 4.68 1 95.5 300 PHE A O 1
ATOM 2292 N N . THR A 1 301 ? 15.562 8.578 2.854 1 93.75 301 THR A N 1
ATOM 2293 C CA . THR A 1 301 ? 15.281 7.164 2.627 1 93.75 301 THR A CA 1
ATOM 2294 C C . THR A 1 301 ? 14.906 6.914 1.167 1 93.75 301 THR A C 1
ATOM 2296 O O . THR A 1 301 ? 14.727 7.859 0.397 1 93.75 301 THR A O 1
ATOM 2299 N N . ARG A 1 302 ? 14.906 5.672 0.79 1 93.5 302 ARG A N 1
ATOM 2300 C CA . ARG A 1 302 ? 14.445 5.254 -0.529 1 93.5 302 ARG A CA 1
ATOM 2301 C C . ARG A 1 302 ? 13.141 4.457 -0.425 1 93.5 302 ARG A C 1
ATOM 2303 O O . ARG A 1 302 ? 12.844 3.889 0.625 1 93.5 302 ARG A O 1
ATOM 2310 N N . THR A 1 303 ? 12.367 4.531 -1.452 1 94.56 303 THR A N 1
ATOM 2311 C CA . THR A 1 303 ? 11.102 3.818 -1.467 1 94.56 303 THR A CA 1
ATOM 2312 C C . THR A 1 303 ? 10.961 2.979 -2.732 1 94.56 303 THR A C 1
ATOM 2314 O O . THR A 1 303 ? 11.641 3.234 -3.729 1 94.56 303 THR A O 1
ATOM 2317 N N . SER A 1 304 ? 10.148 1.971 -2.703 1 92.69 304 SER A N 1
ATOM 2318 C CA . SER A 1 304 ? 9.766 1.214 -3.889 1 92.69 304 SER A CA 1
ATOM 2319 C C . SER A 1 304 ? 8.867 2.039 -4.805 1 92.69 304 SER A C 1
ATOM 2321 O O . SER A 1 304 ? 8.281 3.035 -4.371 1 92.69 304 SER A O 1
ATOM 2323 N N . ARG A 1 305 ? 8.812 1.61 -6.043 1 91.75 305 ARG A N 1
ATOM 2324 C CA . ARG A 1 305 ? 8 2.32 -7.027 1 91.75 305 ARG A CA 1
ATOM 2325 C C . ARG A 1 305 ? 6.531 1.92 -6.914 1 91.75 305 ARG A C 1
ATOM 2327 O O . ARG A 1 305 ? 5.656 2.604 -7.449 1 91.75 305 ARG A O 1
ATOM 2334 N N . VAL A 1 306 ? 6.223 0.714 -6.227 1 91.31 306 VAL A N 1
ATOM 2335 C CA . VAL A 1 306 ? 4.867 0.213 -6.016 1 91.31 306 VAL A CA 1
ATOM 2336 C C . VAL A 1 306 ? 4.684 -0.185 -4.555 1 91.31 306 VAL A C 1
ATOM 2338 O O . VAL A 1 306 ? 5.652 -0.531 -3.871 1 91.31 306 VAL A O 1
ATOM 2341 N N . PRO A 1 307 ? 3.395 -0.04 -3.984 1 92.94 307 PRO A N 1
ATOM 2342 C CA . PRO A 1 307 ? 3.191 -0.444 -2.59 1 92.94 307 PRO A CA 1
ATOM 2343 C C . PRO A 1 307 ? 3.316 -1.952 -2.389 1 92.94 307 PRO A C 1
ATOM 2345 O O . PRO A 1 307 ? 2.979 -2.729 -3.287 1 92.94 307 PRO A O 1
ATOM 2348 N N . PRO A 1 308 ? 3.777 -2.383 -1.219 1 93.44 308 PRO A N 1
ATOM 2349 C CA . PRO A 1 308 ? 4.301 -1.525 -0.152 1 93.44 308 PRO A CA 1
ATOM 2350 C C . PRO A 1 308 ? 5.555 -0.761 -0.571 1 93.44 308 PRO A C 1
ATOM 2352 O O . PRO A 1 308 ? 6.438 -1.326 -1.225 1 93.44 308 PRO A O 1
ATOM 2355 N N . PHE A 1 309 ? 5.625 0.495 -0.151 1 95.38 309 PHE A N 1
ATOM 2356 C CA . PHE A 1 309 ? 6.676 1.398 -0.601 1 95.38 309 PHE A CA 1
ATOM 2357 C C . PHE A 1 309 ? 7.926 1.241 0.255 1 95.38 309 PHE A C 1
ATOM 2359 O O . PHE A 1 309 ? 9.047 1.437 -0.227 1 95.38 309 PHE A O 1
ATOM 2366 N N . GLY A 1 310 ? 7.703 1.026 1.512 1 94.19 310 GLY A N 1
ATOM 2367 C CA . GLY A 1 310 ? 8.805 0.988 2.457 1 94.19 310 GLY A CA 1
ATOM 2368 C C . GLY A 1 310 ? 9.781 -0.146 2.195 1 94.19 310 GLY A C 1
ATOM 2369 O O . GLY A 1 310 ? 9.367 -1.25 1.828 1 94.19 310 GLY A O 1
ATOM 2370 N N . LEU A 1 311 ? 11 0.108 2.412 1 91.56 311 LEU A N 1
ATOM 2371 C CA . LEU A 1 311 ? 12.039 -0.879 2.137 1 91.56 311 LEU A CA 1
ATOM 2372 C C . LEU A 1 311 ? 12.734 -1.31 3.424 1 91.56 311 LEU A C 1
ATOM 2374 O O . LEU A 1 311 ? 13.742 -2.018 3.383 1 91.56 311 LEU A O 1
ATOM 2378 N N . GLY A 1 312 ? 12.203 -0.886 4.484 1 85.5 312 GLY A N 1
ATOM 2379 C CA . GLY A 1 312 ? 12.844 -1.221 5.75 1 85.5 312 GLY A CA 1
ATOM 2380 C C . GLY A 1 312 ? 14.336 -0.96 5.75 1 85.5 312 GLY A C 1
ATOM 2381 O O . GLY A 1 312 ? 14.781 0.124 5.367 1 85.5 312 GLY A O 1
ATOM 2382 N N . ASN A 1 313 ? 15.055 -1.933 6.23 1 73.38 313 ASN A N 1
ATOM 2383 C CA . ASN A 1 313 ? 16.5 -1.811 6.258 1 73.38 313 ASN A CA 1
ATOM 2384 C C . ASN A 1 313 ? 17.125 -2.242 4.934 1 73.38 313 ASN A C 1
ATOM 2386 O O . ASN A 1 313 ? 18.344 -2.193 4.77 1 73.38 313 ASN A O 1
ATOM 2390 N N . HIS A 1 314 ? 16.25 -2.641 3.977 1 66.81 314 HIS A N 1
ATOM 2391 C CA . HIS A 1 314 ? 16.719 -3.176 2.701 1 66.81 314 HIS A CA 1
ATOM 2392 C C . HIS A 1 314 ? 16.797 -2.08 1.644 1 66.81 314 HIS A C 1
ATOM 2394 O O . HIS A 1 314 ? 16.422 -2.293 0.491 1 66.81 314 HIS A O 1
ATOM 2400 N N . THR A 1 315 ? 17.25 -0.877 1.935 1 58.09 315 THR A N 1
ATOM 2401 C CA . THR A 1 315 ? 17.281 0.259 1.021 1 58.09 315 THR A CA 1
ATOM 2402 C C . THR A 1 315 ? 18.406 0.111 0.002 1 58.09 315 THR A C 1
ATOM 2404 O O . THR A 1 315 ? 18.484 0.877 -0.96 1 58.09 315 THR A O 1
ATOM 2407 N N . MET A 1 316 ? 19.359 -0.782 0.224 1 49.03 316 MET A N 1
ATOM 2408 C CA . MET A 1 316 ? 20.641 -0.719 -0.46 1 49.03 316 MET A CA 1
ATOM 2409 C C . MET A 1 316 ? 20.484 -1.08 -1.935 1 49.03 316 MET A C 1
ATOM 2411 O O . MET A 1 316 ? 21.312 -0.681 -2.762 1 49.03 316 MET A O 1
ATOM 2415 N N . SER A 1 317 ? 19.797 -2.223 -2.342 1 48.41 317 SER A N 1
ATOM 2416 C CA . SER A 1 317 ? 20.172 -2.643 -3.691 1 48.41 317 SER A CA 1
ATOM 2417 C C . SER A 1 317 ? 19.469 -1.784 -4.742 1 48.41 317 SER A C 1
ATOM 2419 O O . SER A 1 317 ? 18.281 -1.968 -5.012 1 48.41 317 SER A O 1
ATOM 2421 N N . ALA A 1 318 ? 19.828 -0.575 -4.875 1 43.06 318 ALA A N 1
ATOM 2422 C CA . ALA A 1 318 ? 19.453 0.415 -5.875 1 43.06 318 ALA A CA 1
ATOM 2423 C C . ALA A 1 318 ? 19.047 -0.258 -7.188 1 43.06 318 ALA A C 1
ATOM 2425 O O . ALA A 1 318 ? 18.141 0.207 -7.883 1 43.06 318 ALA A O 1
ATOM 2426 N N . SER A 1 319 ? 19.984 -0.979 -7.719 1 41.47 319 SER A N 1
ATOM 2427 C CA . SER A 1 319 ? 19.875 -1.498 -9.078 1 41.47 319 SER A CA 1
ATOM 2428 C C . SER A 1 319 ? 18.641 -2.389 -9.234 1 41.47 319 SER A C 1
ATOM 2430 O O . SER A 1 319 ? 18.266 -2.734 -10.359 1 41.47 319 SER A O 1
ATOM 2432 N N . SER A 1 320 ? 18.234 -3.004 -8.117 1 41.31 320 SER A N 1
ATOM 2433 C CA . SER A 1 320 ? 17.234 -4.062 -8.289 1 41.31 320 SER A CA 1
ATOM 2434 C C . SER A 1 320 ? 15.844 -3.584 -7.891 1 41.31 320 SER A C 1
ATOM 2436 O O . SER A 1 320 ? 14.867 -4.328 -8.016 1 41.31 320 SER A O 1
ATOM 2438 N N . ILE A 1 321 ? 15.656 -2.625 -7.113 1 38.41 321 ILE A N 1
ATOM 2439 C CA . ILE A 1 321 ? 14.297 -2.221 -6.766 1 38.41 321 ILE A CA 1
ATOM 2440 C C . ILE A 1 321 ? 13.867 -1.046 -7.641 1 38.41 321 ILE A C 1
ATOM 2442 O O . ILE A 1 321 ? 14.672 -0.157 -7.938 1 38.41 321 ILE A O 1
ATOM 2446 N N . MET B 1 1 ? -9.984 -77.312 -1.973 1 28.94 1 MET B N 1
ATOM 2447 C CA . MET B 1 1 ? -10.156 -76.562 -3.229 1 28.94 1 MET B CA 1
ATOM 2448 C C . MET B 1 1 ? -9.695 -75.125 -3.086 1 28.94 1 MET B C 1
ATOM 2450 O O . MET B 1 1 ? -10.211 -74.375 -2.248 1 28.94 1 MET B O 1
ATOM 2454 N N . ALA B 1 2 ? -8.336 -74.938 -3.316 1 33.62 2 ALA B N 1
ATOM 2455 C CA . ALA B 1 2 ? -7.387 -73.812 -3.258 1 33.62 2 ALA B CA 1
ATOM 2456 C C . ALA B 1 2 ? -7.832 -72.688 -4.164 1 33.62 2 ALA B C 1
ATOM 2458 O O . ALA B 1 2 ? -7.867 -72.812 -5.387 1 33.62 2 ALA B O 1
ATOM 2459 N N . SER B 1 3 ? -8.844 -71.875 -3.744 1 31.2 3 SER B N 1
ATOM 2460 C CA . SER B 1 3 ? -9.43 -70.812 -4.512 1 31.2 3 SER B CA 1
ATOM 2461 C C . SER B 1 3 ? -8.352 -69.812 -4.996 1 31.2 3 SER B C 1
ATOM 2463 O O . SER B 1 3 ? -7.562 -69.312 -4.199 1 31.2 3 SER B O 1
ATOM 2465 N N . LEU B 1 4 ? -7.883 -70 -6.238 1 30.44 4 LEU B N 1
ATOM 2466 C CA . LEU B 1 4 ? -6.941 -69.188 -7.035 1 30.44 4 LEU B CA 1
ATOM 2467 C C . LEU B 1 4 ? -7.371 -67.75 -7.102 1 30.44 4 LEU B C 1
ATOM 2469 O O . LEU B 1 4 ? -8.43 -67.438 -7.641 1 30.44 4 LEU B O 1
ATOM 2473 N N . ARG B 1 5 ? -7.098 -66.938 -6.008 1 30.09 5 ARG B N 1
ATOM 2474 C CA . ARG B 1 5 ? -7.316 -65.5 -5.984 1 30.09 5 ARG B CA 1
ATOM 2475 C C . ARG B 1 5 ? -6.637 -64.812 -7.168 1 30.09 5 ARG B C 1
ATOM 2477 O O . ARG B 1 5 ? -5.414 -64.875 -7.305 1 30.09 5 ARG B O 1
ATOM 2484 N N . ILE B 1 6 ? -7.293 -64.75 -8.383 1 28.69 6 ILE B N 1
ATOM 2485 C CA . ILE B 1 6 ? -6.871 -64 -9.57 1 28.69 6 ILE B CA 1
ATOM 2486 C C . ILE B 1 6 ? -6.637 -62.562 -9.211 1 28.69 6 ILE B C 1
ATOM 2488 O O . ILE B 1 6 ? -7.566 -61.844 -8.797 1 28.69 6 ILE B O 1
ATOM 2492 N N . VAL B 1 7 ? -5.484 -62.188 -8.703 1 28.84 7 VAL B N 1
ATOM 2493 C CA . VAL B 1 7 ? -5.043 -60.812 -8.492 1 28.84 7 VAL B CA 1
ATOM 2494 C C . VAL B 1 7 ? -5.125 -60.031 -9.805 1 28.84 7 VAL B C 1
ATOM 2496 O O . VAL B 1 7 ? -4.477 -60.406 -10.789 1 28.84 7 VAL B O 1
ATOM 2499 N N . GLY B 1 8 ? -6.332 -59.531 -10.195 1 25.27 8 GLY B N 1
ATOM 2500 C CA . GLY B 1 8 ? -6.508 -58.688 -11.359 1 25.27 8 GLY B CA 1
ATOM 2501 C C . GLY B 1 8 ? -5.496 -57.531 -11.43 1 25.27 8 GLY B C 1
ATOM 2502 O O . GLY B 1 8 ? -5.363 -56.781 -10.477 1 25.27 8 GLY B O 1
ATOM 2503 N N . CYS B 1 9 ? -4.359 -57.656 -12.18 1 24.92 9 CYS B N 1
ATOM 2504 C CA . CYS B 1 9 ? -3.379 -56.656 -12.555 1 24.92 9 CYS B CA 1
ATOM 2505 C C . CYS B 1 9 ? -4.051 -55.469 -13.242 1 24.92 9 CYS B C 1
ATOM 2507 O O . CYS B 1 9 ? -4.602 -55.594 -14.336 1 24.92 9 CYS B O 1
ATOM 2509 N N . VAL B 1 10 ? -4.75 -54.562 -12.539 1 26.55 10 VAL B N 1
ATOM 2510 C CA . VAL B 1 10 ? -5.238 -53.312 -13.141 1 26.55 10 VAL B CA 1
ATOM 2511 C C . VAL B 1 10 ? -4.098 -52.625 -13.867 1 26.55 10 VAL B C 1
ATOM 2513 O O . VAL B 1 10 ? -3.111 -52.219 -13.25 1 26.55 10 VAL B O 1
ATOM 2516 N N . VAL B 1 11 ? -3.818 -52.906 -15.141 1 26.56 11 VAL B N 1
ATOM 2517 C CA . VAL B 1 11 ? -2.98 -52.125 -16.062 1 26.56 11 VAL B CA 1
ATOM 2518 C C . VAL B 1 11 ? -3.383 -50.656 -16.016 1 26.56 11 VAL B C 1
ATOM 2520 O O . VAL B 1 11 ? -4.512 -50.312 -16.359 1 26.56 11 VAL B O 1
ATOM 2523 N N . VAL B 1 12 ? -2.924 -49.906 -15.07 1 26.78 12 VAL B N 1
ATOM 2524 C CA . VAL B 1 12 ? -2.996 -48.469 -15.141 1 26.78 12 VAL B CA 1
ATOM 2525 C C . VAL B 1 12 ? -2.477 -47.969 -16.484 1 26.78 12 VAL B C 1
ATOM 2527 O O . VAL B 1 12 ? -1.297 -48.156 -16.812 1 26.78 12 VAL B O 1
ATOM 2530 N N . LEU B 1 13 ? -3.279 -48.031 -17.516 1 25.36 13 LEU B N 1
ATOM 2531 C CA . LEU B 1 13 ? -3.002 -47.312 -18.766 1 25.36 13 LEU B CA 1
ATOM 2532 C C . LEU B 1 13 ? -2.559 -45.875 -18.484 1 25.36 13 LEU B C 1
ATOM 2534 O O . LEU B 1 13 ? -3.336 -45.062 -17.969 1 25.36 13 LEU B O 1
ATOM 2538 N N . LEU B 1 14 ? -1.347 -45.688 -18.234 1 26.66 14 LEU B N 1
ATOM 2539 C CA . LEU B 1 14 ? -0.715 -44.375 -18.297 1 26.66 14 LEU B CA 1
ATOM 2540 C C . LEU B 1 14 ? -1.106 -43.656 -19.578 1 26.66 14 LEU B C 1
ATOM 2542 O O . LEU B 1 14 ? -0.769 -44.094 -20.688 1 26.66 14 LEU B O 1
ATOM 2546 N N . PHE B 1 15 ? -2.26 -43.125 -19.625 1 27.94 15 PHE B N 1
ATOM 2547 C CA . PHE B 1 15 ? -2.555 -42.188 -20.703 1 27.94 15 PHE B CA 1
ATOM 2548 C C . PHE B 1 15 ? -1.441 -41.156 -20.859 1 27.94 15 PHE B C 1
ATOM 2550 O O . PHE B 1 15 ? -1.307 -40.25 -20.031 1 27.94 15 PHE B O 1
ATOM 2557 N N . ALA B 1 16 ? -0.305 -41.5 -21.422 1 30.98 16 ALA B N 1
ATOM 2558 C CA . ALA B 1 16 ? 0.609 -40.531 -22.016 1 30.98 16 ALA B CA 1
ATOM 2559 C C . ALA B 1 16 ? -0.142 -39.531 -22.891 1 30.98 16 ALA B C 1
ATOM 2561 O O . ALA B 1 16 ? -0.565 -39.875 -24 1 30.98 16 ALA B O 1
ATOM 2562 N N . LEU B 1 17 ? -0.91 -38.656 -22.344 1 34.19 17 LEU B N 1
ATOM 2563 C CA . LEU B 1 17 ? -1.359 -37.531 -23.172 1 34.19 17 LEU B CA 1
ATOM 2564 C C . LEU B 1 17 ? -0.244 -37.031 -24.078 1 34.19 17 LEU B C 1
ATOM 2566 O O . LEU B 1 17 ? 0.882 -36.812 -23.641 1 34.19 17 LEU B O 1
ATOM 2570 N N . ALA B 1 18 ? -0.342 -37.25 -25.359 1 33.72 18 ALA B N 1
ATOM 2571 C CA . ALA B 1 18 ? 0.405 -36.719 -26.5 1 33.72 18 ALA B CA 1
ATOM 2572 C C . ALA B 1 18 ? 0.658 -35.219 -26.344 1 33.72 18 ALA B C 1
ATOM 2574 O O . ALA B 1 18 ? -0.233 -34.406 -26.578 1 33.72 18 ALA B O 1
ATOM 2575 N N . ILE B 1 19 ? 1.388 -34.844 -25.328 1 38.16 19 ILE B N 1
ATOM 2576 C CA . ILE B 1 19 ? 1.938 -33.5 -25.375 1 38.16 19 ILE B CA 1
ATOM 2577 C C . ILE B 1 19 ? 2.479 -33.188 -26.766 1 38.16 19 ILE B C 1
ATOM 2579 O O . ILE B 1 19 ? 3.232 -34 -27.328 1 38.16 19 ILE B O 1
ATOM 2583 N N . ASP B 1 20 ? 1.784 -32.594 -27.609 1 36.28 20 ASP B N 1
ATOM 2584 C CA . ASP B 1 20 ? 2.324 -32.188 -28.891 1 36.28 20 ASP B CA 1
ATOM 2585 C C . ASP B 1 20 ? 3.816 -31.859 -28.797 1 36.28 20 ASP B C 1
ATOM 2587 O O . ASP B 1 20 ? 4.203 -30.828 -28.25 1 36.28 20 ASP B O 1
ATOM 2591 N N . THR B 1 21 ? 4.707 -32.75 -28.672 1 44.38 21 THR B N 1
ATOM 2592 C CA . THR B 1 21 ? 6.164 -32.781 -28.688 1 44.38 21 THR B CA 1
ATOM 2593 C C . THR B 1 21 ? 6.723 -31.844 -29.75 1 44.38 21 THR B C 1
ATOM 2595 O O . THR B 1 21 ? 7.926 -31.578 -29.781 1 44.38 21 THR B O 1
ATOM 2598 N N . SER B 1 22 ? 5.934 -31.656 -30.719 1 45.47 22 SER B N 1
ATOM 2599 C CA . SER B 1 22 ? 6.488 -30.844 -31.797 1 45.47 22 SER B CA 1
ATOM 2600 C C . SER B 1 22 ? 6.801 -29.422 -31.328 1 45.47 22 SER B C 1
ATOM 2602 O O . SER B 1 22 ? 7.695 -28.766 -31.859 1 45.47 22 SER B O 1
ATOM 2604 N N . ALA B 1 23 ? 5.941 -28.75 -30.578 1 50.81 23 ALA B N 1
ATOM 2605 C CA . ALA B 1 23 ? 6.191 -27.406 -30.094 1 50.81 23 ALA B CA 1
ATOM 2606 C C . ALA B 1 23 ? 7.438 -27.344 -29.219 1 50.81 23 ALA B C 1
ATOM 2608 O O . ALA B 1 23 ? 8.18 -26.359 -29.25 1 50.81 23 ALA B O 1
ATOM 2609 N N . VAL B 1 24 ? 7.742 -28.438 -28.406 1 55.69 24 VAL B N 1
ATOM 2610 C CA . VAL B 1 24 ? 8.914 -28.469 -27.531 1 55.69 24 VAL B CA 1
ATOM 2611 C C . VAL B 1 24 ? 10.188 -28.344 -28.359 1 55.69 24 VAL B C 1
ATOM 2613 O O . VAL B 1 24 ? 11.117 -27.641 -27.969 1 55.69 24 VAL B O 1
ATOM 2616 N N . SER B 1 25 ? 10.156 -28.922 -29.516 1 62.44 25 SER B N 1
ATOM 2617 C CA . SER B 1 25 ? 11.406 -28.953 -30.266 1 62.44 25 SER B CA 1
ATOM 2618 C C . SER B 1 25 ? 11.766 -27.562 -30.781 1 62.44 25 SER B C 1
ATOM 2620 O O . SER B 1 25 ? 12.93 -27.156 -30.719 1 62.44 25 SER B O 1
ATOM 2622 N N . SER B 1 26 ? 10.766 -26.688 -30.984 1 79.25 26 SER B N 1
ATOM 2623 C CA . SER B 1 26 ? 11.031 -25.438 -31.672 1 79.25 26 SER B CA 1
ATOM 2624 C C . SER B 1 26 ? 11.438 -24.344 -30.688 1 79.25 26 SER B C 1
ATOM 2626 O O . SER B 1 26 ? 12.102 -23.375 -31.062 1 79.25 26 SER B O 1
ATOM 2628 N N . PHE B 1 27 ? 11.258 -24.609 -29.328 1 91.06 27 PHE B N 1
ATOM 2629 C CA . PHE B 1 27 ? 11.57 -23.516 -28.422 1 91.06 27 PHE B CA 1
ATOM 2630 C C . PHE B 1 27 ? 12.539 -23.969 -27.328 1 91.06 27 PHE B C 1
ATOM 2632 O O . PHE B 1 27 ? 12.453 -23.516 -26.188 1 91.06 27 PHE B O 1
ATOM 2639 N N . THR B 1 28 ? 13.375 -24.859 -27.719 1 91.19 28 THR B N 1
ATOM 2640 C CA . THR B 1 28 ? 14.344 -25.438 -26.797 1 91.19 28 THR B CA 1
ATOM 2641 C C . THR B 1 28 ? 15.312 -24.359 -26.297 1 91.19 28 THR B C 1
ATOM 2643 O O . THR B 1 28 ? 15.711 -24.375 -25.125 1 91.19 28 THR B O 1
ATOM 2646 N N . LYS B 1 29 ? 15.695 -23.5 -27.203 1 93.06 29 LYS B N 1
ATOM 2647 C CA . LYS B 1 29 ? 16.609 -22.438 -26.812 1 93.06 29 LYS B CA 1
ATOM 2648 C C . LYS B 1 29 ? 16.016 -21.547 -25.734 1 93.06 29 LYS B C 1
ATOM 2650 O O . LYS B 1 29 ? 16.672 -21.234 -24.734 1 93.06 29 LYS B O 1
ATOM 2655 N N . GLU B 1 30 ? 14.742 -21.141 -25.953 1 95.12 30 GLU B N 1
ATOM 2656 C CA . GLU B 1 30 ? 14.047 -20.297 -24.984 1 95.12 30 GLU B CA 1
ATOM 2657 C C . GLU B 1 30 ? 13.891 -21.016 -23.656 1 95.12 30 GLU B C 1
ATOM 2659 O O . GLU B 1 30 ? 14.109 -20.422 -22.594 1 95.12 30 GLU B O 1
ATOM 2664 N N . LEU B 1 31 ? 13.562 -22.281 -23.656 1 96.19 31 LEU B N 1
ATOM 2665 C CA . LEU B 1 31 ? 13.312 -23.047 -22.438 1 96.19 31 LEU B CA 1
ATOM 2666 C C . LEU B 1 31 ? 14.602 -23.234 -21.656 1 96.19 31 LEU B C 1
ATOM 2668 O O . LEU B 1 31 ? 14.586 -23.203 -20.422 1 96.19 31 LEU B O 1
ATOM 2672 N N . ASN B 1 32 ? 15.703 -23.438 -22.328 1 94.88 32 ASN B N 1
ATOM 2673 C CA . ASN B 1 32 ? 16.984 -23.641 -21.672 1 94.88 32 ASN B CA 1
ATOM 2674 C C . ASN B 1 32 ? 17.453 -22.391 -20.938 1 94.88 32 ASN B C 1
ATOM 2676 O O . ASN B 1 32 ? 18.281 -22.469 -20.031 1 94.88 32 ASN B O 1
ATOM 2680 N N . GLU B 1 33 ? 16.891 -21.25 -21.297 1 97.19 33 GLU B N 1
ATOM 2681 C CA . GLU B 1 33 ? 17.312 -19.984 -20.703 1 97.19 33 GLU B CA 1
ATOM 2682 C C . GLU B 1 33 ? 16.391 -19.578 -19.547 1 97.19 33 GLU B C 1
ATOM 2684 O O . GLU B 1 33 ? 16.625 -18.562 -18.891 1 97.19 33 GLU B O 1
ATOM 2689 N N . VAL B 1 34 ? 15.383 -20.391 -19.312 1 98.19 34 VAL B N 1
ATOM 2690 C CA . VAL B 1 34 ? 14.531 -20.188 -18.156 1 98.19 34 VAL B CA 1
ATOM 2691 C C . VAL B 1 34 ? 15.281 -20.594 -16.891 1 98.19 34 VAL B C 1
ATOM 2693 O O . VAL B 1 34 ? 15.875 -21.672 -16.812 1 98.19 34 VAL B O 1
ATOM 2696 N N . LYS B 1 35 ? 15.242 -19.703 -15.844 1 98.31 35 LYS B N 1
ATOM 2697 C CA . LYS B 1 35 ? 16.047 -19.922 -14.641 1 98.31 35 LYS B CA 1
ATOM 2698 C C . LYS B 1 35 ? 15.25 -19.562 -13.383 1 98.31 35 LYS B C 1
ATOM 2700 O O . LYS B 1 35 ? 14.195 -18.938 -13.461 1 98.31 35 LYS B O 1
ATOM 2705 N N . LEU B 1 36 ? 15.727 -20.078 -12.281 1 98.19 36 LEU B N 1
ATOM 2706 C CA . LEU B 1 36 ? 15.289 -19.719 -10.938 1 98.19 36 LEU B CA 1
ATOM 2707 C C . LEU B 1 36 ? 16.391 -19.016 -10.172 1 98.19 36 LEU B C 1
ATOM 2709 O O . LEU B 1 36 ? 17.547 -19.453 -10.18 1 98.19 36 LEU B O 1
ATOM 2713 N N . TYR B 1 37 ? 16 -17.844 -9.547 1 97.5 37 TYR B N 1
ATOM 2714 C CA . TYR B 1 37 ? 16.984 -17.031 -8.836 1 97.5 37 TYR B CA 1
ATOM 2715 C C . TYR B 1 37 ? 16.672 -16.969 -7.348 1 97.5 37 TYR B C 1
ATOM 2717 O O . TYR B 1 37 ? 15.516 -16.797 -6.961 1 97.5 37 TYR B O 1
ATOM 2725 N N . PHE B 1 38 ? 17.734 -17.109 -6.527 1 96.06 38 PHE B N 1
ATOM 2726 C CA . PHE B 1 38 ? 17.625 -16.938 -5.082 1 96.06 38 PHE B CA 1
ATOM 2727 C C . PHE B 1 38 ? 17.812 -15.477 -4.695 1 96.06 38 PHE B C 1
ATOM 2729 O O . PHE B 1 38 ? 18.812 -14.852 -5.055 1 96.06 38 PHE B O 1
ATOM 2736 N N . PHE B 1 39 ? 16.812 -14.93 -4.047 1 93.06 39 PHE B N 1
ATOM 2737 C CA . PHE B 1 39 ? 16.844 -13.555 -3.549 1 93.06 39 PHE B CA 1
ATOM 2738 C C . PHE B 1 39 ? 17 -13.539 -2.031 1 93.06 39 PHE B C 1
ATOM 2740 O O . PHE B 1 39 ? 16.391 -14.352 -1.333 1 93.06 39 PHE B O 1
ATOM 2747 N N . SER B 1 40 ? 17.781 -12.664 -1.524 1 89.44 40 SER B N 1
ATOM 2748 C CA . SER B 1 40 ? 17.969 -12.461 -0.092 1 89.44 40 SER B CA 1
ATOM 2749 C C . SER B 1 40 ? 18.438 -11.039 0.207 1 89.44 40 SER B C 1
ATOM 2751 O O . SER B 1 40 ? 19.188 -10.445 -0.581 1 89.44 40 SER B O 1
ATOM 2753 N N . PRO B 1 41 ? 17.984 -10.578 1.388 1 82.81 41 PRO B N 1
ATOM 2754 C CA . PRO B 1 41 ? 18.469 -9.242 1.762 1 82.81 41 PRO B CA 1
ATOM 2755 C C . PRO B 1 41 ? 19.969 -9.219 2.025 1 82.81 41 PRO B C 1
ATOM 2757 O O . PRO B 1 41 ? 20.578 -8.148 1.99 1 82.81 41 PRO B O 1
ATOM 2760 N N . THR B 1 42 ? 20.578 -10.328 2.23 1 80.31 42 THR B N 1
ATOM 2761 C CA . THR B 1 42 ? 21.984 -10.383 2.607 1 80.31 42 THR B CA 1
ATOM 2762 C C . THR B 1 42 ? 22.859 -10.57 1.378 1 80.31 42 THR B C 1
ATOM 2764 O O . THR B 1 42 ? 24.094 -10.477 1.467 1 80.31 42 THR B O 1
ATOM 2767 N N . LEU B 1 43 ? 22.234 -10.82 0.272 1 81.69 43 LEU B N 1
ATOM 2768 C CA . LEU B 1 43 ? 22.984 -11 -0.965 1 81.69 43 LEU B CA 1
ATOM 2769 C C . LEU B 1 43 ? 23.031 -9.703 -1.762 1 81.69 43 LEU B C 1
ATOM 2771 O O . LEU B 1 43 ? 22.047 -8.984 -1.857 1 81.69 43 LEU B O 1
ATOM 2775 N N . LYS B 1 44 ? 24.125 -9.352 -2.227 1 75.69 44 LYS B N 1
ATOM 2776 C CA . LYS B 1 44 ? 24.266 -8.164 -3.062 1 75.69 44 LYS B CA 1
ATOM 2777 C C . LYS B 1 44 ? 23.438 -8.281 -4.34 1 75.69 44 LYS B C 1
ATOM 2779 O O . LYS B 1 44 ? 22.875 -7.293 -4.816 1 75.69 44 LYS B O 1
ATOM 2784 N N . GLN B 1 45 ? 23.453 -9.523 -4.844 1 85.56 45 GLN B N 1
ATOM 2785 C CA . GLN B 1 45 ? 22.703 -9.812 -6.055 1 85.56 45 GLN B CA 1
ATOM 2786 C C . GLN B 1 45 ? 22.031 -11.18 -5.977 1 85.56 45 GLN B C 1
ATOM 2788 O O . GLN B 1 45 ? 22.531 -12.078 -5.289 1 85.56 45 GLN B O 1
ATOM 2793 N N . GLU B 1 46 ? 20.984 -11.266 -6.73 1 90.69 46 GLU B N 1
ATOM 2794 C CA . GLU B 1 46 ? 20.344 -12.578 -6.805 1 90.69 46 GLU B CA 1
ATOM 2795 C C . GLU B 1 46 ? 21.266 -13.602 -7.473 1 90.69 46 GLU B C 1
ATOM 2797 O O . GLU B 1 46 ? 22.141 -13.234 -8.25 1 90.69 46 GLU B O 1
ATOM 2802 N N . MET B 1 47 ? 21.031 -14.828 -7.113 1 93.25 47 MET B N 1
ATOM 2803 C CA . MET B 1 47 ? 21.906 -15.891 -7.605 1 93.25 47 MET B CA 1
ATOM 2804 C C . MET B 1 47 ? 21.094 -16.984 -8.281 1 93.25 47 MET B C 1
ATOM 2806 O O . MET B 1 47 ? 20.047 -17.391 -7.777 1 93.25 47 MET B O 1
ATOM 2810 N N . ASP B 1 48 ? 21.609 -17.453 -9.391 1 96.25 48 ASP B N 1
ATOM 2811 C CA . ASP B 1 48 ? 21.047 -18.625 -10.055 1 96.25 48 ASP B CA 1
ATOM 2812 C C . ASP B 1 48 ? 21.109 -19.844 -9.148 1 96.25 48 ASP B C 1
ATOM 2814 O O . ASP B 1 48 ? 22.172 -20.203 -8.648 1 96.25 48 ASP B O 1
ATOM 2818 N N . VAL B 1 49 ? 19.953 -20.547 -9 1 95.62 49 VAL B N 1
ATOM 2819 C CA . VAL B 1 49 ? 19.891 -21.625 -8.016 1 95.62 49 VAL B CA 1
ATOM 2820 C C . VAL B 1 49 ? 20.734 -22.812 -8.484 1 95.62 49 VAL B C 1
ATOM 2822 O O . VAL B 1 49 ? 21.172 -23.625 -7.676 1 95.62 49 VAL B O 1
ATOM 2825 N N . GLU B 1 50 ? 20.938 -22.938 -9.781 1 94.12 50 GLU B N 1
ATOM 2826 C CA . GLU B 1 50 ? 21.719 -24.062 -10.305 1 94.12 50 GLU B CA 1
ATOM 2827 C C . GLU B 1 50 ? 23.188 -23.906 -9.984 1 94.12 50 GLU B C 1
ATOM 2829 O O . GLU B 1 50 ? 23.938 -24.891 -9.969 1 94.12 50 GLU B O 1
ATOM 2834 N N . SER B 1 51 ? 23.609 -22.688 -9.695 1 90.06 51 SER B N 1
ATOM 2835 C CA . SER B 1 51 ? 24.984 -22.438 -9.297 1 90.06 51 SER B CA 1
ATOM 2836 C C . SER B 1 51 ? 25.062 -21.875 -7.879 1 90.06 51 SER B C 1
ATOM 2838 O O . SER B 1 51 ? 26.094 -21.359 -7.461 1 90.06 51 SER B O 1
ATOM 2840 N N . PHE B 1 52 ? 24.047 -22 -7.207 1 87.69 52 PHE B N 1
ATOM 2841 C CA . PHE B 1 52 ? 23.875 -21.359 -5.91 1 87.69 52 PHE B CA 1
ATOM 2842 C C . PHE B 1 52 ? 24.562 -22.172 -4.816 1 87.69 52 PHE B C 1
ATOM 2844 O O . PHE B 1 52 ? 24.344 -23.375 -4.695 1 87.69 52 PHE B O 1
ATOM 2851 N N . VAL B 1 53 ? 25.422 -21.578 -4.082 1 85.12 53 VAL B N 1
ATOM 2852 C CA . VAL B 1 53 ? 25.984 -22.109 -2.846 1 85.12 53 VAL B CA 1
ATOM 2853 C C . VAL B 1 53 ? 25.422 -21.344 -1.651 1 85.12 53 VAL B C 1
ATOM 2855 O O . VAL B 1 53 ? 25.672 -20.141 -1.499 1 85.12 53 VAL B O 1
ATOM 2858 N N . PRO B 1 54 ? 24.672 -22 -0.845 1 85.56 54 PRO B N 1
ATOM 2859 C CA . PRO B 1 54 ? 24.031 -21.297 0.276 1 85.56 54 PRO B CA 1
ATOM 2860 C C . PRO B 1 54 ? 25.047 -20.719 1.254 1 85.56 54 PRO B C 1
ATOM 2862 O O . PRO B 1 54 ? 25.969 -21.422 1.68 1 85.56 54 PRO B O 1
ATOM 2865 N N . PRO B 1 55 ? 24.766 -19.516 1.465 1 83.19 55 PRO B N 1
ATOM 2866 C CA . PRO B 1 55 ? 25.625 -18.984 2.533 1 83.19 55 PRO B CA 1
ATOM 2867 C C . PRO B 1 55 ? 25.297 -19.594 3.898 1 83.19 55 PRO B C 1
ATOM 2869 O O . PRO B 1 55 ? 24.188 -20.062 4.125 1 83.19 55 PRO B O 1
ATOM 2872 N N . PRO B 1 56 ? 26.281 -19.547 4.719 1 80.38 56 PRO B N 1
ATOM 2873 C CA . PRO B 1 56 ? 26.109 -20.172 6.027 1 80.38 56 PRO B CA 1
ATOM 2874 C C . PRO B 1 56 ? 24.938 -19.562 6.816 1 80.38 56 PRO B C 1
ATOM 2876 O O . PRO B 1 56 ? 24.328 -20.25 7.641 1 80.38 56 PRO B O 1
ATOM 2879 N N . GLN B 1 57 ? 24.625 -18.359 6.566 1 82.44 57 GLN B N 1
ATOM 2880 C CA . GLN B 1 57 ? 23.594 -17.688 7.359 1 82.44 57 GLN B CA 1
ATOM 2881 C C . GLN B 1 57 ? 22.203 -18.016 6.855 1 82.44 57 GLN B C 1
ATOM 2883 O O . GLN B 1 57 ? 21.203 -17.656 7.488 1 82.44 57 GLN B O 1
ATOM 2888 N N . LEU B 1 58 ? 22.203 -18.719 5.816 1 85 58 LEU B N 1
ATOM 2889 C CA . LEU B 1 58 ? 20.906 -19.062 5.242 1 85 58 LEU B CA 1
ATOM 2890 C C . LEU B 1 58 ? 20.219 -20.156 6.059 1 85 58 LEU B C 1
ATOM 2892 O O . LEU B 1 58 ? 20.812 -21.203 6.324 1 85 58 LEU B O 1
ATOM 2896 N N . ASP B 1 59 ? 19.016 -19.891 6.5 1 91.62 59 ASP B N 1
ATOM 2897 C CA . ASP B 1 59 ? 18.234 -20.859 7.25 1 91.62 59 ASP B CA 1
ATOM 2898 C C . ASP B 1 59 ? 17.297 -21.641 6.324 1 91.62 59 ASP B C 1
ATOM 2900 O O . ASP B 1 59 ? 16.219 -21.172 5.98 1 91.62 59 ASP B O 1
ATOM 2904 N N . LEU B 1 60 ? 17.656 -22.797 6.027 1 89.69 60 LEU B N 1
ATOM 2905 C CA . LEU B 1 60 ? 16.922 -23.625 5.066 1 89.69 60 LEU B CA 1
ATOM 2906 C C . LEU B 1 60 ? 15.648 -24.172 5.688 1 89.69 60 LEU B C 1
ATOM 2908 O O . LEU B 1 60 ? 14.828 -24.781 4.992 1 89.69 60 LEU B O 1
ATOM 2912 N N . ARG B 1 61 ? 15.477 -24.031 6.984 1 92.75 61 ARG B N 1
ATOM 2913 C CA . ARG B 1 61 ? 14.258 -24.484 7.656 1 92.75 61 ARG B CA 1
ATOM 2914 C C . ARG B 1 61 ? 13.094 -23.531 7.379 1 92.75 61 ARG B C 1
ATOM 2916 O O . ARG B 1 61 ? 11.93 -23.906 7.562 1 92.75 61 ARG B O 1
ATOM 2923 N N . ARG B 1 62 ? 13.398 -22.281 6.887 1 95.94 62 ARG B N 1
ATOM 2924 C CA . ARG B 1 62 ? 12.359 -21.312 6.539 1 95.94 62 ARG B CA 1
ATOM 2925 C C . ARG B 1 62 ? 11.562 -21.781 5.328 1 95.94 62 ARG B C 1
ATOM 2927 O O . ARG B 1 62 ? 12.086 -22.5 4.469 1 95.94 62 ARG B O 1
ATOM 2934 N N . GLN B 1 63 ? 10.32 -21.406 5.379 1 97.56 63 GLN B N 1
ATOM 2935 C CA . GLN B 1 63 ? 9.516 -21.734 4.203 1 97.56 63 GLN B CA 1
ATOM 2936 C C . GLN B 1 63 ? 10.164 -21.203 2.93 1 97.56 63 GLN B C 1
ATOM 2938 O O . GLN B 1 63 ? 10.797 -20.141 2.943 1 97.56 63 GLN B O 1
ATOM 2943 N N . LEU B 1 64 ? 10.016 -21.969 1.891 1 98.31 64 LEU B N 1
ATOM 2944 C CA . LEU B 1 64 ? 10.531 -21.578 0.581 1 98.31 64 LEU B CA 1
ATOM 2945 C C . LEU B 1 64 ? 9.414 -21.047 -0.307 1 98.31 64 LEU B C 1
ATOM 2947 O O . LEU B 1 64 ? 8.484 -21.766 -0.648 1 98.31 64 LEU B O 1
ATOM 2951 N N . LYS B 1 65 ? 9.516 -19.75 -0.592 1 98.81 65 LYS B N 1
ATOM 2952 C CA . LYS B 1 65 ? 8.586 -19.094 -1.513 1 98.81 65 LYS B CA 1
ATOM 2953 C C . LYS B 1 65 ? 9.141 -19.078 -2.934 1 98.81 65 LYS B C 1
ATOM 2955 O O . LYS B 1 65 ? 10.305 -18.75 -3.146 1 98.81 65 LYS B O 1
ATOM 2960 N N . VAL B 1 66 ? 8.352 -19.5 -3.91 1 98.94 66 VAL B N 1
ATOM 2961 C CA . VAL B 1 66 ? 8.727 -19.469 -5.32 1 98.94 66 VAL B CA 1
ATOM 2962 C C . VAL B 1 66 ? 7.766 -18.562 -6.09 1 98.94 66 VAL B C 1
ATOM 2964 O O . VAL B 1 66 ? 6.57 -18.859 -6.188 1 98.94 66 VAL B O 1
ATOM 2967 N N . LEU B 1 67 ? 8.281 -17.516 -6.617 1 98.94 67 LEU B N 1
ATOM 2968 C CA . LEU B 1 67 ? 7.48 -16.5 -7.281 1 98.94 67 LEU B CA 1
ATOM 2969 C C . LEU B 1 67 ? 7.66 -16.562 -8.797 1 98.94 67 LEU B C 1
ATOM 2971 O O . LEU B 1 67 ? 8.789 -16.609 -9.289 1 98.94 67 LEU B O 1
ATOM 2975 N N . ILE B 1 68 ? 6.551 -16.578 -9.523 1 98.94 68 ILE B N 1
ATOM 2976 C CA . ILE B 1 68 ? 6.586 -16.766 -10.969 1 98.94 68 ILE B CA 1
ATOM 2977 C C . ILE B 1 68 ? 5.781 -15.656 -11.648 1 98.94 68 ILE B C 1
ATOM 2979 O O . ILE B 1 68 ? 4.574 -15.531 -11.414 1 98.94 68 ILE B O 1
ATOM 2983 N N . HIS B 1 69 ? 6.438 -14.898 -12.555 1 98.75 69 HIS B N 1
ATOM 2984 C CA . HIS B 1 69 ? 5.809 -13.766 -13.234 1 98.75 69 HIS B CA 1
ATOM 2985 C C . HIS B 1 69 ? 4.953 -14.234 -14.406 1 98.75 69 HIS B C 1
ATOM 2987 O O . HIS B 1 69 ? 4.984 -15.414 -14.773 1 98.75 69 HIS B O 1
ATOM 2993 N N . GLY B 1 70 ? 4.168 -13.312 -15.031 1 98.69 70 GLY B N 1
ATOM 2994 C CA . GLY B 1 70 ? 3.275 -13.609 -16.141 1 98.69 70 GLY B CA 1
ATOM 2995 C C . GLY B 1 70 ? 3.883 -13.305 -17.5 1 98.69 70 GLY B C 1
ATOM 2996 O O . GLY B 1 70 ? 5.105 -13.305 -17.656 1 98.69 70 GLY B O 1
ATOM 2997 N N . TRP B 1 71 ? 3.055 -13.07 -18.438 1 98.25 71 TRP B N 1
ATOM 2998 C CA . TRP B 1 71 ? 3.426 -12.828 -19.828 1 98.25 71 TRP B CA 1
ATOM 2999 C C . TRP B 1 71 ? 4.141 -11.484 -19.969 1 98.25 71 TRP B C 1
ATOM 3001 O O . TRP B 1 71 ? 3.752 -10.5 -19.344 1 98.25 71 TRP B O 1
ATOM 3011 N N . ASN B 1 72 ? 5.105 -11.484 -20.906 1 97.56 72 ASN B N 1
ATOM 3012 C CA . ASN B 1 72 ? 5.828 -10.266 -21.25 1 97.56 72 ASN B CA 1
ATOM 3013 C C . ASN B 1 72 ? 6.375 -9.562 -20.016 1 97.56 72 ASN B C 1
ATOM 3015 O O . ASN B 1 72 ? 6.152 -8.367 -19.812 1 97.56 72 ASN B O 1
ATOM 3019 N N . ALA B 1 73 ? 6.977 -10.344 -19.125 1 97.56 73 ALA B N 1
ATOM 3020 C CA . ALA B 1 73 ? 7.559 -9.891 -17.875 1 97.56 73 ALA B CA 1
ATOM 3021 C C . ALA B 1 73 ? 8.875 -10.602 -17.594 1 97.56 73 ALA B C 1
ATOM 3023 O O . ALA B 1 73 ? 9.445 -11.25 -18.469 1 97.56 73 ALA B O 1
ATOM 3024 N N . ASP B 1 74 ? 9.461 -10.312 -16.484 1 97.56 74 ASP B N 1
ATOM 3025 C CA . ASP B 1 74 ? 10.688 -10.945 -16 1 97.56 74 ASP B CA 1
ATOM 3026 C C . ASP B 1 74 ? 10.758 -10.906 -14.477 1 97.56 74 ASP B C 1
ATOM 3028 O O . ASP B 1 74 ? 9.758 -10.625 -13.805 1 97.56 74 ASP B O 1
ATOM 3032 N N . ARG B 1 75 ? 11.852 -11.32 -13.953 1 96.5 75 ARG B N 1
ATOM 3033 C CA . ARG B 1 75 ? 11.977 -11.469 -12.508 1 96.5 75 ARG B CA 1
ATOM 3034 C C . ARG B 1 75 ? 11.977 -10.109 -11.812 1 96.5 75 ARG B C 1
ATOM 3036 O O . ARG B 1 75 ? 11.844 -10.031 -10.586 1 96.5 75 ARG B O 1
ATOM 3043 N N . HIS B 1 76 ? 12.023 -9.023 -12.594 1 93.69 76 HIS B N 1
ATOM 3044 C CA . HIS B 1 76 ? 12.039 -7.68 -12.023 1 93.69 76 HIS B CA 1
ATOM 3045 C C . HIS B 1 76 ? 10.805 -6.891 -12.43 1 93.69 76 HIS B C 1
ATOM 3047 O O . HIS B 1 76 ? 10.727 -5.68 -12.195 1 93.69 76 HIS B O 1
ATOM 3053 N N . HIS B 1 77 ? 9.914 -7.512 -13.031 1 94.38 77 HIS B N 1
ATOM 3054 C CA . HIS B 1 77 ? 8.742 -6.82 -13.57 1 94.38 77 HIS B CA 1
ATOM 3055 C C . HIS B 1 77 ? 7.891 -6.23 -12.453 1 94.38 77 HIS B C 1
ATOM 3057 O O . HIS B 1 77 ? 7.754 -6.832 -11.383 1 94.38 77 HIS B O 1
ATOM 3063 N N . VAL B 1 78 ? 7.199 -5.141 -12.719 1 92.31 78 VAL B N 1
ATOM 3064 C CA . VAL B 1 78 ? 6.438 -4.355 -11.75 1 92.31 78 VAL B CA 1
ATOM 3065 C C . VAL B 1 78 ? 5.258 -5.176 -11.234 1 92.31 78 VAL B C 1
ATOM 3067 O O . VAL B 1 78 ? 4.773 -4.941 -10.125 1 92.31 78 VAL B O 1
ATOM 3070 N N . SER B 1 79 ? 4.812 -6.164 -11.945 1 94.12 79 SER B N 1
ATOM 3071 C CA . SER B 1 79 ? 3.656 -6.953 -11.531 1 94.12 79 SER B CA 1
ATOM 3072 C C . SER B 1 79 ? 4.004 -7.867 -10.359 1 94.12 79 SER B C 1
ATOM 3074 O O . SER B 1 79 ? 3.131 -8.227 -9.57 1 94.12 79 SER B O 1
ATOM 3076 N N . ILE B 1 80 ? 5.242 -8.25 -10.164 1 96.94 80 ILE B N 1
ATOM 3077 C CA . ILE B 1 80 ? 5.578 -9.164 -9.078 1 96.94 80 ILE B CA 1
ATOM 3078 C C . ILE B 1 80 ? 6.496 -8.469 -8.078 1 96.94 80 ILE B C 1
ATOM 3080 O O . ILE B 1 80 ? 6.746 -8.984 -6.992 1 96.94 80 ILE B O 1
ATOM 3084 N N . LEU B 1 81 ? 6.91 -7.285 -8.414 1 95.25 81 LEU B N 1
ATOM 3085 C CA . LEU B 1 81 ? 7.816 -6.512 -7.574 1 95.25 81 LEU B CA 1
ATOM 3086 C C . LEU B 1 81 ? 7.23 -6.309 -6.18 1 95.25 81 LEU B C 1
ATOM 3088 O O . LEU B 1 81 ? 7.945 -6.41 -5.18 1 95.25 81 LEU B O 1
ATOM 3092 N N . PRO B 1 82 ? 5.918 -6.008 -6.051 1 96.25 82 PRO B N 1
ATOM 3093 C CA . PRO B 1 82 ? 5.355 -5.828 -4.711 1 96.25 82 PRO B CA 1
ATOM 3094 C C . PRO B 1 82 ? 5.57 -7.047 -3.814 1 96.25 82 PRO B C 1
ATOM 3096 O O . PRO B 1 82 ? 5.918 -6.898 -2.639 1 96.25 82 PRO B O 1
ATOM 3099 N N . ILE B 1 83 ? 5.414 -8.188 -4.34 1 98.19 83 ILE B N 1
ATOM 3100 C CA . ILE B 1 83 ? 5.527 -9.422 -3.568 1 98.19 83 ILE B CA 1
ATOM 3101 C C . ILE B 1 83 ? 6.992 -9.664 -3.199 1 98.19 83 ILE B C 1
ATOM 3103 O O . ILE B 1 83 ? 7.305 -9.984 -2.049 1 98.19 83 ILE B O 1
ATOM 3107 N N . ARG B 1 84 ? 7.855 -9.5 -4.18 1 96.19 84 ARG B N 1
ATOM 3108 C CA . ARG B 1 84 ? 9.281 -9.664 -3.918 1 96.19 84 ARG B CA 1
ATOM 3109 C C . ARG B 1 84 ? 9.75 -8.727 -2.816 1 96.19 84 ARG B C 1
ATOM 3111 O O . ARG B 1 84 ? 10.414 -9.148 -1.869 1 96.19 84 ARG B O 1
ATOM 3118 N N . THR B 1 85 ? 9.328 -7.48 -2.939 1 92.75 85 THR B N 1
ATOM 3119 C CA . THR B 1 85 ? 9.727 -6.469 -1.967 1 92.75 85 THR B CA 1
ATOM 3120 C C . THR B 1 85 ? 9.203 -6.816 -0.578 1 92.75 85 THR B C 1
ATOM 3122 O O . THR B 1 85 ? 9.945 -6.758 0.406 1 92.75 85 THR B O 1
ATOM 3125 N N . ALA B 1 86 ? 7.984 -7.18 -0.546 1 95.81 86 ALA B N 1
ATOM 3126 C CA . ALA B 1 86 ? 7.363 -7.496 0.738 1 95.81 86 ALA B CA 1
ATOM 3127 C C . ALA B 1 86 ? 8.094 -8.641 1.433 1 95.81 86 ALA B C 1
ATOM 3129 O O . ALA B 1 86 ? 8.375 -8.57 2.631 1 95.81 86 ALA B O 1
ATOM 3130 N N . TYR B 1 87 ? 8.445 -9.688 0.739 1 96.12 87 TYR B N 1
ATOM 3131 C CA . TYR B 1 87 ? 9.141 -10.828 1.329 1 96.12 87 TYR B CA 1
ATOM 3132 C C . TYR B 1 87 ? 10.547 -10.438 1.771 1 96.12 87 TYR B C 1
ATOM 3134 O O . TYR B 1 87 ? 11.016 -10.859 2.83 1 96.12 87 TYR B O 1
ATOM 3142 N N . LEU B 1 88 ? 11.219 -9.68 0.938 1 92.38 88 LEU B N 1
ATOM 3143 C CA . LEU B 1 88 ? 12.594 -9.305 1.265 1 92.38 88 LEU B CA 1
ATOM 3144 C C . LEU B 1 88 ? 12.633 -8.406 2.498 1 92.38 88 LEU B C 1
ATOM 3146 O O . LEU B 1 88 ? 13.508 -8.562 3.354 1 92.38 88 LEU B O 1
ATOM 3150 N N . VAL B 1 89 ? 11.672 -7.523 2.57 1 90.69 89 VAL B N 1
ATOM 3151 C CA . VAL B 1 89 ? 11.617 -6.609 3.707 1 90.69 89 VAL B CA 1
ATOM 3152 C C . VAL B 1 89 ? 11.258 -7.383 4.973 1 90.69 89 VAL B C 1
ATOM 3154 O O . VAL B 1 89 ? 11.844 -7.16 6.035 1 90.69 89 VAL B O 1
ATOM 3157 N N . GLN B 1 90 ? 10.281 -8.227 4.852 1 92.19 90 GLN B N 1
ATOM 3158 C CA . GLN B 1 90 ? 9.883 -9.039 5.996 1 92.19 90 GLN B CA 1
ATOM 3159 C C . GLN B 1 90 ? 11.023 -9.961 6.441 1 92.19 90 GLN B C 1
ATOM 3161 O O . GLN B 1 90 ? 11.188 -10.219 7.633 1 92.19 90 GLN B O 1
ATOM 3166 N N . ASP B 1 91 ? 11.734 -10.539 5.5 1 90.88 91 ASP B N 1
ATOM 3167 C CA . ASP B 1 91 ? 12.914 -11.367 5.699 1 90.88 91 ASP B CA 1
ATOM 3168 C C . ASP B 1 91 ? 12.609 -12.547 6.621 1 90.88 91 ASP B C 1
ATOM 3170 O O . ASP B 1 91 ? 13.344 -12.805 7.578 1 90.88 91 ASP B O 1
ATOM 3174 N N . ALA B 1 92 ? 11.508 -13.219 6.352 1 94.25 92 ALA B N 1
ATOM 3175 C CA . ALA B 1 92 ? 11.102 -14.336 7.195 1 94.25 92 ALA B CA 1
ATOM 3176 C C . ALA B 1 92 ? 11.109 -15.648 6.418 1 94.25 92 ALA B C 1
ATOM 3178 O O . ALA B 1 92 ? 10.961 -16.719 7 1 94.25 92 ALA B O 1
ATOM 3179 N N . HIS B 1 93 ? 11.352 -15.578 5.113 1 96.38 93 HIS B N 1
ATOM 3180 C CA . HIS B 1 93 ? 11.281 -16.734 4.23 1 96.38 93 HIS B CA 1
ATOM 3181 C C . HIS B 1 93 ? 12.461 -16.75 3.26 1 96.38 93 HIS B C 1
ATOM 3183 O O . HIS B 1 93 ? 13.156 -15.75 3.092 1 96.38 93 HIS B O 1
ATOM 3189 N N . ASN B 1 94 ? 12.75 -17.953 2.771 1 96.38 94 ASN B N 1
ATOM 3190 C CA . ASN B 1 94 ? 13.594 -18.047 1.586 1 96.38 94 ASN B CA 1
ATOM 3191 C C . ASN B 1 94 ? 12.805 -17.766 0.311 1 96.38 94 ASN B C 1
ATOM 3193 O O . ASN B 1 94 ? 11.648 -18.172 0.183 1 96.38 94 ASN B O 1
ATOM 3197 N N . LEU B 1 95 ? 13.438 -17.047 -0.608 1 96.88 95 LEU B N 1
ATOM 3198 C CA . LEU B 1 95 ? 12.68 -16.562 -1.76 1 96.88 95 LEU B CA 1
ATOM 3199 C C . LEU B 1 95 ? 13.398 -16.906 -3.062 1 96.88 95 LEU B C 1
ATOM 3201 O O . LEU B 1 95 ? 14.555 -16.531 -3.252 1 96.88 95 LEU B O 1
ATOM 3205 N N . LEU B 1 96 ? 12.688 -17.625 -3.891 1 98.19 96 LEU B N 1
ATOM 3206 C CA . LEU B 1 96 ? 13.094 -17.844 -5.273 1 98.19 96 LEU B CA 1
ATOM 3207 C C . LEU B 1 96 ? 12.18 -17.094 -6.234 1 98.19 96 LEU B C 1
ATOM 3209 O O . LEU B 1 96 ? 10.961 -17.047 -6.027 1 98.19 96 LEU B O 1
ATOM 3213 N N . VAL B 1 97 ? 12.781 -16.516 -7.242 1 98.5 97 VAL B N 1
ATOM 3214 C CA . VAL B 1 97 ? 12.008 -15.859 -8.289 1 98.5 97 VAL B CA 1
ATOM 3215 C C . VAL B 1 97 ? 12.375 -16.438 -9.648 1 98.5 97 VAL B C 1
ATOM 3217 O O . VAL B 1 97 ? 13.555 -16.484 -10.016 1 98.5 97 VAL B O 1
ATOM 3220 N N . ALA B 1 98 ? 11.375 -16.906 -10.359 1 98.88 98 ALA B N 1
ATOM 3221 C CA . ALA B 1 98 ? 11.586 -17.469 -11.688 1 98.88 98 ALA B CA 1
ATOM 3222 C C . ALA B 1 98 ? 11.766 -16.359 -12.727 1 98.88 98 ALA B C 1
ATOM 3224 O O . ALA B 1 98 ? 11.164 -15.289 -12.617 1 98.88 98 ALA B O 1
ATOM 3225 N N . ASP B 1 99 ? 12.617 -16.625 -13.656 1 98.75 99 ASP B N 1
ATOM 3226 C CA . ASP B 1 99 ? 12.695 -15.797 -14.867 1 98.75 99 ASP B CA 1
ATOM 3227 C C . ASP B 1 99 ? 12.477 -16.641 -16.109 1 98.75 99 ASP B C 1
ATOM 3229 O O . ASP B 1 99 ? 13.406 -17.281 -16.609 1 98.75 99 ASP B O 1
ATOM 3233 N N . TRP B 1 100 ? 11.273 -16.578 -16.609 1 98.81 100 TRP B N 1
ATOM 3234 C CA . TRP B 1 100 ? 11 -17.312 -17.844 1 98.81 100 TRP B CA 1
ATOM 3235 C C . TRP B 1 100 ? 10.789 -16.344 -19 1 98.81 100 TRP B C 1
ATOM 3237 O O . TRP B 1 100 ? 10.133 -16.672 -19.984 1 98.81 100 TRP B O 1
ATOM 3247 N N . SER B 1 101 ? 11.375 -15.156 -18.953 1 98.56 101 SER B N 1
ATOM 3248 C CA . SER B 1 101 ? 11.242 -14.078 -19.922 1 98.56 101 SER B CA 1
ATOM 3249 C C . SER B 1 101 ? 11.672 -14.523 -21.312 1 98.56 101 SER B C 1
ATOM 3251 O O . SER B 1 101 ? 11.148 -14.047 -22.312 1 98.56 101 SER B O 1
ATOM 3253 N N . PRO B 1 102 ? 12.688 -15.445 -21.453 1 98 102 PRO B N 1
ATOM 3254 C CA . PRO B 1 102 ? 13.031 -15.883 -22.812 1 98 102 PRO B CA 1
ATOM 3255 C C . PRO B 1 102 ? 11.852 -16.484 -23.562 1 98 102 PRO B C 1
ATOM 3257 O O . PRO B 1 102 ? 11.781 -16.406 -24.781 1 98 102 PRO B O 1
ATOM 3260 N N . ALA B 1 103 ? 10.93 -17.078 -22.875 1 98.12 103 ALA B N 1
ATOM 3261 C CA . ALA B 1 103 ? 9.719 -17.609 -23.469 1 98.12 103 ALA B CA 1
ATOM 3262 C C . ALA B 1 103 ? 8.555 -16.641 -23.344 1 98.12 103 ALA B C 1
ATOM 3264 O O . ALA B 1 103 ? 7.707 -16.547 -24.234 1 98.12 103 ALA B O 1
ATOM 3265 N N . ALA B 1 104 ? 8.539 -15.859 -22.266 1 98.44 104 ALA B N 1
ATOM 3266 C CA . ALA B 1 104 ? 7.414 -14.984 -21.938 1 98.44 104 ALA B CA 1
ATOM 3267 C C . ALA B 1 104 ? 7.324 -13.828 -22.938 1 98.44 104 ALA B C 1
ATOM 3269 O O . ALA B 1 104 ? 6.266 -13.211 -23.078 1 98.44 104 ALA B O 1
ATOM 3270 N N . VAL B 1 105 ? 8.406 -13.508 -23.594 1 97 105 VAL B N 1
ATOM 3271 C CA . VAL B 1 105 ? 8.461 -12.367 -24.5 1 97 105 VAL B CA 1
ATOM 3272 C C . VAL B 1 105 ? 7.793 -12.719 -25.828 1 97 105 VAL B C 1
ATOM 3274 O O . VAL B 1 105 ? 7.434 -11.836 -26.609 1 97 105 VAL B O 1
ATOM 3277 N N . LEU B 1 106 ? 7.59 -14 -26.094 1 95.69 106 LEU B N 1
ATOM 3278 C CA . LEU B 1 106 ? 6.973 -14.438 -27.344 1 95.69 106 LEU B CA 1
ATOM 3279 C C . LEU B 1 106 ? 5.512 -14 -27.406 1 95.69 106 LEU B C 1
ATOM 3281 O O . LEU B 1 106 ? 4.941 -13.562 -26.406 1 95.69 106 LEU B O 1
ATOM 3285 N N . HIS B 1 107 ? 4.965 -14.094 -28.641 1 95 107 HIS B N 1
ATOM 3286 C CA . HIS B 1 107 ? 3.549 -13.781 -28.797 1 95 107 HIS B CA 1
ATOM 3287 C C . HIS B 1 107 ? 2.689 -14.602 -27.844 1 95 107 HIS B C 1
ATOM 3289 O O . HIS B 1 107 ? 2.953 -15.789 -27.625 1 95 107 HIS B O 1
ATOM 3295 N N . TYR B 1 108 ? 1.668 -14.008 -27.406 1 96.25 108 TYR B N 1
ATOM 3296 C CA . TYR B 1 108 ? 0.876 -14.562 -26.312 1 96.25 108 TYR B CA 1
ATOM 3297 C C . TYR B 1 108 ? 0.462 -16 -26.609 1 96.25 108 TYR B C 1
ATOM 3299 O O . TYR B 1 108 ? 0.634 -16.891 -25.766 1 96.25 108 TYR B O 1
ATOM 3307 N N . PRO B 1 109 ? -0.083 -16.344 -27.797 1 96.75 109 PRO B N 1
ATOM 3308 C CA . PRO B 1 109 ? -0.486 -17.734 -28.016 1 96.75 109 PRO B CA 1
ATOM 3309 C C . PRO B 1 109 ? 0.677 -18.719 -27.875 1 96.75 109 PRO B C 1
ATOM 3311 O O . PRO B 1 109 ? 0.495 -19.828 -27.375 1 96.75 109 PRO B O 1
ATOM 3314 N N . THR B 1 110 ? 1.799 -18.266 -28.312 1 96.69 110 THR B N 1
ATOM 3315 C CA . THR B 1 110 ? 2.975 -19.125 -28.203 1 96.69 110 THR B CA 1
ATOM 3316 C C . THR B 1 110 ? 3.389 -19.281 -26.734 1 96.69 110 THR B C 1
ATOM 3318 O O . THR B 1 110 ? 3.641 -20.391 -26.266 1 96.69 110 THR B O 1
ATOM 3321 N N . ALA B 1 111 ? 3.486 -18.141 -26.047 1 98 111 ALA B N 1
ATOM 3322 C CA . ALA B 1 111 ? 3.807 -18.172 -24.609 1 98 111 ALA B CA 1
ATOM 3323 C C . ALA B 1 111 ? 2.812 -19.047 -23.859 1 98 111 ALA B C 1
ATOM 3325 O O . ALA B 1 111 ? 3.201 -19.828 -22.984 1 98 111 ALA B O 1
ATOM 3326 N N . ARG B 1 112 ? 1.582 -18.922 -24.172 1 98.25 112 ARG B N 1
ATOM 3327 C CA . ARG B 1 112 ? 0.524 -19.734 -23.578 1 98.25 112 ARG B CA 1
ATOM 3328 C C . ARG B 1 112 ? 0.768 -21.219 -23.812 1 98.25 112 ARG B C 1
ATOM 3330 O O . ARG B 1 112 ? 0.628 -22.031 -22.906 1 98.25 112 ARG B O 1
ATOM 3337 N N . ASP B 1 113 ? 1.167 -21.562 -24.984 1 97.38 113 ASP B N 1
ATOM 3338 C CA . ASP B 1 113 ? 1.407 -22.969 -25.328 1 97.38 113 ASP B CA 1
ATOM 3339 C C . ASP B 1 113 ? 2.611 -23.516 -24.578 1 97.38 113 ASP B C 1
ATOM 3341 O O . ASP B 1 113 ? 2.736 -24.734 -24.406 1 97.38 113 ASP B O 1
ATOM 3345 N N . LEU B 1 114 ? 3.42 -22.641 -24.125 1 98.12 114 LEU B N 1
ATOM 3346 C CA . LEU B 1 114 ? 4.652 -23.062 -23.469 1 98.12 114 LEU B CA 1
ATOM 3347 C C . LEU B 1 114 ? 4.469 -23.125 -21.969 1 98.12 114 LEU B C 1
ATOM 3349 O O . LEU B 1 114 ? 5.418 -23.406 -21.234 1 98.12 114 LEU B O 1
ATOM 3353 N N . VAL B 1 115 ? 3.287 -22.938 -21.453 1 98.62 115 VAL B N 1
ATOM 3354 C CA . VAL B 1 115 ? 3 -22.938 -20.031 1 98.62 115 VAL B CA 1
ATOM 3355 C C . VAL B 1 115 ? 3.408 -24.281 -19.422 1 98.62 115 VAL B C 1
ATOM 3357 O O . VAL B 1 115 ? 4.121 -24.328 -18.406 1 98.62 115 VAL B O 1
ATOM 3360 N N . LEU B 1 116 ? 3.01 -25.406 -20.031 1 98.44 116 LEU B N 1
ATOM 3361 C CA . LEU B 1 116 ? 3.332 -26.734 -19.5 1 98.44 116 LEU B CA 1
ATOM 3362 C C . LEU B 1 116 ? 4.828 -27 -19.609 1 98.44 116 LEU B C 1
ATOM 3364 O O . LEU B 1 116 ? 5.465 -27.375 -18.609 1 98.44 116 LEU B O 1
ATOM 3368 N N . PRO B 1 117 ? 5.492 -26.734 -20.797 1 98.38 117 PRO B N 1
ATOM 3369 C CA . PRO B 1 117 ? 6.938 -26.953 -20.875 1 98.38 117 PRO B CA 1
ATOM 3370 C C . PRO B 1 117 ? 7.719 -26.109 -19.875 1 98.38 117 PRO B C 1
ATOM 3372 O O . PRO B 1 117 ? 8.664 -26.594 -19.25 1 98.38 117 PRO B O 1
ATOM 3375 N N . VAL B 1 118 ? 7.344 -24.859 -19.703 1 98.81 118 VAL B N 1
ATOM 3376 C CA . VAL B 1 118 ? 8.023 -23.984 -18.766 1 98.81 118 VAL B CA 1
ATOM 3377 C C . VAL B 1 118 ? 7.812 -24.484 -17.344 1 98.81 118 VAL B C 1
ATOM 3379 O O . VAL B 1 118 ? 8.758 -24.516 -16.547 1 98.81 118 VAL B O 1
ATOM 3382 N N . GLY B 1 119 ? 6.566 -24.875 -17.016 1 98.81 119 GLY B N 1
ATOM 3383 C CA . GLY B 1 119 ? 6.273 -25.438 -15.703 1 98.81 119 GLY B CA 1
ATOM 3384 C C . GLY B 1 119 ? 7.113 -26.656 -15.383 1 98.81 119 GLY B C 1
ATOM 3385 O O . GLY B 1 119 ? 7.652 -26.781 -14.281 1 98.81 119 GLY B O 1
ATOM 3386 N N . ASN B 1 120 ? 7.23 -27.531 -16.344 1 98.44 120 ASN B N 1
ATOM 3387 C CA . ASN B 1 120 ? 8.039 -28.734 -16.156 1 98.44 120 ASN B CA 1
ATOM 3388 C C . ASN B 1 120 ? 9.516 -28.406 -15.969 1 98.44 120 ASN B C 1
ATOM 3390 O O . ASN B 1 120 ? 10.195 -29 -15.133 1 98.44 120 ASN B O 1
ATOM 3394 N N . HIS B 1 121 ? 9.969 -27.469 -16.766 1 98.38 121 HIS B N 1
ATOM 3395 C CA . HIS B 1 121 ? 11.367 -27.062 -16.672 1 98.38 121 HIS B CA 1
ATOM 3396 C C . HIS B 1 121 ? 11.672 -26.438 -15.312 1 98.38 121 HIS B C 1
ATOM 3398 O O . HIS B 1 121 ? 12.641 -26.828 -14.656 1 98.38 121 HIS B O 1
ATOM 3404 N N . LEU B 1 122 ? 10.859 -25.531 -14.883 1 98.81 122 LEU B N 1
ATOM 3405 C CA . LEU B 1 122 ? 11.031 -24.906 -13.57 1 98.81 122 LEU B CA 1
ATOM 3406 C C . LEU B 1 122 ? 10.883 -25.938 -12.461 1 98.81 122 LEU B C 1
ATOM 3408 O O . LEU B 1 122 ? 11.617 -25.906 -11.469 1 98.81 122 LEU B O 1
ATOM 3412 N N . GLY B 1 123 ? 9.867 -26.844 -12.602 1 98.81 123 GLY B N 1
ATOM 3413 C CA . GLY B 1 123 ? 9.719 -27.922 -11.641 1 98.81 123 GLY B CA 1
ATOM 3414 C C . GLY B 1 123 ? 10.969 -28.766 -11.492 1 98.81 123 GLY B C 1
ATOM 3415 O O . GLY B 1 123 ? 11.352 -29.125 -10.375 1 98.81 123 GLY B O 1
ATOM 3416 N N . SER B 1 124 ? 11.602 -29.031 -12.609 1 98.56 124 SER B N 1
ATOM 3417 C CA . SER B 1 124 ? 12.82 -29.844 -12.586 1 98.56 124 SER B CA 1
ATOM 3418 C C . SER B 1 124 ? 13.953 -29.109 -11.875 1 98.56 124 SER B C 1
ATOM 3420 O O . SER B 1 124 ? 14.703 -29.719 -11.102 1 98.56 124 SER B O 1
ATOM 3422 N N . ILE B 1 125 ? 14.117 -27.812 -12.148 1 98.5 125 ILE B N 1
ATOM 3423 C CA . ILE B 1 125 ? 15.125 -27.016 -11.477 1 98.5 125 ILE B CA 1
ATOM 3424 C C . ILE B 1 125 ? 14.859 -26.984 -9.977 1 98.5 125 ILE B C 1
ATOM 3426 O O . ILE B 1 125 ? 15.773 -27.203 -9.172 1 98.5 125 ILE B O 1
ATOM 3430 N N . LEU B 1 126 ? 13.633 -26.75 -9.625 1 98.62 126 LEU B N 1
ATOM 3431 C CA . LEU B 1 126 ? 13.25 -26.672 -8.219 1 98.62 126 LEU B CA 1
ATOM 3432 C C . LEU B 1 126 ? 13.477 -28 -7.508 1 98.62 126 LEU B C 1
ATOM 3434 O O . LEU B 1 126 ? 13.984 -28.031 -6.387 1 98.62 126 LEU B O 1
ATOM 3438 N N . ALA B 1 127 ? 13.141 -29.094 -8.195 1 98.5 127 ALA B N 1
ATOM 3439 C CA . ALA B 1 127 ? 13.32 -30.422 -7.629 1 98.5 127 ALA B CA 1
ATOM 3440 C C . ALA B 1 127 ? 14.797 -30.688 -7.324 1 98.5 127 ALA B C 1
ATOM 3442 O O . ALA B 1 127 ? 15.133 -31.203 -6.254 1 98.5 127 ALA B O 1
ATOM 3443 N N . ARG B 1 128 ? 15.641 -30.359 -8.242 1 97.69 128 ARG B N 1
ATOM 3444 C CA . ARG B 1 128 ? 17.062 -30.562 -8.039 1 97.69 128 ARG B CA 1
ATOM 3445 C C . ARG B 1 128 ? 17.578 -29.688 -6.895 1 97.69 128 ARG B C 1
ATOM 3447 O O . ARG B 1 128 ? 18.391 -30.141 -6.082 1 97.69 128 ARG B O 1
ATOM 3454 N N . PHE B 1 129 ? 17.156 -28.516 -6.828 1 97.19 129 PHE B N 1
ATOM 3455 C CA . PHE B 1 129 ? 17.531 -27.578 -5.77 1 97.19 129 PHE B CA 1
ATOM 3456 C C . PHE B 1 129 ? 17.125 -28.125 -4.402 1 97.19 129 PHE B C 1
ATOM 3458 O O . PHE B 1 129 ? 17.922 -28.141 -3.471 1 97.19 129 PHE B O 1
ATOM 3465 N N . MET B 1 130 ? 15.867 -28.516 -4.32 1 97.06 130 MET B N 1
ATOM 3466 C CA . MET B 1 130 ? 15.32 -29.078 -3.088 1 97.06 130 MET B CA 1
ATOM 3467 C C . MET B 1 130 ? 16.094 -30.312 -2.652 1 97.06 130 MET B C 1
ATOM 3469 O O . MET B 1 130 ? 16.438 -30.453 -1.476 1 97.06 130 MET B O 1
ATOM 3473 N N . LYS B 1 131 ? 16.359 -31.156 -3.582 1 96.69 131 LYS B N 1
ATOM 3474 C CA . LYS B 1 131 ? 17.109 -32.375 -3.287 1 96.69 131 LYS B CA 1
ATOM 3475 C C . LYS B 1 131 ? 18.516 -32.031 -2.775 1 96.69 131 LYS B C 1
ATOM 3477 O O . LYS B 1 131 ? 18.969 -32.625 -1.781 1 96.69 131 LYS B O 1
ATOM 3482 N N . ARG B 1 132 ? 19.141 -31.141 -3.396 1 95.25 132 ARG B N 1
ATOM 3483 C CA . ARG B 1 132 ? 20.5 -30.75 -3.035 1 95.25 132 ARG B CA 1
ATOM 3484 C C . ARG B 1 132 ? 20.547 -30.172 -1.626 1 95.25 132 ARG B C 1
ATOM 3486 O O . ARG B 1 132 ? 21.516 -30.375 -0.895 1 95.25 132 ARG B O 1
ATOM 3493 N N . LEU B 1 133 ? 19.531 -29.5 -1.223 1 94.25 133 LEU B N 1
ATOM 3494 C CA . LEU B 1 133 ? 19.594 -28.75 0.028 1 94.25 133 LEU B CA 1
ATOM 3495 C C . LEU B 1 133 ? 18.734 -29.422 1.104 1 94.25 133 LEU B C 1
ATOM 3497 O O . LEU B 1 133 ? 18.672 -28.922 2.234 1 94.25 133 LEU B O 1
ATOM 3501 N N . GLY B 1 134 ? 18.062 -30.469 0.758 1 94.75 134 GLY B N 1
ATOM 3502 C CA . GLY B 1 134 ? 17.266 -31.203 1.718 1 94.75 134 GLY B CA 1
ATOM 3503 C C . GLY B 1 134 ? 15.969 -30.484 2.08 1 94.75 134 GLY B C 1
ATOM 3504 O O . GLY B 1 134 ? 15.539 -30.516 3.236 1 94.75 134 GLY B O 1
ATOM 3505 N N . ILE B 1 135 ? 15.422 -29.781 1.153 1 96.44 135 ILE B N 1
ATOM 3506 C CA . ILE B 1 135 ? 14.164 -29.078 1.373 1 96.44 135 ILE B CA 1
ATOM 3507 C C . ILE B 1 135 ? 12.992 -30 1.019 1 96.44 135 ILE B C 1
ATOM 3509 O O . ILE B 1 135 ? 12.969 -30.609 -0.055 1 96.44 135 ILE B O 1
ATOM 3513 N N . GLU B 1 136 ? 11.984 -30.078 1.886 1 97.56 136 GLU B N 1
ATOM 3514 C CA . GLU B 1 136 ? 10.82 -30.922 1.665 1 97.56 136 GLU B CA 1
ATOM 3515 C C . GLU B 1 136 ? 9.711 -30.172 0.939 1 97.56 136 GLU B C 1
ATOM 3517 O O . GLU B 1 136 ? 9.547 -28.953 1.134 1 97.56 136 GLU B O 1
ATOM 3522 N N . PRO B 1 137 ? 8.953 -30.859 0.121 1 97.88 137 PRO B N 1
ATOM 3523 C CA . PRO B 1 137 ? 7.848 -30.219 -0.594 1 97.88 137 PRO B CA 1
ATOM 3524 C C . PRO B 1 137 ? 6.883 -29.5 0.343 1 97.88 137 PRO B C 1
ATOM 3526 O O . PRO B 1 137 ? 6.316 -28.469 -0.024 1 97.88 137 PRO B O 1
ATOM 3529 N N . SER B 1 138 ? 6.703 -30 1.575 1 97.44 138 SER B N 1
ATOM 3530 C CA . SER B 1 138 ? 5.773 -29.406 2.535 1 97.44 138 SER B CA 1
ATOM 3531 C C . SER B 1 138 ? 6.254 -28.047 3.006 1 97.44 138 SER B C 1
ATOM 3533 O O . SER B 1 138 ? 5.5 -27.297 3.635 1 97.44 138 SER B O 1
ATOM 3535 N N . GLN B 1 139 ? 7.438 -27.609 2.594 1 97.81 139 GLN B N 1
ATOM 3536 C CA . GLN B 1 139 ? 8.008 -26.312 2.941 1 97.81 139 GLN B CA 1
ATOM 3537 C C . GLN B 1 139 ? 7.824 -25.312 1.805 1 97.81 139 GLN B C 1
ATOM 3539 O O . GLN B 1 139 ? 8.156 -24.125 1.949 1 97.81 139 GLN B O 1
ATOM 3544 N N . VAL B 1 140 ? 7.246 -25.766 0.753 1 98.81 140 VAL B N 1
ATOM 3545 C CA . VAL B 1 140 ? 7.328 -24.969 -0.475 1 98.81 140 VAL B CA 1
ATOM 3546 C C . VAL B 1 140 ? 5.973 -24.344 -0.774 1 98.81 140 VAL B C 1
ATOM 3548 O O . VAL B 1 140 ? 4.941 -25.016 -0.717 1 98.81 140 VAL B O 1
ATOM 3551 N N . HIS B 1 141 ? 5.934 -23.078 -0.993 1 98.94 141 HIS B N 1
ATOM 3552 C CA . HIS B 1 141 ? 4.805 -22.266 -1.448 1 98.94 141 HIS B CA 1
ATOM 3553 C C . HIS B 1 141 ? 5.098 -21.609 -2.793 1 98.94 141 HIS B C 1
ATOM 3555 O O . HIS B 1 141 ? 5.977 -20.75 -2.891 1 98.94 141 HIS B O 1
ATOM 3561 N N . VAL B 1 142 ? 4.41 -22.047 -3.836 1 98.94 142 VAL B N 1
ATOM 3562 C CA . VAL B 1 142 ? 4.602 -21.516 -5.18 1 98.94 142 VAL B CA 1
ATOM 3563 C C . VAL B 1 142 ? 3.525 -20.469 -5.484 1 98.94 142 VAL B C 1
ATOM 3565 O O . VAL B 1 142 ? 2.334 -20.734 -5.289 1 98.94 142 VAL B O 1
ATOM 3568 N N . ILE B 1 143 ? 3.934 -19.312 -5.895 1 98.94 143 ILE B N 1
ATOM 3569 C CA . ILE B 1 143 ? 3.049 -18.188 -6.16 1 98.94 143 ILE B CA 1
ATOM 3570 C C . ILE B 1 143 ? 3.211 -17.734 -7.609 1 98.94 143 ILE B C 1
ATOM 3572 O O . ILE B 1 143 ? 4.328 -17.484 -8.062 1 98.94 143 ILE B O 1
ATOM 3576 N N . GLY B 1 144 ? 2.129 -17.641 -8.336 1 98.94 144 GLY B N 1
ATOM 3577 C CA . GLY B 1 144 ? 2.213 -17.234 -9.734 1 98.94 144 GLY B CA 1
ATOM 3578 C C . GLY B 1 144 ? 1.152 -16.219 -10.125 1 98.94 144 GLY B C 1
ATOM 3579 O O . GLY B 1 144 ? 0.032 -16.266 -9.609 1 98.94 144 GLY B O 1
ATOM 3580 N N . HIS B 1 145 ? 1.487 -15.352 -11.086 1 98.88 145 HIS B N 1
ATOM 3581 C CA . HIS B 1 145 ? 0.579 -14.336 -11.602 1 98.88 145 HIS B CA 1
ATOM 3582 C C . HIS B 1 145 ? 0.285 -14.562 -13.086 1 98.88 145 HIS B C 1
ATOM 3584 O O . HIS B 1 145 ? 1.202 -14.797 -13.875 1 98.88 145 HIS B O 1
ATOM 3590 N N . SER B 1 146 ? -0.96 -14.367 -13.508 1 98.69 146 SER B N 1
ATOM 3591 C CA . SER B 1 146 ? -1.335 -14.43 -14.914 1 98.69 146 SER B CA 1
ATOM 3592 C C . SER B 1 146 ? -0.946 -15.766 -15.531 1 98.69 146 SER B C 1
ATOM 3594 O O . SER B 1 146 ? -1.306 -16.828 -15.008 1 98.69 146 SER B O 1
ATOM 3596 N N . LEU B 1 147 ? -0.153 -15.828 -16.578 1 98.94 147 LEU B N 1
ATOM 3597 C CA . LEU B 1 147 ? 0.344 -17.094 -17.094 1 98.94 147 LEU B CA 1
ATOM 3598 C C . LEU B 1 147 ? 1.2 -17.812 -16.047 1 98.94 147 LEU B C 1
ATOM 3600 O O . LEU B 1 147 ? 1.212 -19.031 -15.969 1 98.94 147 LEU B O 1
ATOM 3604 N N . GLY B 1 148 ? 1.833 -17.016 -15.203 1 98.94 148 GLY B N 1
ATOM 3605 C CA . GLY B 1 148 ? 2.643 -17.578 -14.133 1 98.94 148 GLY B CA 1
ATOM 3606 C C . GLY B 1 148 ? 1.835 -18.375 -13.125 1 98.94 148 GLY B C 1
ATOM 3607 O O . GLY B 1 148 ? 2.355 -19.297 -12.492 1 98.94 148 GLY B O 1
ATOM 3608 N N . ALA B 1 149 ? 0.6 -18.016 -12.977 1 98.94 149 ALA B N 1
ATOM 3609 C CA . ALA B 1 149 ? -0.274 -18.766 -12.078 1 98.94 149 ALA B CA 1
ATOM 3610 C C . ALA B 1 149 ? -0.454 -20.203 -12.562 1 98.94 149 ALA B C 1
ATOM 3612 O O . ALA B 1 149 ? -0.406 -21.141 -11.766 1 98.94 149 ALA B O 1
ATOM 3613 N N . HIS B 1 150 ? -0.665 -20.312 -13.844 1 98.94 150 HIS B N 1
ATOM 3614 C CA . HIS B 1 150 ? -0.785 -21.656 -14.422 1 98.94 150 HIS B CA 1
ATOM 3615 C C . HIS B 1 150 ? 0.555 -22.391 -14.406 1 98.94 150 HIS B C 1
ATOM 3617 O O . HIS B 1 150 ? 0.605 -23.594 -14.172 1 98.94 150 HIS B O 1
ATOM 3623 N N . ILE B 1 151 ? 1.615 -21.672 -14.625 1 98.94 151 ILE B N 1
ATOM 3624 C CA . ILE B 1 151 ? 2.943 -22.266 -14.539 1 98.94 151 ILE B CA 1
ATOM 3625 C C . ILE B 1 151 ? 3.189 -22.766 -13.117 1 98.94 151 ILE B C 1
ATOM 3627 O O . ILE B 1 151 ? 3.721 -23.859 -12.914 1 98.94 151 ILE B O 1
ATOM 3631 N N . ALA B 1 152 ? 2.791 -21.969 -12.141 1 98.94 152 ALA B N 1
ATOM 3632 C CA . ALA B 1 152 ? 2.906 -22.391 -10.742 1 98.94 152 ALA B CA 1
ATOM 3633 C C . ALA B 1 152 ? 2.188 -23.719 -10.508 1 98.94 152 ALA B C 1
ATOM 3635 O O . ALA B 1 152 ? 2.707 -24.594 -9.812 1 98.94 152 ALA B O 1
ATOM 3636 N N . GLY B 1 153 ? 1.019 -23.828 -11.07 1 98.94 153 GLY B N 1
ATOM 3637 C CA . GLY B 1 153 ? 0.306 -25.094 -10.984 1 98.94 153 GLY B CA 1
ATOM 3638 C C . GLY B 1 153 ? 1.083 -26.25 -11.57 1 98.94 153 GLY B C 1
ATOM 3639 O O . GLY B 1 153 ? 1.154 -27.328 -10.969 1 98.94 153 GLY B O 1
ATOM 3640 N N . ASN B 1 154 ? 1.662 -26.047 -12.695 1 98.94 154 ASN B N 1
ATOM 3641 C CA . ASN B 1 154 ? 2.385 -27.125 -13.375 1 98.94 154 ASN B CA 1
ATOM 3642 C C . ASN B 1 154 ? 3.688 -27.453 -12.648 1 98.94 154 ASN B C 1
ATOM 3644 O O . ASN B 1 154 ? 4.113 -28.609 -12.641 1 98.94 154 ASN B O 1
ATOM 3648 N N . VAL B 1 155 ? 4.305 -26.422 -12.023 1 98.94 155 VAL B N 1
ATOM 3649 C CA . VAL B 1 155 ? 5.426 -26.703 -11.133 1 98.94 155 VAL B CA 1
ATOM 3650 C C . VAL B 1 155 ? 4.973 -27.625 -10.008 1 98.94 155 VAL B C 1
ATOM 3652 O O . VAL B 1 155 ? 5.641 -28.609 -9.695 1 98.94 155 VAL B O 1
ATOM 3655 N N . GLY B 1 156 ? 3.869 -27.328 -9.391 1 98.88 156 GLY B N 1
ATOM 3656 C CA . GLY B 1 156 ? 3.305 -28.172 -8.352 1 98.88 156 GLY B CA 1
ATOM 3657 C C . GLY B 1 156 ? 3.029 -29.594 -8.82 1 98.88 156 GLY B C 1
ATOM 3658 O O . GLY B 1 156 ? 3.354 -30.562 -8.125 1 98.88 156 GLY B O 1
ATOM 3659 N N . ARG B 1 157 ? 2.457 -29.734 -10.016 1 98.69 157 ARG B N 1
ATOM 3660 C CA . ARG B 1 157 ? 2.162 -31.047 -10.586 1 98.69 157 ARG B CA 1
ATOM 3661 C C . ARG B 1 157 ? 3.443 -31.844 -10.828 1 98.69 157 ARG B C 1
ATOM 3663 O O . ARG B 1 157 ? 3.484 -33.062 -10.594 1 98.69 157 ARG B O 1
ATOM 3670 N N . TYR B 1 158 ? 4.422 -31.141 -11.336 1 98.69 158 TYR B N 1
ATOM 3671 C CA . TYR B 1 158 ? 5.711 -31.797 -11.562 1 98.69 158 TYR B CA 1
ATOM 3672 C C . TYR B 1 158 ? 6.246 -32.406 -10.273 1 98.69 158 TYR B C 1
ATOM 3674 O O . TYR B 1 158 ? 6.875 -33.469 -10.297 1 98.69 158 TYR B O 1
ATOM 3682 N N . LEU B 1 159 ? 5.988 -31.75 -9.164 1 98.69 159 LEU B N 1
ATOM 3683 C CA . LEU B 1 159 ? 6.461 -32.219 -7.863 1 98.69 159 LEU B CA 1
ATOM 3684 C C . LEU B 1 159 ? 5.43 -33.125 -7.203 1 98.69 159 LEU B C 1
ATOM 3686 O O . LEU B 1 159 ? 5.426 -33.281 -5.98 1 98.69 159 LEU B O 1
ATOM 3690 N N . GLY B 1 160 ? 4.461 -33.594 -8.023 1 98.25 160 GLY B N 1
ATOM 3691 C CA . GLY B 1 160 ? 3.518 -34.625 -7.586 1 98.25 160 GLY B CA 1
ATOM 3692 C C . GLY B 1 160 ? 2.338 -34.062 -6.816 1 98.25 160 GLY B C 1
ATOM 3693 O O . GLY B 1 160 ? 1.63 -34.812 -6.125 1 98.25 160 GLY B O 1
ATOM 3694 N N . GLY B 1 161 ? 2.166 -32.781 -6.855 1 98.56 161 GLY B N 1
ATOM 3695 C CA . GLY B 1 161 ? 1.101 -32.156 -6.082 1 98.56 161 GLY B CA 1
ATOM 3696 C C . GLY B 1 161 ? 1.369 -32.156 -4.59 1 98.56 161 GLY B C 1
ATOM 3697 O O . GLY B 1 161 ? 0.439 -32.062 -3.787 1 98.56 161 GLY B O 1
ATOM 3698 N N . LYS B 1 162 ? 2.604 -32.188 -4.266 1 98.44 162 LYS B N 1
ATOM 3699 C CA . LYS B 1 162 ? 2.949 -32.406 -2.863 1 98.44 162 LYS B CA 1
ATOM 3700 C C . LYS B 1 162 ? 3.441 -31.125 -2.211 1 98.44 162 LYS B C 1
ATOM 3702 O O . LYS B 1 162 ? 3.656 -31.078 -0.999 1 98.44 162 LYS B O 1
ATOM 3707 N N . VAL B 1 163 ? 3.645 -30.062 -2.986 1 98.81 163 VAL B N 1
ATOM 3708 C CA . VAL B 1 163 ? 4.055 -28.797 -2.361 1 98.81 163 VAL B CA 1
ATOM 3709 C C . VAL B 1 163 ? 2.965 -28.328 -1.403 1 98.81 163 VAL B C 1
ATOM 3711 O O . VAL B 1 163 ? 1.792 -28.672 -1.562 1 98.81 163 VAL B O 1
ATOM 3714 N N . ARG B 1 164 ? 3.365 -27.578 -0.448 1 98.75 164 ARG B N 1
ATOM 3715 C CA . ARG B 1 164 ? 2.469 -27.141 0.617 1 98.75 164 ARG B CA 1
ATOM 3716 C C . ARG B 1 164 ? 1.317 -26.312 0.057 1 98.75 164 ARG B C 1
ATOM 3718 O O . ARG B 1 164 ? 0.167 -26.484 0.464 1 98.75 164 ARG B O 1
ATOM 3725 N N . ARG B 1 165 ? 1.64 -25.391 -0.829 1 98.94 165 ARG B N 1
ATOM 3726 C CA . ARG B 1 165 ? 0.654 -24.391 -1.251 1 98.94 165 ARG B CA 1
ATOM 3727 C C . ARG B 1 165 ? 0.991 -23.844 -2.631 1 98.94 165 ARG B C 1
ATOM 3729 O O . ARG B 1 165 ? 2.162 -23.625 -2.949 1 98.94 165 ARG B O 1
ATOM 3736 N N . VAL B 1 166 ? 0.016 -23.734 -3.477 1 98.94 166 VAL B N 1
ATOM 3737 C CA . VAL B 1 166 ? 0.088 -22.938 -4.699 1 98.94 166 VAL B CA 1
ATOM 3738 C C . VAL B 1 166 ? -0.905 -21.781 -4.621 1 98.94 166 VAL B C 1
ATOM 3740 O O . VAL B 1 166 ? -2.078 -21.984 -4.297 1 98.94 166 VAL B O 1
ATOM 3743 N N . THR B 1 167 ? -0.449 -20.578 -4.785 1 98.94 167 THR B N 1
ATOM 3744 C CA . THR B 1 167 ? -1.296 -19.391 -4.887 1 98.94 167 THR B CA 1
ATOM 3745 C C . THR B 1 167 ? -1.315 -18.859 -6.316 1 98.94 167 THR B C 1
ATOM 3747 O O . THR B 1 167 ? -0.273 -18.5 -6.863 1 98.94 167 THR B O 1
ATOM 3750 N N . ALA B 1 168 ? -2.451 -18.875 -6.883 1 98.94 168 ALA B N 1
ATOM 3751 C CA . ALA B 1 168 ? -2.656 -18.344 -8.227 1 98.94 168 ALA B CA 1
ATOM 3752 C C . ALA B 1 168 ? -3.244 -16.938 -8.188 1 98.94 168 ALA B C 1
ATOM 3754 O O . ALA B 1 168 ? -4.371 -16.75 -7.723 1 98.94 168 ALA B O 1
ATOM 3755 N N . LEU B 1 169 ? -2.5 -16.016 -8.703 1 98.94 169 LEU B N 1
ATOM 3756 C CA . LEU B 1 169 ? -2.924 -14.609 -8.695 1 98.94 169 LEU B CA 1
ATOM 3757 C C . LEU B 1 169 ? -3.461 -14.203 -10.062 1 98.94 169 LEU B C 1
ATOM 3759 O O . LEU B 1 169 ? -2.691 -14.023 -11.008 1 98.94 169 LEU B O 1
ATOM 3763 N N . ASP B 1 170 ? -4.703 -14.07 -10.141 1 98.81 170 ASP B N 1
ATOM 3764 C CA . ASP B 1 170 ? -5.469 -13.734 -11.336 1 98.81 170 ASP B CA 1
ATOM 3765 C C . ASP B 1 170 ? -5 -14.555 -12.539 1 98.81 170 ASP B C 1
ATOM 3767 O O . ASP B 1 170 ? -4.562 -13.992 -13.547 1 98.81 170 ASP B O 1
ATOM 3771 N N . PRO B 1 171 ? -5.18 -15.852 -12.422 1 98.94 171 PRO B N 1
ATOM 3772 C CA . PRO B 1 171 ? -4.727 -16.719 -13.523 1 98.94 171 PRO B CA 1
ATOM 3773 C C . PRO B 1 171 ? -5.238 -16.25 -14.883 1 98.94 171 PRO B C 1
ATOM 3775 O O . PRO B 1 171 ? -6.395 -15.828 -15.008 1 98.94 171 PRO B O 1
ATOM 3778 N N . ALA B 1 172 ? -4.352 -16.359 -15.883 1 98.81 172 ALA B N 1
ATOM 3779 C CA . ALA B 1 172 ? -4.684 -15.859 -17.219 1 98.81 172 ALA B CA 1
ATOM 3780 C C . ALA B 1 172 ? -5.938 -16.547 -17.75 1 98.81 172 ALA B C 1
ATOM 3782 O O . ALA B 1 172 ? -6.109 -17.75 -17.609 1 98.81 172 ALA B O 1
ATOM 3783 N N . GLY B 1 173 ? -6.82 -15.742 -18.422 1 98.5 173 GLY B N 1
ATOM 3784 C CA . GLY B 1 173 ? -8.062 -16.266 -18.984 1 98.5 173 GLY B CA 1
ATOM 3785 C C . GLY B 1 173 ? -7.949 -16.609 -20.453 1 98.5 173 GLY B C 1
ATOM 3786 O O . GLY B 1 173 ? -8.391 -17.688 -20.875 1 98.5 173 GLY B O 1
ATOM 3787 N N . PRO B 1 174 ? -7.383 -15.758 -21.25 1 97.38 174 PRO B N 1
ATOM 3788 C CA . PRO B 1 174 ? -7.332 -15.977 -22.688 1 97.38 174 PRO B CA 1
ATOM 3789 C C . PRO B 1 174 ? -6.68 -17.312 -23.062 1 97.38 174 PRO B C 1
ATOM 3791 O O . PRO B 1 174 ? -5.543 -17.578 -22.672 1 97.38 174 PRO B O 1
ATOM 3794 N N . LEU B 1 175 ? -7.414 -18.078 -23.781 1 97.38 175 LEU B N 1
ATOM 3795 C CA . LEU B 1 175 ? -6.984 -19.359 -24.359 1 97.38 175 LEU B CA 1
ATOM 3796 C C . LEU B 1 175 ? -6.926 -20.453 -23.297 1 97.38 175 LEU B C 1
ATOM 3798 O O . LEU B 1 175 ? -6.281 -21.469 -23.5 1 97.38 175 LEU B O 1
ATOM 3802 N N . PHE B 1 176 ? -7.512 -20.188 -22.125 1 98.06 176 PHE B N 1
ATOM 3803 C CA . PHE B 1 176 ? -7.719 -21.219 -21.141 1 98.06 176 PHE B CA 1
ATOM 3804 C C . PHE B 1 176 ? -9.195 -21.562 -21 1 98.06 176 PHE B C 1
ATOM 3806 O O . PHE B 1 176 ? -10.055 -20.688 -21.141 1 98.06 176 PHE B O 1
ATOM 3813 N N . ALA B 1 177 ? -9.414 -22.812 -20.797 1 96.75 177 ALA B N 1
ATOM 3814 C CA . ALA B 1 177 ? -10.766 -23.328 -20.578 1 96.75 177 ALA B CA 1
ATOM 3815 C C . ALA B 1 177 ? -10.852 -24.094 -19.25 1 96.75 177 ALA B C 1
ATOM 3817 O O . ALA B 1 177 ? -9.828 -24.344 -18.609 1 96.75 177 ALA B O 1
ATOM 3818 N N . LEU B 1 178 ? -12.039 -24.328 -18.812 1 95.69 178 LEU B N 1
ATOM 3819 C CA . LEU B 1 178 ? -12.273 -25.031 -17.547 1 95.69 178 LEU B CA 1
ATOM 3820 C C . LEU B 1 178 ? -11.5 -26.344 -17.5 1 95.69 178 LEU B C 1
ATOM 3822 O O . LEU B 1 178 ? -10.93 -26.688 -16.469 1 95.69 178 LEU B O 1
ATOM 3826 N N . ASP B 1 179 ? -11.367 -27.016 -18.641 1 96.31 179 ASP B N 1
ATOM 3827 C CA . ASP B 1 179 ? -10.781 -28.359 -18.656 1 96.31 179 ASP B CA 1
ATOM 3828 C C . ASP B 1 179 ? -9.359 -28.328 -19.203 1 96.31 179 ASP B C 1
ATOM 3830 O O . ASP B 1 179 ? -8.812 -29.375 -19.578 1 96.31 179 ASP B O 1
ATOM 3834 N N . SER B 1 180 ? -8.836 -27.094 -19.328 1 97.81 180 SER B N 1
ATOM 3835 C CA . SER B 1 180 ? -7.438 -27.031 -19.734 1 97.81 180 SER B CA 1
ATOM 3836 C C . SER B 1 180 ? -6.547 -27.812 -18.766 1 97.81 180 SER B C 1
ATOM 3838 O O . SER B 1 180 ? -6.48 -27.5 -17.578 1 97.81 180 SER B O 1
ATOM 3840 N N . LYS B 1 181 ? -5.836 -28.812 -19.266 1 96.94 181 LYS B N 1
ATOM 3841 C CA . LYS B 1 181 ? -5.055 -29.719 -18.438 1 96.94 181 LYS B CA 1
ATOM 3842 C C . LYS B 1 181 ? -3.859 -29 -17.812 1 96.94 181 LYS B C 1
ATOM 3844 O O . LYS B 1 181 ? -3.371 -29.391 -16.75 1 96.94 181 LYS B O 1
ATOM 3849 N N . ASP B 1 182 ? -3.42 -27.953 -18.516 1 98.5 182 ASP B N 1
ATOM 3850 C CA . ASP B 1 182 ? -2.244 -27.234 -18.031 1 98.5 182 ASP B CA 1
ATOM 3851 C C . ASP B 1 182 ? -2.646 -26.031 -17.188 1 98.5 182 ASP B C 1
ATOM 3853 O O . ASP B 1 182 ? -1.807 -25.203 -16.844 1 98.5 182 ASP B O 1
ATOM 3857 N N . ALA B 1 183 ? -3.924 -25.922 -16.859 1 98.88 183 ALA B N 1
ATOM 3858 C CA . ALA B 1 183 ? -4.379 -24.875 -15.953 1 98.88 183 ALA B CA 1
ATOM 3859 C C . ALA B 1 183 ? -4.148 -25.281 -14.5 1 98.88 183 ALA B C 1
ATOM 3861 O O . ALA B 1 183 ? -4.145 -26.469 -14.172 1 98.88 183 ALA B O 1
ATOM 3862 N N . VAL B 1 184 ? -3.936 -24.297 -13.656 1 98.88 184 VAL B N 1
ATOM 3863 C CA . VAL B 1 184 ? -3.814 -24.547 -12.219 1 98.88 184 VAL B CA 1
ATOM 3864 C C . VAL B 1 184 ? -5.113 -25.156 -11.695 1 98.88 184 VAL B C 1
ATOM 3866 O O . VAL B 1 184 ? -6.191 -24.906 -12.242 1 98.88 184 VAL B O 1
ATOM 3869 N N . GLY B 1 185 ? -4.949 -26 -10.719 1 98.62 185 GLY B N 1
ATOM 3870 C CA . GLY B 1 185 ? -6.078 -26.688 -10.109 1 98.62 185 GLY B CA 1
ATOM 3871 C C . GLY B 1 185 ? -5.758 -27.25 -8.742 1 98.62 185 GLY B C 1
ATOM 3872 O O . GLY B 1 185 ? -4.617 -27.172 -8.281 1 98.62 185 GLY B O 1
ATOM 3873 N N . PRO B 1 186 ? -6.789 -27.828 -8.125 1 98.44 186 PRO B N 1
ATOM 3874 C CA . PRO B 1 186 ? -6.605 -28.312 -6.754 1 98.44 186 PRO B CA 1
ATOM 3875 C C . PRO B 1 186 ? -5.613 -29.469 -6.664 1 98.44 186 PRO B C 1
ATOM 3877 O O . PRO B 1 186 ? -5.125 -29.781 -5.578 1 98.44 186 PRO B O 1
ATOM 3880 N N . ASP B 1 187 ? -5.289 -30.078 -7.758 1 98.38 187 ASP B N 1
ATOM 3881 C CA . ASP B 1 187 ? -4.391 -31.234 -7.77 1 98.38 187 ASP B CA 1
ATOM 3882 C C . ASP B 1 187 ? -2.932 -30.797 -7.758 1 98.38 187 ASP B C 1
ATOM 3884 O O . ASP B 1 187 ? -2.025 -31.625 -7.664 1 98.38 187 ASP B O 1
ATOM 3888 N N . THR B 1 188 ? -2.691 -29.516 -7.785 1 98.75 188 THR B N 1
ATOM 3889 C CA . THR B 1 188 ? -1.339 -29.031 -8.039 1 98.75 188 THR B CA 1
ATOM 3890 C C . THR B 1 188 ? -0.57 -28.844 -6.734 1 98.75 188 THR B C 1
ATOM 3892 O O . THR B 1 188 ? 0.652 -28.688 -6.746 1 98.75 188 THR B O 1
ATOM 3895 N N . ALA B 1 189 ? -1.245 -28.875 -5.543 1 98.88 189 ALA B N 1
ATOM 3896 C CA . ALA B 1 189 ? -0.626 -28.734 -4.227 1 98.88 189 ALA B CA 1
ATOM 3897 C C . ALA B 1 189 ? -1.526 -29.312 -3.137 1 98.88 189 ALA B C 1
ATOM 3899 O O . ALA B 1 189 ? -2.662 -29.703 -3.406 1 98.88 189 ALA B O 1
ATOM 3900 N N . GLN B 1 190 ? -0.973 -29.344 -1.926 1 98.81 190 GLN B N 1
ATOM 3901 C CA . GLN B 1 190 ? -1.803 -29.719 -0.783 1 98.81 190 GLN B CA 1
ATOM 3902 C C . GLN B 1 190 ? -2.934 -28.719 -0.578 1 98.81 190 GLN B C 1
ATOM 3904 O O . GLN B 1 190 ? -4.02 -29.078 -0.121 1 98.81 190 GLN B O 1
ATOM 3909 N N . PHE B 1 191 ? -2.658 -27.531 -0.887 1 98.88 191 PHE B N 1
ATOM 3910 C CA . PHE B 1 191 ? -3.639 -26.453 -0.809 1 98.88 191 PHE B CA 1
ATOM 3911 C C . PHE B 1 191 ? -3.428 -25.438 -1.934 1 98.88 191 PHE B C 1
ATOM 3913 O O . PHE B 1 191 ? -2.309 -24.984 -2.158 1 98.88 191 PHE B O 1
ATOM 3920 N N . VAL B 1 192 ? -4.496 -25.078 -2.652 1 98.94 192 VAL B N 1
ATOM 3921 C CA . VAL B 1 192 ? -4.445 -24.109 -3.744 1 98.94 192 VAL B CA 1
ATOM 3922 C C . VAL B 1 192 ? -5.441 -22.984 -3.482 1 98.94 192 VAL B C 1
ATOM 3924 O O . VAL B 1 192 ? -6.625 -23.25 -3.242 1 98.94 192 VAL B O 1
ATOM 3927 N N . ASP B 1 193 ? -4.98 -21.781 -3.438 1 98.94 193 ASP B N 1
ATOM 3928 C CA . ASP B 1 193 ? -5.863 -20.625 -3.363 1 98.94 193 ASP B CA 1
ATOM 3929 C C . ASP B 1 193 ? -5.68 -19.719 -4.578 1 98.94 193 ASP B C 1
ATOM 3931 O O . ASP B 1 193 ? -4.605 -19.688 -5.18 1 98.94 193 ASP B O 1
ATOM 3935 N N . VAL B 1 194 ? -6.727 -19.016 -4.926 1 98.94 194 VAL B N 1
ATOM 3936 C CA . VAL B 1 194 ? -6.754 -18.172 -6.117 1 98.94 194 VAL B CA 1
ATOM 3937 C C . VAL B 1 194 ? -7.363 -16.812 -5.77 1 98.94 194 VAL B C 1
ATOM 3939 O O . VAL B 1 194 ? -8.359 -16.734 -5.043 1 98.94 194 VAL B O 1
ATOM 3942 N N . ILE B 1 195 ? -6.793 -15.766 -6.238 1 98.94 195 ILE B N 1
ATOM 3943 C CA . ILE B 1 195 ? -7.359 -14.422 -6.148 1 98.94 195 ILE B CA 1
ATOM 3944 C C . ILE B 1 195 ? -7.703 -13.914 -7.547 1 98.94 195 ILE B C 1
ATOM 3946 O O . ILE B 1 195 ? -6.82 -13.758 -8.391 1 98.94 195 ILE B O 1
ATOM 3950 N N . HIS B 1 196 ? -8.945 -13.617 -7.773 1 98.75 196 HIS B N 1
ATOM 3951 C CA . HIS B 1 196 ? -9.445 -13.125 -9.055 1 98.75 196 HIS B CA 1
ATOM 3952 C C . HIS B 1 196 ? -9.688 -11.617 -9.008 1 98.75 196 HIS B C 1
ATOM 3954 O O . HIS B 1 196 ? -10.477 -11.141 -8.188 1 98.75 196 HIS B O 1
ATOM 3960 N N . THR B 1 197 ? -9.039 -10.875 -9.977 1 98.44 197 THR B N 1
ATOM 3961 C CA . THR B 1 197 ? -9.211 -9.43 -9.922 1 98.44 197 THR B CA 1
ATOM 3962 C C . THR B 1 197 ? -9.586 -8.875 -11.297 1 98.44 197 THR B C 1
ATOM 3964 O O . THR B 1 197 ? -10.055 -7.742 -11.414 1 98.44 197 THR B O 1
ATOM 3967 N N . ASP B 1 198 ? -9.344 -9.594 -12.32 1 98.06 198 ASP B N 1
ATOM 3968 C CA . ASP B 1 198 ? -9.688 -9.164 -13.68 1 98.06 198 ASP B CA 1
ATOM 3969 C C . ASP B 1 198 ? -10.391 -10.281 -14.445 1 98.06 198 ASP B C 1
ATOM 3971 O O . ASP B 1 198 ? -10.078 -10.523 -15.617 1 98.06 198 ASP B O 1
ATOM 3975 N N . GLY B 1 199 ? -11.281 -10.898 -13.836 1 97.06 199 GLY B N 1
ATOM 3976 C CA . GLY B 1 199 ? -12.016 -12 -14.438 1 97.06 199 GLY B CA 1
ATOM 3977 C C . GLY B 1 199 ? -12.695 -11.625 -15.742 1 97.06 199 GLY B C 1
ATOM 3978 O O . GLY B 1 199 ? -13.203 -10.508 -15.883 1 97.06 199 GLY B O 1
ATOM 3979 N N . MET B 1 200 ? -12.703 -12.547 -16.703 1 94.19 200 MET B N 1
ATOM 3980 C CA . MET B 1 200 ? -13.391 -12.469 -17.984 1 94.19 200 MET B CA 1
ATOM 3981 C C . MET B 1 200 ? -12.648 -11.547 -18.938 1 94.19 200 MET B C 1
ATOM 3983 O O . MET B 1 200 ? -13.156 -11.219 -20.016 1 94.19 200 MET B O 1
ATOM 3987 N N . THR B 1 201 ? -11.516 -11.062 -18.578 1 95.38 201 THR B N 1
ATOM 3988 C CA . THR B 1 201 ? -10.68 -10.227 -19.438 1 95.38 201 THR B CA 1
ATOM 3989 C C . THR B 1 201 ? -9.266 -10.781 -19.516 1 95.38 201 THR B C 1
ATOM 3991 O O . THR B 1 201 ? -9.008 -11.727 -20.266 1 95.38 201 THR B O 1
ATOM 3994 N N . LEU B 1 202 ? -8.328 -10.219 -18.703 1 96.81 202 LEU B N 1
ATOM 3995 C CA . LEU B 1 202 ? -6.992 -10.797 -18.719 1 96.81 202 LEU B CA 1
ATOM 3996 C C . LEU B 1 202 ? -6.91 -12.008 -17.812 1 96.81 202 LEU B C 1
ATOM 3998 O O . LEU B 1 202 ? -6.109 -12.914 -18.047 1 96.81 202 LEU B O 1
ATOM 4002 N N . GLY B 1 203 ? -7.633 -12 -16.734 1 98.25 203 GLY B N 1
ATOM 4003 C CA . GLY B 1 203 ? -7.773 -13.148 -15.852 1 98.25 203 GLY B CA 1
ATOM 4004 C C . GLY B 1 203 ? -9.008 -13.984 -16.156 1 98.25 203 GLY B C 1
ATOM 4005 O O . GLY B 1 203 ? -9.914 -13.531 -16.844 1 98.25 203 GLY B O 1
ATOM 4006 N N . GLU B 1 204 ? -9.031 -15.172 -15.656 1 97.94 204 GLU B N 1
ATOM 4007 C CA . GLU B 1 204 ? -10.203 -16.016 -15.836 1 97.94 204 GLU B CA 1
ATOM 4008 C C . GLU B 1 204 ? -11.164 -15.891 -14.664 1 97.94 204 GLU B C 1
ATOM 4010 O O . GLU B 1 204 ? -10.789 -15.391 -13.602 1 97.94 204 GLU B O 1
ATOM 4015 N N . ASN B 1 205 ? -12.352 -16.219 -14.945 1 95.56 205 ASN B N 1
ATOM 4016 C CA . ASN B 1 205 ? -13.391 -16.234 -13.922 1 95.56 205 ASN B CA 1
ATOM 4017 C C . ASN B 1 205 ? -13.797 -17.656 -13.547 1 95.56 205 ASN B C 1
ATOM 4019 O O . ASN B 1 205 ? -14.961 -17.922 -13.242 1 95.56 205 ASN B O 1
ATOM 4023 N N . ILE B 1 206 ? -12.867 -18.625 -13.57 1 97.31 206 ILE B N 1
ATOM 4024 C CA . ILE B 1 206 ? -13.062 -20.031 -13.273 1 97.31 206 ILE B CA 1
ATOM 4025 C C . ILE B 1 206 ? -12.523 -20.344 -11.875 1 97.31 206 ILE B C 1
ATOM 4027 O O . ILE B 1 206 ? -11.414 -19.953 -11.531 1 97.31 206 ILE B O 1
ATOM 4031 N N . VAL B 1 207 ? -13.352 -21 -11.031 1 97.88 207 VAL B N 1
ATOM 4032 C CA . VAL B 1 207 ? -12.875 -21.469 -9.734 1 97.88 207 VAL B CA 1
ATOM 4033 C C . VAL B 1 207 ? -11.828 -22.562 -9.945 1 97.88 207 VAL B C 1
ATOM 4035 O O . VAL B 1 207 ? -12.102 -23.578 -10.586 1 97.88 207 VAL B O 1
ATOM 4038 N N . ARG B 1 208 ? -10.625 -22.297 -9.445 1 98.31 208 ARG B N 1
ATOM 4039 C CA . ARG B 1 208 ? -9.508 -23.203 -9.742 1 98.31 208 ARG B CA 1
ATOM 4040 C C . ARG B 1 208 ? -8.938 -23.797 -8.461 1 98.31 208 ARG B C 1
ATOM 4042 O O . ARG B 1 208 ? -8.195 -24.781 -8.516 1 98.31 208 ARG B O 1
ATOM 4049 N N . GLY B 1 209 ? -9.188 -23.203 -7.309 1 98.69 209 GLY B N 1
ATOM 4050 C CA . GLY B 1 209 ? -8.5 -23.609 -6.094 1 98.69 209 GLY B CA 1
ATOM 4051 C C . GLY B 1 209 ? -9.414 -24.312 -5.098 1 98.69 209 GLY B C 1
ATOM 4052 O O . GLY B 1 209 ? -10.57 -24.578 -5.398 1 98.69 209 GLY B O 1
ATOM 4053 N N . HIS B 1 210 ? -8.781 -24.734 -3.938 1 98.81 210 HIS B N 1
ATOM 4054 C CA . HIS B 1 210 ? -9.539 -25.109 -2.754 1 98.81 210 HIS B CA 1
ATOM 4055 C C . HIS B 1 210 ? -10.297 -23.922 -2.176 1 98.81 210 HIS B C 1
ATOM 4057 O O . HIS B 1 210 ? -11.398 -24.094 -1.636 1 98.81 210 HIS B O 1
ATOM 4063 N N . ALA B 1 211 ? -9.703 -22.781 -2.293 1 98.81 211 ALA B N 1
ATOM 4064 C CA . ALA B 1 211 ? -10.289 -21.516 -1.894 1 98.81 211 ALA B CA 1
ATOM 4065 C C . ALA B 1 211 ? -10.078 -20.453 -2.969 1 98.81 211 ALA B C 1
ATOM 4067 O O . ALA B 1 211 ? -8.945 -20.172 -3.357 1 98.81 211 ALA B O 1
ATOM 4068 N N . ASP B 1 212 ? -11.156 -19.859 -3.445 1 98.88 212 ASP B N 1
ATOM 4069 C CA . ASP B 1 212 ? -11.094 -18.797 -4.434 1 98.88 212 ASP B CA 1
ATOM 4070 C C . ASP B 1 212 ? -11.648 -17.484 -3.865 1 98.88 212 ASP B C 1
ATOM 4072 O O . ASP B 1 212 ? -12.727 -17.469 -3.273 1 98.88 212 ASP B O 1
ATOM 4076 N N . PHE B 1 213 ? -10.906 -16.484 -4.09 1 98.44 213 PHE B N 1
ATOM 4077 C CA . PHE B 1 213 ? -11.273 -15.164 -3.586 1 98.44 213 PHE B CA 1
ATOM 4078 C C . PHE B 1 213 ? -11.641 -14.227 -4.734 1 98.44 213 PHE B C 1
ATOM 4080 O O . PHE B 1 213 ? -10.945 -14.18 -5.75 1 98.44 213 PHE B O 1
ATOM 4087 N N . PHE B 1 214 ? -12.711 -13.492 -4.562 1 97.81 214 PHE B N 1
ATOM 4088 C CA . PHE B 1 214 ? -13.227 -12.562 -5.559 1 97.81 214 PHE B CA 1
ATOM 4089 C C . PHE B 1 214 ? -13.398 -11.172 -4.965 1 97.81 214 PHE B C 1
ATOM 4091 O O . PHE B 1 214 ? -14.523 -10.672 -4.863 1 97.81 214 PHE B O 1
ATOM 4098 N N . PRO B 1 215 ? -12.266 -10.523 -4.691 1 96.56 215 PRO B N 1
ATOM 4099 C CA . PRO B 1 215 ? -12.391 -9.141 -4.215 1 96.56 215 PRO B CA 1
ATOM 4100 C C . PRO B 1 215 ? -13.148 -8.242 -5.195 1 96.56 215 PRO B C 1
ATOM 4102 O O . PRO B 1 215 ? -12.836 -8.234 -6.391 1 96.56 215 PRO B O 1
ATOM 4105 N N . ASN B 1 216 ? -14.141 -7.5 -4.629 1 94.69 216 ASN B N 1
ATOM 4106 C CA . ASN B 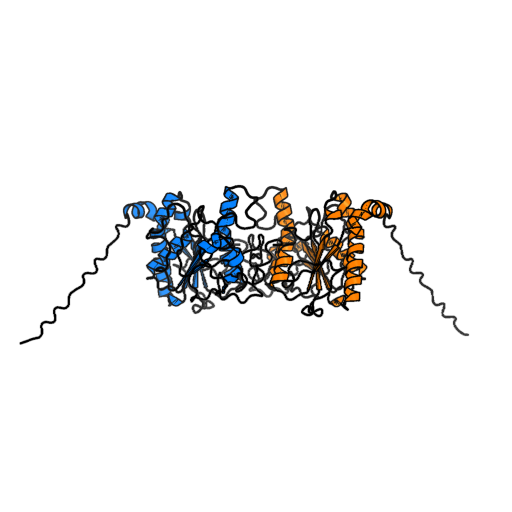1 216 ? -14.953 -6.578 -5.414 1 94.69 216 ASN B CA 1
ATOM 4107 C C . ASN B 1 216 ? -15.641 -7.285 -6.578 1 94.69 216 ASN B C 1
ATOM 4109 O O . ASN B 1 216 ? -15.797 -6.703 -7.652 1 94.69 216 ASN B O 1
ATOM 4113 N N . GLY B 1 217 ? -15.852 -8.562 -6.48 1 95.06 217 GLY B N 1
ATOM 4114 C CA . GLY B 1 217 ? -16.547 -9.344 -7.488 1 95.06 217 GLY B CA 1
ATOM 4115 C C . GLY B 1 217 ? -15.602 -10.102 -8.406 1 95.06 217 GLY B C 1
ATOM 4116 O O . GLY B 1 217 ? -16.031 -10.969 -9.172 1 95.06 217 GLY B O 1
ATOM 4117 N N . GLY B 1 218 ? -14.289 -9.789 -8.383 1 96.56 218 GLY B N 1
ATOM 4118 C CA . GLY B 1 218 ? -13.289 -10.516 -9.141 1 96.56 218 GLY B CA 1
ATOM 4119 C C . GLY B 1 218 ? -13.211 -10.086 -10.594 1 96.56 218 GLY B C 1
ATOM 4120 O O . GLY B 1 218 ? -12.5 -10.695 -11.391 1 96.56 218 GLY B O 1
ATOM 4121 N N . THR B 1 219 ? -13.953 -9.047 -10.938 1 95.25 219 THR B N 1
ATOM 4122 C CA . THR B 1 219 ? -14 -8.531 -12.305 1 95.25 219 THR B CA 1
ATOM 4123 C C . THR B 1 219 ? -13.516 -7.086 -12.359 1 95.25 219 THR B C 1
ATOM 4125 O O . THR B 1 219 ? -13.5 -6.395 -11.344 1 95.25 219 THR B O 1
ATOM 4128 N N . PRO B 1 220 ? -13.086 -6.684 -13.516 1 93.56 220 PRO B N 1
ATOM 4129 C CA . PRO B 1 220 ? -12.703 -5.277 -13.664 1 93.56 220 PRO B CA 1
ATOM 4130 C C . PRO B 1 220 ? -13.914 -4.355 -13.805 1 93.56 220 PRO B C 1
ATOM 4132 O O . PRO B 1 220 ? -14.992 -4.797 -14.211 1 93.56 220 PRO B O 1
ATOM 4135 N N . PRO B 1 221 ? -13.688 -3.004 -13.609 1 94.75 221 PRO B N 1
ATOM 4136 C CA . PRO B 1 221 ? -12.477 -2.461 -13 1 94.75 221 PRO B CA 1
ATOM 4137 C C . PRO B 1 221 ? -12.422 -2.666 -11.492 1 94.75 221 PRO B C 1
ATOM 4139 O O . PRO B 1 221 ? -13.453 -2.557 -10.812 1 94.75 221 PRO B O 1
ATOM 4142 N N . GLN B 1 222 ? -11.281 -3.051 -10.977 1 95.69 222 GLN B N 1
ATOM 4143 C CA . GLN B 1 222 ? -11.07 -2.961 -9.531 1 95.69 222 GLN B CA 1
ATOM 4144 C C . GLN B 1 222 ? -11.109 -1.51 -9.062 1 95.69 222 GLN B C 1
ATOM 4146 O O . GLN B 1 222 ? -10.758 -0.597 -9.812 1 95.69 222 GLN B O 1
ATOM 4151 N N . PRO B 1 223 ? -11.555 -1.317 -7.812 1 93.06 223 PRO B N 1
ATOM 4152 C CA . PRO B 1 223 ? -11.555 0.061 -7.32 1 93.06 223 PRO B CA 1
ATOM 4153 C C . PRO B 1 223 ? -10.219 0.768 -7.531 1 93.06 223 PRO B C 1
ATOM 4155 O O . PRO B 1 223 ? -9.164 0.221 -7.191 1 93.06 223 PRO B O 1
ATOM 4158 N N . GLY B 1 224 ? -10.289 2.033 -8.156 1 90.62 224 GLY B N 1
ATOM 4159 C CA . GLY B 1 224 ? -9.086 2.814 -8.422 1 90.62 224 GLY B CA 1
ATOM 4160 C C . GLY B 1 224 ? -8.57 2.648 -9.836 1 90.62 224 GLY B C 1
ATOM 4161 O O . GLY B 1 224 ? -7.691 3.396 -10.266 1 90.62 224 GLY B O 1
ATOM 4162 N N . CYS B 1 225 ? -9.039 1.7 -10.547 1 91.12 225 CYS B N 1
ATOM 4163 C CA . CYS B 1 225 ? -8.555 1.428 -11.891 1 91.12 225 CYS B CA 1
ATOM 4164 C C . CYS B 1 225 ? -9.5 2.002 -12.938 1 91.12 225 CYS B C 1
ATOM 4166 O O . CYS B 1 225 ? -9.281 1.833 -14.141 1 91.12 225 CYS B O 1
ATOM 4168 N N . GLU B 1 226 ? -10.547 2.725 -12.539 1 83.44 226 GLU B N 1
ATOM 4169 C CA . GLU B 1 226 ? -11.648 3.137 -13.406 1 83.44 226 GLU B CA 1
ATOM 4170 C C . GLU B 1 226 ? -11.195 4.199 -14.398 1 83.44 226 GLU B C 1
ATOM 4172 O O . GLU B 1 226 ? -11.688 4.242 -15.531 1 83.44 226 GLU B O 1
ATOM 4177 N N . THR B 1 227 ? -10.469 5.16 -13.977 1 69 227 THR B N 1
ATOM 4178 C CA . THR B 1 227 ? -10.266 6.367 -14.766 1 69 227 THR B CA 1
ATOM 4179 C C . THR B 1 227 ? -9.078 6.195 -15.711 1 69 227 THR B C 1
ATOM 4181 O O . THR B 1 227 ? -8.57 7.172 -16.266 1 69 227 THR B O 1
ATOM 4184 N N . LEU B 1 228 ? -8.836 5.016 -16.109 1 67.31 228 LEU B N 1
ATOM 4185 C CA . LEU B 1 228 ? -7.715 4.746 -17 1 67.31 228 LEU B CA 1
ATOM 4186 C C . LEU B 1 228 ? -8.211 4.332 -18.391 1 67.31 228 LEU B C 1
ATOM 4188 O O . LEU B 1 228 ? -9.391 3.998 -18.547 1 67.31 228 LEU B O 1
ATOM 4192 N N . ASP B 1 229 ? -7.422 4.488 -19.391 1 58.72 229 ASP B N 1
ATOM 4193 C CA . ASP B 1 229 ? -7.785 3.891 -20.672 1 58.72 229 ASP B CA 1
ATOM 4194 C C . ASP B 1 229 ? -7.977 2.381 -20.531 1 58.72 229 ASP B C 1
ATOM 4196 O O . ASP B 1 229 ? -7.555 1.781 -19.547 1 58.72 229 ASP B O 1
ATOM 4200 N N . VAL B 1 230 ? -8.664 1.792 -21.469 1 50.62 230 VAL B N 1
ATOM 4201 C CA . VAL B 1 230 ? -9.133 0.412 -21.375 1 50.62 230 VAL B CA 1
ATOM 4202 C C . VAL B 1 230 ? -7.945 -0.515 -21.109 1 50.62 230 VAL B C 1
ATOM 4204 O O . VAL B 1 230 ? -8.031 -1.412 -20.266 1 50.62 230 VAL B O 1
ATOM 4207 N N . PHE B 1 231 ? -6.84 -0.365 -21.828 1 59.84 231 PHE B N 1
ATOM 4208 C CA . PHE B 1 231 ? -5.676 -1.225 -21.641 1 59.84 231 PHE B CA 1
ATOM 4209 C C . PHE B 1 231 ? -5.07 -1.034 -20.25 1 59.84 231 PHE B C 1
ATOM 4211 O O . PHE B 1 231 ? -4.75 -2.01 -19.578 1 59.84 231 PHE B O 1
ATOM 4218 N N . THR B 1 232 ? -5 0.159 -19.859 1 74.69 232 THR B N 1
ATOM 4219 C CA . THR B 1 232 ? -4.402 0.47 -18.562 1 74.69 232 THR B CA 1
ATOM 4220 C C . THR B 1 232 ? -5.32 0.037 -17.422 1 74.69 232 THR B C 1
ATOM 4222 O O . THR B 1 232 ? -4.848 -0.428 -16.391 1 74.69 232 THR B O 1
ATOM 4225 N N . LEU B 1 233 ? -6.598 0.009 -17.766 1 78.31 233 LEU B N 1
ATOM 4226 C CA . LEU B 1 233 ? -7.602 -0.431 -16.797 1 78.31 233 LEU B CA 1
ATOM 4227 C C . LEU B 1 233 ? -7.434 -1.913 -16.484 1 78.31 233 LEU B C 1
ATOM 4229 O O . LEU B 1 233 ? -7.461 -2.309 -15.312 1 78.31 233 LEU B O 1
ATOM 4233 N N . HIS B 1 234 ? -7.281 -2.676 -17.516 1 82.94 234 HIS B N 1
ATOM 4234 C CA . HIS B 1 234 ? -7.191 -4.117 -17.312 1 82.94 234 HIS B CA 1
ATOM 4235 C C . HIS B 1 234 ? -5.844 -4.504 -16.703 1 82.94 234 HIS B C 1
ATOM 4237 O O . HIS B 1 234 ? -5.773 -5.406 -15.867 1 82.94 234 HIS B O 1
ATOM 4243 N N . SER B 1 235 ? -4.824 -3.838 -17.156 1 90.81 235 SER B N 1
ATOM 4244 C CA . SER B 1 235 ? -3.52 -4.086 -16.547 1 90.81 235 SER B CA 1
ATOM 4245 C C . SER B 1 235 ? -3.529 -3.74 -15.062 1 90.81 235 SER B C 1
ATOM 4247 O O . SER B 1 235 ? -2.955 -4.465 -14.242 1 90.81 235 SER B O 1
ATOM 4249 N N . CYS B 1 236 ? -4.188 -2.643 -14.75 1 92.38 236 CYS B N 1
ATOM 4250 C CA . CYS B 1 236 ? -4.332 -2.213 -13.367 1 92.38 236 CYS B CA 1
ATOM 4251 C C . CYS B 1 236 ? -5.117 -3.238 -12.555 1 92.38 236 CYS B C 1
ATOM 4253 O O . CYS B 1 236 ? -4.668 -3.674 -11.492 1 92.38 236 CYS B O 1
ATOM 4255 N N . SER B 1 237 ? -6.262 -3.664 -13.055 1 96.06 237 SER B N 1
ATOM 4256 C CA . SER B 1 237 ? -7.094 -4.648 -12.367 1 96.06 237 SER B CA 1
ATOM 4257 C C . SER B 1 237 ? -6.379 -5.988 -12.25 1 96.06 237 SER B C 1
ATOM 4259 O O . SER B 1 237 ? -6.445 -6.645 -11.203 1 96.06 237 SER B O 1
ATOM 4261 N N . HIS B 1 238 ? -5.668 -6.348 -13.289 1 97.12 238 HIS B N 1
ATOM 4262 C CA . HIS B 1 238 ? -4.918 -7.598 -13.367 1 97.12 238 HIS B CA 1
ATOM 4263 C C . HIS B 1 238 ? -3.805 -7.637 -12.328 1 97.12 238 HIS B C 1
ATOM 4265 O O . HIS B 1 238 ? -3.557 -8.68 -11.719 1 97.12 238 HIS B O 1
ATOM 4271 N N . ALA B 1 239 ? -3.254 -6.512 -12.031 1 96.38 239 ALA B N 1
ATOM 4272 C CA . ALA B 1 239 ? -2.119 -6.41 -11.117 1 96.38 239 ALA B CA 1
ATOM 4273 C C . ALA B 1 239 ? -2.588 -6.262 -9.672 1 96.38 239 ALA B C 1
ATOM 4275 O O . ALA B 1 239 ? -1.796 -6.402 -8.734 1 96.38 239 ALA B O 1
ATOM 4276 N N . ARG B 1 240 ? -3.875 -6.02 -9.445 1 97.75 240 ARG B N 1
ATOM 4277 C CA . ARG B 1 240 ? -4.379 -5.852 -8.086 1 97.75 240 ARG B CA 1
ATOM 4278 C C . ARG B 1 240 ? -4.219 -7.137 -7.281 1 97.75 240 ARG B C 1
ATOM 4280 O O . ARG B 1 240 ? -3.988 -7.094 -6.07 1 97.75 240 ARG B O 1
ATOM 4287 N N . SER B 1 241 ? -4.328 -8.281 -7.93 1 98.69 241 SER B N 1
ATOM 4288 C CA . SER B 1 241 ? -4.137 -9.547 -7.223 1 98.69 241 SER B CA 1
ATOM 4289 C C . SER B 1 241 ? -2.762 -9.617 -6.57 1 98.69 241 SER B C 1
ATOM 4291 O O . SER B 1 241 ? -2.639 -10.008 -5.41 1 98.69 241 SER B O 1
ATOM 4293 N N . THR B 1 242 ? -1.723 -9.203 -7.293 1 98.56 242 THR B N 1
ATOM 4294 C CA . THR B 1 242 ? -0.367 -9.195 -6.754 1 98.56 242 THR B CA 1
ATOM 4295 C C . THR B 1 242 ? -0.226 -8.133 -5.66 1 98.56 242 THR B C 1
ATOM 4297 O O . THR B 1 242 ? 0.454 -8.359 -4.66 1 98.56 242 THR B O 1
ATOM 4300 N N . GLY B 1 243 ? -0.88 -7.02 -5.906 1 97.88 243 GLY B N 1
ATOM 4301 C CA . GLY B 1 243 ? -0.875 -5.984 -4.887 1 97.88 243 GLY B CA 1
ATOM 4302 C C . GLY B 1 243 ? -1.529 -6.422 -3.588 1 97.88 243 GLY B C 1
ATOM 4303 O O . GLY B 1 243 ? -1.004 -6.16 -2.504 1 97.88 243 GLY B O 1
ATOM 4304 N N . PHE B 1 244 ? -2.666 -7.074 -3.715 1 98.44 244 PHE B N 1
ATOM 4305 C CA . PHE B 1 244 ? -3.367 -7.562 -2.535 1 98.44 244 PHE B CA 1
ATOM 4306 C C . PHE B 1 244 ? -2.521 -8.586 -1.786 1 98.44 244 PHE B C 1
ATOM 4308 O O . PHE B 1 244 ? -2.369 -8.5 -0.566 1 98.44 244 PHE B O 1
ATOM 4315 N N . PHE B 1 245 ? -1.978 -9.516 -2.512 1 98.88 245 PHE B N 1
ATOM 4316 C CA . PHE B 1 245 ? -1.158 -10.539 -1.875 1 98.88 245 PHE B CA 1
ATOM 4317 C C . PHE B 1 245 ? 0.052 -9.914 -1.189 1 98.88 245 PHE B C 1
ATOM 4319 O O . PHE B 1 245 ? 0.371 -10.258 -0.049 1 98.88 245 PHE B O 1
ATOM 4326 N N . ALA B 1 246 ? 0.702 -9.016 -1.855 1 98.5 246 ALA B N 1
ATOM 4327 C CA . ALA B 1 246 ? 1.885 -8.359 -1.303 1 98.5 246 ALA B CA 1
ATOM 4328 C C . ALA B 1 246 ? 1.56 -7.656 0.013 1 98.5 246 ALA B C 1
ATOM 4330 O O . ALA B 1 246 ? 2.309 -7.773 0.986 1 98.5 246 ALA B O 1
ATOM 4331 N N . GLU B 1 247 ? 0.477 -6.902 0.015 1 97.56 247 GLU B N 1
ATOM 4332 C CA . GLU B 1 247 ? 0.065 -6.172 1.211 1 97.56 247 GLU B CA 1
ATOM 4333 C C . GLU B 1 247 ? -0.223 -7.125 2.367 1 97.56 247 GLU B C 1
ATOM 4335 O O . GLU B 1 247 ? 0.029 -6.797 3.527 1 97.56 247 GLU B O 1
ATOM 4340 N N . SER B 1 248 ? -0.682 -8.344 2.111 1 97.94 248 SER B N 1
ATOM 4341 C CA . SER B 1 248 ? -1.05 -9.312 3.141 1 97.94 248 SER B CA 1
ATOM 4342 C C . SER B 1 248 ? 0.186 -9.906 3.807 1 97.94 248 SER B C 1
ATOM 4344 O O . SER B 1 248 ? 0.089 -10.516 4.875 1 97.94 248 SER B O 1
ATOM 4346 N N . ILE B 1 249 ? 1.316 -9.773 3.223 1 98 249 ILE B N 1
ATOM 4347 C CA . ILE B 1 249 ? 2.533 -10.391 3.744 1 98 249 ILE B CA 1
ATOM 4348 C C . ILE B 1 249 ? 2.92 -9.727 5.066 1 98 249 ILE B C 1
ATOM 4350 O O . ILE B 1 249 ? 3.039 -10.398 6.09 1 98 249 ILE B O 1
ATOM 4354 N N . PRO B 1 250 ? 3.051 -8.422 5.078 1 95.25 250 PRO B N 1
ATOM 4355 C CA . PRO B 1 250 ? 3.357 -7.805 6.371 1 95.25 250 PRO B CA 1
ATOM 4356 C C . PRO B 1 250 ? 2.113 -7.562 7.219 1 95.25 250 PRO B C 1
ATOM 4358 O O . PRO B 1 250 ? 2.221 -7.285 8.414 1 95.25 250 PRO B O 1
ATOM 4361 N N . LEU B 1 251 ? 0.908 -7.641 6.602 1 94.38 251 LEU B N 1
ATOM 4362 C CA . LEU B 1 251 ? -0.35 -7.363 7.285 1 94.38 251 LEU B CA 1
ATOM 4363 C C . LEU B 1 251 ? -1.308 -8.547 7.156 1 94.38 251 LEU B C 1
ATOM 4365 O O . LEU B 1 251 ? -2.254 -8.5 6.367 1 94.38 251 LEU B O 1
ATOM 4369 N N . PRO B 1 252 ? -1.208 -9.523 7.965 1 92.44 252 PRO B N 1
ATOM 4370 C CA . PRO B 1 252 ? -1.93 -10.789 7.82 1 92.44 252 PRO B CA 1
ATOM 4371 C C . PRO B 1 252 ? -3.445 -10.617 7.898 1 92.44 252 PRO B C 1
ATOM 4373 O O . PRO B 1 252 ? -4.191 -11.43 7.348 1 92.44 252 PRO B O 1
ATOM 4376 N N . ASN B 1 253 ? -3.98 -9.586 8.484 1 88.75 253 ASN B N 1
ATOM 4377 C CA . ASN B 1 253 ? -5.422 -9.453 8.672 1 88.75 253 ASN B CA 1
ATOM 4378 C C . ASN B 1 253 ? -5.973 -8.25 7.906 1 88.75 253 ASN B C 1
ATOM 4380 O O . ASN B 1 253 ? -7.035 -7.727 8.25 1 88.75 253 ASN B O 1
ATOM 4384 N N . SER B 1 254 ? -5.238 -7.895 6.91 1 91.38 254 SER B N 1
ATOM 4385 C CA . SER B 1 254 ? -5.648 -6.723 6.145 1 91.38 254 SER B CA 1
ATOM 4386 C C . SER B 1 254 ? -6.879 -7.02 5.297 1 91.38 254 SER B C 1
ATOM 4388 O O . SER B 1 254 ? -7.723 -6.148 5.09 1 91.38 254 SER B O 1
ATOM 4390 N N . PHE B 1 255 ? -6.992 -8.234 4.773 1 94.88 255 PHE B N 1
ATOM 4391 C CA . PHE B 1 255 ? -8.086 -8.617 3.885 1 94.88 255 PHE B CA 1
ATOM 4392 C C . PHE B 1 255 ? -8.93 -9.719 4.512 1 94.88 255 PHE B C 1
ATOM 4394 O O . PHE B 1 255 ? -8.617 -10.898 4.383 1 94.88 255 PHE B O 1
ATOM 4401 N N . VAL B 1 256 ? -9.977 -9.312 5.148 1 93 256 VAL B N 1
ATOM 4402 C CA . VAL B 1 256 ? -10.914 -10.289 5.695 1 93 256 VAL B CA 1
ATOM 4403 C C . VAL B 1 256 ? -11.984 -10.617 4.656 1 93 256 VAL B C 1
ATOM 4405 O O . VAL B 1 256 ? -12.719 -9.734 4.211 1 93 256 VAL B O 1
ATOM 4408 N N . ALA B 1 257 ? -11.992 -11.852 4.227 1 94.56 257 ALA B N 1
ATOM 4409 C CA . ALA B 1 257 ? -12.93 -12.297 3.199 1 94.56 257 ALA B CA 1
ATOM 4410 C C . ALA B 1 257 ? -13.891 -13.344 3.754 1 94.56 257 ALA B C 1
ATOM 4412 O O . ALA B 1 257 ? -13.484 -14.25 4.477 1 94.56 257 ALA B O 1
ATOM 4413 N N . CYS B 1 258 ? -15.117 -13.242 3.381 1 93.12 258 CYS B N 1
ATOM 4414 C CA . CYS B 1 258 ? -16.125 -14.148 3.924 1 93.12 258 CYS B CA 1
ATOM 4415 C C . CYS B 1 258 ? -16.672 -15.062 2.84 1 93.12 258 CYS B C 1
ATOM 4417 O O . CYS B 1 258 ? -16.781 -14.672 1.678 1 93.12 258 CYS B O 1
ATOM 4419 N N . ALA B 1 259 ? -16.984 -16.312 3.314 1 95.12 259 ALA B N 1
ATOM 4420 C CA . ALA B 1 259 ? -17.547 -17.312 2.406 1 95.12 259 ALA B CA 1
ATOM 4421 C C . ALA B 1 259 ? -18.828 -16.797 1.747 1 95.12 259 ALA B C 1
ATOM 4423 O O . ALA B 1 259 ? -19.719 -16.297 2.426 1 95.12 259 ALA B O 1
ATOM 4424 N N . CYS B 1 260 ? -18.812 -16.875 0.484 1 94.44 260 CYS B N 1
ATOM 4425 C CA . CYS B 1 260 ? -19.938 -16.422 -0.326 1 94.44 260 CYS B CA 1
ATOM 4426 C C . CYS B 1 260 ? -19.953 -17.094 -1.688 1 94.44 260 CYS B C 1
ATOM 4428 O O . CYS B 1 260 ? -18.922 -17.156 -2.363 1 94.44 260 CYS B O 1
ATOM 4430 N N . SER B 1 261 ? -21.125 -17.594 -2.086 1 93.81 261 SER B N 1
ATOM 4431 C CA . SER B 1 261 ? -21.203 -18.266 -3.379 1 93.81 261 SER B CA 1
ATOM 4432 C C . SER B 1 261 ? -21 -17.281 -4.527 1 93.81 261 SER B C 1
ATOM 4434 O O . SER B 1 261 ? -21.188 -16.078 -4.355 1 93.81 261 SER B O 1
ATOM 4436 N N . ARG B 1 262 ? -20.672 -17.828 -5.641 1 93.38 262 ARG B N 1
ATOM 4437 C CA . ARG B 1 262 ? -20.5 -17 -6.824 1 93.38 262 ARG B CA 1
ATOM 4438 C C . ARG B 1 262 ? -21.797 -16.281 -7.176 1 93.38 262 ARG B C 1
ATOM 4440 O O . ARG B 1 262 ? -21.781 -15.125 -7.609 1 93.38 262 ARG B O 1
ATOM 4447 N N . ASP B 1 263 ? -22.828 -16.938 -7.016 1 92.56 263 ASP B N 1
ATOM 4448 C CA . ASP B 1 263 ? -24.141 -16.344 -7.285 1 92.56 263 ASP B CA 1
ATOM 4449 C C . ASP B 1 263 ? -24.422 -15.172 -6.344 1 92.56 263 ASP B C 1
ATOM 4451 O O . ASP B 1 263 ? -24.906 -14.125 -6.777 1 92.56 263 ASP B O 1
ATOM 4455 N N . GLU B 1 264 ? -24.141 -15.422 -5.109 1 90.69 264 GLU B N 1
ATOM 4456 C CA . GLU B 1 264 ? -24.328 -14.359 -4.125 1 90.69 264 GLU B CA 1
ATOM 4457 C C . GLU B 1 264 ? -23.453 -13.156 -4.434 1 90.69 264 GLU B C 1
ATOM 4459 O O . GLU B 1 264 ? -23.906 -12.008 -4.355 1 90.69 264 GLU B O 1
ATOM 4464 N N . ILE B 1 265 ? -22.25 -13.352 -4.816 1 89.62 265 ILE B N 1
ATOM 4465 C CA . ILE B 1 265 ? -21.297 -12.289 -5.109 1 89.62 265 ILE B CA 1
ATOM 4466 C C . ILE B 1 265 ? -21.781 -11.477 -6.305 1 89.62 265 ILE B C 1
ATOM 4468 O O . ILE B 1 265 ? -21.688 -10.242 -6.297 1 89.62 265 ILE B O 1
ATOM 4472 N N . SER B 1 266 ? -22.297 -12.117 -7.262 1 87.88 266 SER B N 1
ATOM 4473 C CA . SER B 1 266 ? -22.734 -11.453 -8.484 1 87.88 266 SER B CA 1
ATOM 4474 C C . SER B 1 266 ? -24.031 -10.672 -8.258 1 87.88 266 SER B C 1
ATOM 4476 O O . SER B 1 266 ? -24.203 -9.578 -8.805 1 87.88 266 SER B O 1
ATOM 4478 N N . ARG B 1 267 ? -24.844 -11.133 -7.418 1 85.75 267 ARG B N 1
ATOM 4479 C CA . ARG B 1 267 ? -26.188 -10.547 -7.293 1 85.75 267 ARG B CA 1
ATOM 4480 C C . ARG B 1 267 ? -26.234 -9.539 -6.148 1 85.75 267 ARG B C 1
ATOM 4482 O O . ARG B 1 267 ? -26.828 -8.477 -6.281 1 85.75 267 ARG B O 1
ATOM 4489 N N . GLN B 1 268 ? -25.734 -9.969 -5.004 1 83.38 268 GLN B N 1
ATOM 4490 C CA . GLN B 1 268 ? -25.828 -9.141 -3.803 1 83.38 268 GLN B CA 1
ATOM 4491 C C . GLN B 1 268 ? -24.547 -9.211 -2.99 1 83.38 268 GLN B C 1
ATOM 4493 O O . GLN B 1 268 ? -24.516 -9.781 -1.896 1 83.38 268 GLN B O 1
ATOM 4498 N N . ALA B 1 269 ? -23.578 -8.492 -3.422 1 81.94 269 ALA B N 1
ATOM 4499 C CA . ALA B 1 269 ? -22.25 -8.594 -2.818 1 81.94 269 ALA B CA 1
ATOM 4500 C C . ALA B 1 269 ? -22.266 -8.102 -1.374 1 81.94 269 ALA B C 1
ATOM 4502 O O . ALA B 1 269 ? -21.469 -8.57 -0.546 1 81.94 269 ALA B O 1
ATOM 4503 N N . ASP B 1 270 ? -23.203 -7.309 -0.98 1 80.44 270 ASP B N 1
ATOM 4504 C CA . ASP B 1 270 ? -23.234 -6.695 0.344 1 80.44 270 ASP B CA 1
ATOM 4505 C C . ASP B 1 270 ? -23.5 -7.738 1.426 1 80.44 270 ASP B C 1
ATOM 4507 O O . ASP B 1 270 ? -23.094 -7.57 2.574 1 80.44 270 ASP B O 1
ATOM 4511 N N . ILE B 1 271 ? -24.156 -8.812 1.037 1 80.81 271 ILE B N 1
ATOM 4512 C CA . ILE B 1 271 ? -24.469 -9.844 2.02 1 80.81 271 ILE B CA 1
ATOM 4513 C C . ILE B 1 271 ? -23.219 -10.656 2.354 1 80.81 271 ILE B C 1
ATOM 4515 O O . ILE B 1 271 ? -23.219 -11.422 3.316 1 80.81 271 ILE B O 1
ATOM 4519 N N . CYS B 1 272 ? -22.172 -10.484 1.465 1 85.81 272 CYS B N 1
ATOM 4520 C CA . CYS B 1 272 ? -20.938 -11.266 1.612 1 85.81 272 CYS B CA 1
ATOM 4521 C C . CYS B 1 272 ? -19.953 -10.562 2.539 1 85.81 272 CYS B C 1
ATOM 4523 O O . CYS B 1 272 ? -18.891 -11.094 2.824 1 85.81 272 CYS B O 1
ATOM 4525 N N . LEU B 1 273 ? -20.266 -9.359 3.01 1 80.75 273 LEU B N 1
ATOM 4526 C CA . LEU B 1 273 ? -19.328 -8.578 3.799 1 80.75 273 LEU B CA 1
ATOM 4527 C C . LEU B 1 273 ? -19.406 -8.953 5.277 1 80.75 273 LEU B C 1
ATOM 4529 O O . LEU B 1 273 ? -20.453 -9.422 5.742 1 80.75 273 LEU B O 1
ATOM 4533 N N . PRO B 1 274 ? -18.094 -8.844 5.926 1 68.44 274 PRO B N 1
ATOM 4534 C CA . PRO B 1 274 ? -18.109 -9.164 7.355 1 68.44 274 PRO B CA 1
ATOM 4535 C C . PRO B 1 274 ? -19.016 -8.25 8.156 1 68.44 274 PRO B C 1
ATOM 4537 O O . PRO B 1 274 ? -19.141 -7.059 7.848 1 68.44 274 PRO B O 1
ATOM 4540 N N . ASP B 1 275 ? -20.156 -8.586 8.438 1 56.47 275 ASP B N 1
ATOM 4541 C CA . ASP B 1 275 ? -20.953 -7.746 9.328 1 56.47 275 ASP B CA 1
ATOM 4542 C C . ASP B 1 275 ? -20.234 -7.527 10.664 1 56.47 275 ASP B C 1
ATOM 4544 O O . ASP B 1 275 ? -19.766 -8.484 11.281 1 56.47 275 ASP B O 1
ATOM 4548 N N . VAL B 1 276 ? -19.406 -6.414 10.875 1 50.59 276 VAL B N 1
ATOM 4549 C CA . VAL B 1 276 ? -18.844 -6.238 12.211 1 50.59 276 VAL B CA 1
ATOM 4550 C C . VAL B 1 276 ? -19.812 -6.789 13.258 1 50.59 276 VAL B C 1
ATOM 4552 O O . VAL B 1 276 ? -19.391 -7.266 14.312 1 50.59 276 VAL B O 1
ATOM 4555 N N . ARG B 1 277 ? -20.922 -5.98 13.328 1 42.38 277 ARG B N 1
ATOM 4556 C CA . ARG B 1 277 ? -21.781 -6.23 14.484 1 42.38 277 ARG B CA 1
ATOM 4557 C C . ARG B 1 277 ? -22.391 -7.629 14.422 1 42.38 277 ARG B C 1
ATOM 4559 O O . ARG B 1 277 ? -22.812 -8.172 15.445 1 42.38 277 ARG B O 1
ATOM 4566 N N . ASP B 1 278 ? -23.094 -7.992 13.266 1 42.28 278 ASP B N 1
ATOM 4567 C CA . ASP B 1 278 ? -23.891 -9.219 13.297 1 42.28 278 ASP B CA 1
ATOM 4568 C C . ASP B 1 278 ? -23.031 -10.43 12.93 1 42.28 278 ASP B C 1
ATOM 4570 O O . ASP B 1 278 ? -22.281 -10.391 11.953 1 42.28 278 ASP B O 1
ATOM 4574 N N . THR B 1 279 ? -22.609 -11.281 13.875 1 42.88 279 THR B N 1
ATOM 4575 C CA . THR B 1 279 ? -22.172 -12.68 13.859 1 42.88 279 THR B CA 1
ATOM 4576 C C . THR B 1 279 ? -22.703 -13.391 12.617 1 42.88 279 THR B C 1
ATOM 4578 O O . THR B 1 279 ? -23.734 -14.055 12.664 1 42.88 279 THR B O 1
ATOM 4581 N N . SER B 1 280 ? -23 -12.789 11.633 1 49.84 280 SER B N 1
ATOM 4582 C CA . SER B 1 280 ? -23.469 -13.727 10.625 1 49.84 280 SER B CA 1
ATOM 4583 C C . SER B 1 280 ? -22.484 -14.867 10.422 1 49.84 280 SER B C 1
ATOM 4585 O O . SER B 1 280 ? -21.281 -14.711 10.672 1 49.84 280 SER B O 1
ATOM 4587 N N . SER B 1 281 ? -22.938 -16.094 10.508 1 66 281 SER B N 1
ATOM 4588 C CA . SER B 1 281 ? -22.625 -17.516 10.484 1 66 281 SER B CA 1
ATOM 4589 C C . SER B 1 281 ? -21.641 -17.844 9.367 1 66 281 SER B C 1
ATOM 4591 O O . SER B 1 281 ? -21.234 -19 9.211 1 66 281 SER B O 1
ATOM 4593 N N . ARG B 1 282 ? -21.156 -16.688 8.703 1 83.81 282 ARG B N 1
ATOM 4594 C CA . ARG B 1 282 ? -20.297 -17.141 7.602 1 83.81 282 ARG B CA 1
ATOM 4595 C C . ARG B 1 282 ? -18.844 -17.234 8.047 1 83.81 282 ARG B C 1
ATOM 4597 O O . ARG B 1 282 ? -18.375 -16.453 8.867 1 83.81 282 ARG B O 1
ATOM 4604 N N . GLU B 1 283 ? -18.219 -18.219 7.496 1 90 283 GLU B N 1
ATOM 4605 C CA . GLU B 1 283 ? -16.781 -18.359 7.738 1 90 283 GLU B CA 1
ATOM 4606 C C . GLU B 1 283 ? -16 -17.234 7.07 1 90 283 GLU B C 1
ATOM 4608 O O . GLU B 1 283 ? -16.172 -16.969 5.879 1 90 283 GLU B O 1
ATOM 4613 N N . CYS B 1 284 ? -15.297 -16.469 7.859 1 92.38 284 CYS B N 1
ATOM 4614 C CA . CYS B 1 284 ? -14.398 -15.461 7.32 1 92.38 284 CYS B CA 1
ATOM 4615 C C . CYS B 1 284 ? -12.938 -15.836 7.555 1 92.38 284 CYS B C 1
ATOM 4617 O O . CYS B 1 284 ? -12.594 -16.359 8.617 1 92.38 284 CYS B O 1
ATOM 4619 N N . VAL B 1 285 ? -12.164 -15.594 6.5 1 95.38 285 VAL B N 1
ATOM 4620 C CA . VAL B 1 285 ? -10.758 -15.969 6.559 1 95.38 285 VAL B CA 1
ATOM 4621 C C . VAL B 1 285 ? -9.898 -14.805 6.074 1 95.38 285 VAL B C 1
ATOM 4623 O O . VAL B 1 285 ? -10.398 -13.859 5.469 1 95.38 285 VAL B O 1
ATOM 4626 N N . ALA B 1 286 ? -8.625 -14.82 6.395 1 96.31 286 ALA B N 1
ATOM 4627 C CA . ALA B 1 286 ? -7.668 -13.844 5.887 1 96.31 286 ALA B CA 1
ATOM 4628 C C . ALA B 1 286 ? -7.203 -14.211 4.48 1 96.31 286 ALA B C 1
ATOM 4630 O O . ALA B 1 286 ? -6.574 -15.25 4.281 1 96.31 286 ALA B O 1
ATOM 4631 N N . MET B 1 287 ? -7.504 -13.375 3.523 1 97.62 287 MET B N 1
ATOM 4632 C CA . MET B 1 287 ? -6.992 -13.586 2.172 1 97.62 287 MET B CA 1
ATOM 4633 C C . MET B 1 287 ? -5.512 -13.234 2.09 1 97.62 287 MET B C 1
ATOM 4635 O O . MET B 1 287 ? -5.07 -12.242 2.664 1 97.62 287 MET B O 1
ATOM 4639 N N . GLY B 1 288 ? -4.711 -14.016 1.386 1 98.44 288 GLY B N 1
ATOM 4640 C CA . GLY B 1 288 ? -3.311 -13.695 1.169 1 98.44 288 GLY B CA 1
ATOM 4641 C C . GLY B 1 288 ? -2.367 -14.617 1.92 1 98.44 288 GLY B C 1
ATOM 4642 O O . GLY B 1 288 ? -2.617 -15.82 2.023 1 98.44 288 GLY B O 1
ATOM 4643 N N . GLU B 1 289 ? -1.289 -14.094 2.408 1 98.44 289 GLU B N 1
ATOM 4644 C CA . GLU B 1 289 ? -0.165 -14.852 2.949 1 98.44 289 GLU B CA 1
ATOM 4645 C C . GLU B 1 289 ? -0.583 -15.664 4.172 1 98.44 289 GLU B C 1
ATOM 4647 O O . GLU B 1 289 ? -0.153 -16.812 4.34 1 98.44 289 GLU B O 1
ATOM 4652 N N . ALA B 1 290 ? -1.484 -15.164 4.992 1 97.44 290 ALA B N 1
ATOM 4653 C CA . ALA B 1 290 ? -1.789 -15.781 6.281 1 97.44 290 ALA B CA 1
ATOM 4654 C C . ALA B 1 290 ? -3.027 -16.672 6.184 1 97.44 290 ALA B C 1
ATOM 4656 O O . ALA B 1 290 ? -3.592 -17.078 7.203 1 97.44 290 ALA B O 1
ATOM 4657 N N . LEU B 1 291 ? -3.459 -16.906 5.02 1 98.25 291 LEU B N 1
ATOM 4658 C CA . LEU B 1 291 ? -4.645 -17.734 4.82 1 98.25 291 LEU B CA 1
ATOM 4659 C C . LEU B 1 291 ? -4.469 -19.094 5.465 1 98.25 291 LEU B C 1
ATOM 4661 O O . LEU B 1 291 ? -3.439 -19.75 5.273 1 98.25 291 LEU B O 1
ATOM 4665 N N . GLU B 1 292 ? -5.438 -19.484 6.234 1 97.25 292 GLU B N 1
ATOM 4666 C CA . GLU B 1 292 ? -5.438 -20.828 6.805 1 97.25 292 GLU B CA 1
ATOM 4667 C C . GLU B 1 292 ? -5.691 -21.891 5.73 1 97.25 292 GLU B C 1
ATOM 4669 O O . GLU B 1 292 ? -6.598 -21.734 4.91 1 97.25 292 GLU B O 1
ATOM 4674 N N . LEU B 1 293 ? -4.957 -22.938 5.762 1 97.56 293 LEU B N 1
ATOM 4675 C CA . LEU B 1 293 ? -4.988 -23.938 4.699 1 97.56 293 LEU B CA 1
ATOM 4676 C C . LEU B 1 293 ? -6.23 -24.812 4.809 1 97.56 293 LEU B C 1
ATOM 4678 O O . LEU B 1 293 ? -6.484 -25.656 3.945 1 97.56 293 LEU B O 1
ATOM 4682 N N . SER B 1 294 ? -7.074 -24.578 5.762 1 97.56 294 SER B N 1
ATOM 4683 C CA . SER B 1 294 ? -8.328 -25.312 5.906 1 97.56 294 SER B CA 1
ATOM 4684 C C . SER B 1 294 ? -9.461 -24.641 5.148 1 97.56 294 SER B C 1
ATOM 4686 O O . SER B 1 294 ? -10.539 -25.219 4.988 1 97.56 294 SER B O 1
ATOM 4688 N N . ALA B 1 295 ? -9.164 -23.484 4.656 1 97.94 295 ALA B N 1
ATOM 4689 C CA . ALA B 1 295 ? -10.195 -22.719 3.955 1 97.94 295 ALA B CA 1
ATOM 4690 C C . ALA B 1 295 ? -10.664 -23.453 2.703 1 97.94 295 ALA B C 1
ATOM 4692 O O . ALA B 1 295 ? -9.852 -24.047 1.98 1 97.94 295 ALA B O 1
ATOM 4693 N N . ARG B 1 296 ? -12.008 -23.5 2.482 1 98.31 296 ARG B N 1
ATOM 4694 C CA . ARG B 1 296 ? -12.609 -24.109 1.295 1 98.31 296 ARG B CA 1
ATOM 4695 C C . ARG B 1 296 ? -13.727 -23.234 0.745 1 98.31 296 ARG B C 1
ATOM 4697 O O . ARG B 1 296 ? -14.492 -22.641 1.51 1 98.31 296 ARG B O 1
ATOM 4704 N N . GLY B 1 297 ? -13.797 -23.203 -0.595 1 97.88 297 GLY B N 1
ATOM 4705 C CA . GLY B 1 297 ? -14.93 -22.531 -1.214 1 97.88 297 GLY B CA 1
ATOM 4706 C C . GLY B 1 297 ? -14.578 -21.172 -1.799 1 97.88 297 GLY B C 1
ATOM 4707 O O . GLY B 1 297 ? -13.438 -20.953 -2.207 1 97.88 297 GLY B O 1
ATOM 4708 N N . THR B 1 298 ? -15.625 -20.375 -2.029 1 97.81 298 THR B N 1
ATOM 4709 C CA . THR B 1 298 ? -15.461 -19.047 -2.615 1 97.81 298 THR B CA 1
ATOM 4710 C C . THR B 1 298 ? -15.672 -17.969 -1.564 1 97.81 298 THR B C 1
ATOM 4712 O O . THR B 1 298 ? -16.5 -18.109 -0.671 1 97.81 298 THR B O 1
ATOM 4715 N N . PHE B 1 299 ? -14.891 -16.938 -1.679 1 96.81 299 PHE B N 1
ATOM 4716 C CA . PHE B 1 299 ? -14.875 -15.883 -0.679 1 96.81 299 PHE B CA 1
ATOM 4717 C C . PHE B 1 299 ? -14.961 -14.508 -1.341 1 96.81 299 PHE B C 1
ATOM 4719 O O . PHE B 1 299 ? -14.562 -14.344 -2.494 1 96.81 299 PHE B O 1
ATOM 4726 N N . PHE B 1 300 ? -15.5 -13.57 -0.563 1 95.44 300 PHE B N 1
ATOM 4727 C CA . PHE B 1 300 ? -15.688 -12.203 -1.041 1 95.44 300 PHE B CA 1
ATOM 4728 C C . PHE B 1 300 ? -15.141 -11.195 -0.032 1 95.44 300 PHE B C 1
ATOM 4730 O O . PHE B 1 300 ? -15.25 -11.406 1.178 1 95.44 300 PHE B O 1
ATOM 4737 N N . THR B 1 301 ? -14.531 -10.133 -0.549 1 93.69 301 THR B N 1
ATOM 4738 C CA . THR B 1 301 ? -14.156 -8.984 0.263 1 93.69 301 THR B CA 1
ATOM 4739 C C . THR B 1 301 ? -14.164 -7.703 -0.571 1 93.69 301 THR B C 1
ATOM 4741 O O . THR B 1 301 ? -14.32 -7.754 -1.793 1 93.69 301 THR B O 1
ATOM 4744 N N . ARG B 1 302 ? -14.102 -6.586 0.096 1 93.5 302 ARG B N 1
ATOM 4745 C CA . ARG B 1 302 ? -13.961 -5.285 -0.55 1 93.5 302 ARG B CA 1
ATOM 4746 C C . ARG B 1 302 ? -12.602 -4.668 -0.258 1 93.5 302 ARG B C 1
ATOM 4748 O O . ARG B 1 302 ? -11.953 -5.016 0.735 1 93.5 302 ARG B O 1
ATOM 4755 N N . THR B 1 303 ? -12.156 -3.875 -1.164 1 94.56 303 THR B N 1
ATOM 4756 C CA . THR B 1 303 ? -10.859 -3.23 -0.995 1 94.56 303 THR B CA 1
ATOM 4757 C C . THR B 1 303 ? -10.969 -1.725 -1.208 1 94.56 303 THR B C 1
ATOM 4759 O O . THR B 1 303 ? -11.914 -1.249 -1.834 1 94.56 303 THR B O 1
ATOM 4762 N N . SER B 1 304 ? -10.062 -0.973 -0.669 1 92.69 304 SER B N 1
ATOM 4763 C CA . SER B 1 304 ? -9.922 0.45 -0.961 1 92.69 304 SER B CA 1
ATOM 4764 C C . SER B 1 304 ? -9.414 0.675 -2.381 1 92.69 304 SER B C 1
ATOM 4766 O O . SER B 1 304 ? -8.859 -0.236 -2.998 1 92.69 304 SER B O 1
ATOM 4768 N N . ARG B 1 305 ? -9.641 1.875 -2.863 1 91.81 305 ARG B N 1
ATOM 4769 C CA . ARG B 1 305 ? -9.219 2.217 -4.219 1 91.81 305 ARG B CA 1
ATOM 4770 C C . ARG B 1 305 ? -7.734 2.582 -4.254 1 91.81 305 ARG B C 1
ATOM 4772 O O . ARG B 1 305 ? -7.129 2.619 -5.328 1 91.81 305 ARG B O 1
ATOM 4779 N N . VAL B 1 306 ? -7.102 2.918 -3.033 1 91.5 306 VAL B N 1
ATOM 4780 C CA . VAL B 1 306 ? -5.688 3.264 -2.904 1 91.5 306 VAL B CA 1
ATOM 4781 C C . VAL B 1 306 ? -5.07 2.486 -1.745 1 91.5 306 VAL B C 1
ATOM 4783 O O . VAL B 1 306 ? -5.766 2.115 -0.797 1 91.5 306 VAL B O 1
ATOM 4786 N N . PRO B 1 307 ? -3.707 2.131 -1.834 1 93 307 PRO B N 1
ATOM 4787 C CA . PRO B 1 307 ? -3.09 1.412 -0.717 1 93 307 PRO B CA 1
ATOM 4788 C C . PRO B 1 307 ? -2.979 2.266 0.544 1 93 307 PRO B C 1
ATOM 4790 O O . PRO B 1 307 ? -2.803 3.482 0.457 1 93 307 PRO B O 1
ATOM 4793 N N . PRO B 1 308 ? -3.061 1.641 1.717 1 93.44 308 PRO B N 1
ATOM 4794 C CA . PRO B 1 308 ? -3.373 0.221 1.896 1 93.44 308 PRO B CA 1
ATOM 4795 C C . PRO B 1 308 ? -4.773 -0.141 1.409 1 93.44 308 PRO B C 1
ATOM 4797 O O . PRO B 1 308 ? -5.727 0.604 1.65 1 93.44 308 PRO B O 1
ATOM 4800 N N . PHE B 1 309 ? -4.871 -1.306 0.774 1 95.31 309 PHE B N 1
ATOM 4801 C CA . PHE B 1 309 ? -6.105 -1.716 0.114 1 95.31 309 PHE B CA 1
ATOM 4802 C C . PHE B 1 309 ? -7.051 -2.393 1.102 1 95.31 309 PHE B C 1
ATOM 4804 O O . PHE B 1 309 ? -8.273 -2.312 0.956 1 95.31 309 PHE B O 1
ATOM 4811 N N . GLY B 1 310 ? -6.469 -3.137 1.989 1 94.06 310 GLY B N 1
ATOM 4812 C CA . GLY B 1 310 ? -7.262 -3.936 2.91 1 94.06 310 GLY B CA 1
ATOM 4813 C C . GLY B 1 310 ? -8.117 -3.098 3.838 1 94.06 310 GLY B C 1
ATOM 4814 O O . GLY B 1 310 ? -7.691 -2.039 4.301 1 94.06 310 GLY B O 1
ATOM 4815 N N . LEU B 1 311 ? -9.258 -3.57 4.125 1 91.62 311 LEU B N 1
ATOM 4816 C CA . LEU B 1 311 ? -10.203 -2.832 4.957 1 91.62 311 LEU B CA 1
ATOM 4817 C C . LEU B 1 311 ? -10.469 -3.566 6.266 1 91.62 311 LEU B C 1
ATOM 4819 O O . LEU B 1 311 ? -11.352 -3.184 7.031 1 91.62 311 LEU B O 1
ATOM 4823 N N . GLY B 1 312 ? -9.719 -4.57 6.477 1 85.5 312 GLY B N 1
ATOM 4824 C CA . GLY B 1 312 ? -9.938 -5.344 7.688 1 85.5 312 GLY B CA 1
ATOM 4825 C C . GLY B 1 312 ? -11.398 -5.703 7.906 1 85.5 312 GLY B C 1
ATOM 4826 O O . GLY B 1 312 ? -12.062 -6.207 6.996 1 85.5 312 GLY B O 1
ATOM 4827 N N . ASN B 1 313 ? -11.812 -5.488 9.117 1 73.44 313 ASN B N 1
ATOM 4828 C CA . ASN B 1 313 ? -13.203 -5.762 9.445 1 73.44 313 ASN B CA 1
ATOM 4829 C C . ASN B 1 313 ? -14.109 -4.582 9.102 1 73.44 313 ASN B C 1
ATOM 4831 O O . ASN B 1 313 ? -15.32 -4.641 9.297 1 73.44 313 ASN B O 1
ATOM 4835 N N . HIS B 1 314 ? -13.477 -3.512 8.562 1 66.62 314 HIS B N 1
ATOM 4836 C CA . HIS B 1 314 ? -14.195 -2.277 8.281 1 66.62 314 HIS B CA 1
ATOM 4837 C C . HIS B 1 314 ? -14.695 -2.246 6.84 1 66.62 314 HIS B C 1
ATOM 4839 O O . HIS B 1 314 ? -14.562 -1.228 6.156 1 66.62 314 HIS B O 1
ATOM 4845 N N . THR B 1 315 ? -15.242 -3.312 6.262 1 57.66 315 THR B N 1
ATOM 4846 C CA . THR B 1 315 ? -15.648 -3.396 4.867 1 57.66 315 THR B CA 1
ATOM 4847 C C . THR B 1 315 ? -16.969 -2.652 4.637 1 57.66 315 THR B C 1
ATOM 4849 O O . THR B 1 315 ? -17.406 -2.5 3.498 1 57.66 315 THR B O 1
ATOM 4852 N N . MET B 1 316 ? -17.688 -2.303 5.676 1 49.34 316 MET B N 1
ATOM 4853 C CA . MET B 1 316 ? -19.109 -1.996 5.551 1 49.34 316 MET B CA 1
ATOM 4854 C C . MET B 1 316 ? -19.312 -0.693 4.789 1 49.34 316 MET B C 1
ATOM 4856 O O . MET B 1 316 ? -20.344 -0.508 4.141 1 49.34 316 MET B O 1
ATOM 4860 N N . SER B 1 317 ? -18.75 0.523 5.211 1 47.78 317 SER B N 1
ATOM 4861 C CA . SER B 1 317 ? -19.469 1.693 4.727 1 47.78 317 SER B CA 1
ATOM 4862 C C . SER B 1 317 ? -19.156 1.968 3.26 1 47.78 317 SER B C 1
ATOM 4864 O O . SER B 1 317 ? -18.062 2.428 2.928 1 47.78 317 SER B O 1
ATOM 4866 N N . ALA B 1 318 ? -19.656 1.167 2.373 1 43.09 318 ALA B N 1
ATOM 4867 C CA . ALA B 1 318 ? -19.672 1.296 0.918 1 43.09 318 ALA B CA 1
ATOM 4868 C C . ALA B 1 318 ? -19.531 2.756 0.496 1 43.09 318 ALA B C 1
ATOM 4870 O O . ALA B 1 318 ? -18.891 3.061 -0.511 1 43.09 318 ALA B O 1
ATOM 4871 N N . SER B 1 319 ? -20.469 3.521 0.949 1 40.94 319 SER B N 1
ATOM 4872 C CA . SER B 1 319 ? -20.656 4.883 0.465 1 40.94 319 SER B CA 1
ATOM 4873 C C . SER B 1 319 ? -19.422 5.734 0.711 1 40.94 319 SER B C 1
ATOM 4875 O O . SER B 1 319 ? -19.297 6.84 0.182 1 40.94 319 SER B O 1
ATOM 4877 N N . SER B 1 320 ? -18.656 5.371 1.753 1 41.22 320 SER B N 1
ATOM 4878 C CA . SER B 1 320 ? -17.625 6.312 2.18 1 41.22 320 SER B CA 1
ATOM 4879 C C . SER B 1 320 ? -16.234 5.867 1.71 1 41.22 320 SER B C 1
ATOM 4881 O O . SER B 1 320 ? -15.242 6.566 1.932 1 41.22 320 SER B O 1
ATOM 4883 N N . ILE B 1 321 ? -15.945 4.684 1.422 1 38.28 321 ILE B N 1
ATOM 4884 C CA . ILE B 1 321 ? -14.602 4.332 0.973 1 38.28 321 ILE B CA 1
ATOM 4885 C C . ILE B 1 321 ? -14.57 4.254 -0.552 1 38.28 321 ILE B C 1
ATOM 4887 O O . ILE B 1 321 ? -15.523 3.779 -1.175 1 38.28 321 ILE B O 1
#

Organism: Anopheles gambiae (NCBI:txid7165)

Secondary structure (DSSP, 8-state):
--------------------HHHHHHTHHHHHT-EEEEE-TT-SS-EEGGG----TT--TTS-EEEEE--TT--TT-TTTHHHHHHHHHHT-SEEEEEE-HHHHTS-HHHHHHTHHHHHHHHHHHHHHHHHHHT--GGGEEEEEETHHHHHHHHHHHHTTT-SSEEEEES-B-TT--TT-TTS--GGGSSSEEEE-SSBTTTB-----SSEEE-GGGG-SSPTT-TTS-HHHHHHHHHHHHHHHHHHHTT-TTS-EEEE--HHHHHH-GGGGS--SSS--S--EEE-STT--TT--EEEE----SSSS---TT----TTT-/--------------------HHHHHHTHHHHHT-EEEEE-TT-SS-EEGGG----TT--TTS-EEEEE--TT--TT-TTTHHHHHHHHHHT-SEEEEEE-HHHHTS-HHHHHHTHHHHHHHHHHHHHHHHHHHT--GGGEEEEEETHHHHHHHHHHHHTTT-SSEEEEES-B-TT--TT-TTS--GGGSSSEEEE-SSBTTTB-----SSEEE-GGGG-SSPTT-TTS-HHHHHHHHHHHHHHHHHHHTT-TTS-EEEE--HHHHHH-GGGGS--SSS--S--EEE-STT--TT--EEEE----SSSS---TT----TTT-

InterPro domains:
  IPR000734 Triacylglycerol lipase family [PTHR11610] (33-315)
  IPR013818 Lipase [PF00151] (57-290)
  IPR029058 Alpha/Beta hydrolase fold [G3DSA:3.40.50.1820] (15-310)
  IPR029058 Alpha/Beta hydrolase fold [SSF53474] (59-310)
  IPR033906 Lipase, N-terminal [cd00707] (48-304)

Foldseek 3Di:
DDDPPPPPPPPPPPPPPPLVCVLCVVCVVLLVPKFKWWDEPVDPDIHTLVPDDDDPVDDLVFFEEEEEEAAQAFQCGPLQVLQVVLCRVVRRHTYMYIGSNSLRNDDPVRSLSCLLVNLLSVLVSVVVSCVVVVNDLLRYEYEYAASGLLSSLNSLVNVQQAHNEREYEQYAAPPDDQVPVSGHAQRSHVFYEYEAQADPPRGHPHDGTQEYECELLSHDQAQQLPPDPPVSRNVNRRSVSSVLQSLCSVPVQLAKKWADANVCCVPPVLVRAQPVVDPPPIDIAGPHDNGDRPDGHYIYAYFHNDPVTGDGNNRHPVVPD/DPPPPPPPPPPPPPPPPPLVCVLCVVCVVLLVPKFKWWDEPVDPDIHTLVPDDDDPPDDLVFFEEEEEEAAQAFQCGPLQVLQVVLCRVVRRHTYMYIGSNSLRNDDPVSSLSCLLVNLLSVLVSVVVSCVVVVNDLLRYEYEYAASGLLSSLNSLVNVVQAHNEREYEQYAAPPDDQVPPSGHAQRSHVFYEYEAQADPPRGHPHDGTQEYECELLSHDQAQQLPPDPPVSRNVNRRSVSSVLQSLCSVPVQLAKKWADASVCCVPPVLVRAQPVVDPPPIDIAGPHDNTDRPDGHYIYAYFHNDPVTGCGNNRHPVVPD

Nearest PDB structures (foldseek):
  1eth-assembly1_A  TM=8.489E-01  e=1.307E-24  Sus scrofa
  2pvs-assembly1_A  TM=8.531E-01  e=3.434E-23  Homo sapiens
  2oxe-assembly1_A  TM=8.210E-01  e=1.564E-23  Homo sapiens
  2oxe-assembly2_B  TM=8.323E-01  e=6.291E-23  Homo sapiens
  1hpl-assembly2_B  TM=8.274E-01  e=4.926E-22  Equus caballus

pLDDT: mean 87.59, std 19.64, range [24.8, 98.94]